Protein AF-0000000069441391 (afdb_homodimer)

Organism: Mycobacteroides abscessus (strain ATCC 19977 / DSM 44196 / CCUG 20993 / CIP 104536 / JCM 13569 / NCTC 13031 / TMC 1543 / L948) (NCBI:txid561007)

Nearest PDB structures (foldseek):
  2fre-assembly1_B  TM=9.129E-01  e=1.521E-17  Agrobacterium fabrum str. C58
  8uc3-assembly1_B  TM=8.212E-01  e=5.716E-13  Streptomyces noursei ATCC 11455
  4g8s-assembly1_B  TM=8.245E-01  e=1.483E-11  Geobacter sulfurreducens PCA
  3ge5-assembly1_B  TM=8.613E-01  e=2.994E-11  Porphyromonas gingivalis W83
  4dn2-assembly1_B  TM=7.937E-01  e=8.900E-12  Geobacter metallireducens GS-15

Radius of gyration: 20.35 Å; Cα contacts (8 Å, |Δi|>4): 832; chains: 2; bounding box: 49×55×45 Å

Structure (mmCIF, N/CA/C/O backbone):
data_AF-0000000069441391-model_v1
#
loop_
_entity.id
_entity.type
_entity.pdbx_description
1 polymer 'Nitroreductase family protein'
#
loop_
_atom_site.group_PDB
_atom_site.id
_atom_site.type_symbol
_atom_site.label_atom_id
_atom_site.label_alt_id
_atom_site.label_comp_id
_atom_site.label_asym_id
_atom_site.label_entity_id
_atom_site.label_seq_id
_atom_site.pdbx_PDB_ins_code
_atom_site.Cartn_x
_atom_site.Cartn_y
_atom_site.Cartn_z
_atom_site.occupancy
_atom_site.B_iso_or_equiv
_atom_site.auth_seq_id
_atom_site.auth_comp_id
_atom_site.auth_asym_id
_atom_site.auth_atom_id
_atom_site.pdbx_PDB_model_num
ATOM 1 N N . MET A 1 1 ? -23.234 7.176 21.734 1 34.84 1 MET A N 1
ATOM 2 C CA . MET A 1 1 ? -22.656 6.605 20.516 1 34.84 1 MET A CA 1
ATOM 3 C C . MET A 1 1 ? -21.25 6.09 20.766 1 34.84 1 MET A C 1
ATOM 5 O O . MET A 1 1 ? -20.484 6.707 21.5 1 34.84 1 MET A O 1
ATOM 9 N N . GLY A 1 2 ? -20.953 4.82 20.75 1 40.88 2 GLY A N 1
ATOM 10 C CA . GLY A 1 2 ? -19.672 4.254 21.156 1 40.88 2 GLY A CA 1
ATOM 11 C C . GLY A 1 2 ? -18.484 4.984 20.562 1 40.88 2 GLY A C 1
ATOM 12 O O . GLY A 1 2 ? -18.641 5.758 19.609 1 40.88 2 GLY A O 1
ATOM 13 N N . ASN A 1 3 ? -17.469 5.16 21.328 1 48.84 3 ASN A N 1
ATOM 14 C CA . ASN A 1 3 ? -16.266 5.836 20.891 1 48.84 3 ASN A CA 1
ATOM 15 C C . ASN A 1 3 ? -15.805 5.352 19.516 1 48.84 3 ASN A C 1
ATOM 17 O O . ASN A 1 3 ? -15.492 4.172 19.344 1 48.84 3 ASN A O 1
ATOM 21 N N . PRO A 1 4 ? -16.203 6.047 18.406 1 54.84 4 PRO A N 1
ATOM 22 C CA . PRO A 1 4 ? -15.766 5.664 17.062 1 54.84 4 PRO A CA 1
ATOM 23 C C . PRO A 1 4 ? -14.297 5.266 17 1 54.84 4 PRO A C 1
ATOM 25 O O . PRO A 1 4 ? -13.82 4.758 15.984 1 54.84 4 PRO A O 1
ATOM 28 N N . THR A 1 5 ? -13.617 5.457 18.141 1 58.09 5 THR A N 1
ATOM 29 C CA . THR A 1 5 ? -12.164 5.387 18.016 1 58.09 5 THR A CA 1
ATOM 30 C C . THR A 1 5 ? -11.719 3.949 17.766 1 58.09 5 THR A C 1
ATOM 32 O O . THR A 1 5 ? -10.672 3.719 17.156 1 58.09 5 THR A O 1
ATOM 35 N N . GLU A 1 6 ? -12.602 3.051 18.125 1 67.88 6 GLU A N 1
ATOM 36 C CA . GLU A 1 6 ? -12.109 1.72 17.781 1 67.88 6 GLU A CA 1
ATOM 37 C C . GLU A 1 6 ? -12.93 1.104 16.656 1 67.88 6 GLU A C 1
ATOM 39 O O . GLU A 1 6 ? -13.938 0.438 16.891 1 67.88 6 GLU A O 1
ATOM 44 N N . ARG A 1 7 ? -12.648 1.543 15.484 1 87.44 7 ARG A N 1
ATOM 45 C CA . ARG A 1 7 ? -13.289 0.997 14.297 1 87.44 7 ARG A CA 1
ATOM 46 C C . ARG A 1 7 ? -12.477 -0.163 13.727 1 87.44 7 ARG A C 1
ATOM 48 O O . ARG A 1 7 ? -11.328 0.016 13.312 1 87.44 7 ARG A O 1
ATOM 55 N N . ILE A 1 8 ? -13.062 -1.322 13.875 1 93.38 8 ILE A N 1
ATOM 56 C CA . ILE A 1 8 ? -12.359 -2.52 13.414 1 93.38 8 ILE A CA 1
ATOM 57 C C . ILE A 1 8 ? -13.023 -3.051 12.148 1 93.38 8 ILE A C 1
ATOM 59 O O . ILE A 1 8 ? -14.25 -3.127 12.062 1 93.38 8 ILE A O 1
ATOM 63 N N . ALA A 1 9 ? -12.219 -3.381 11.195 1 95.94 9 ALA A N 1
ATOM 64 C CA . ALA A 1 9 ? -12.703 -3.938 9.938 1 95.94 9 ALA A CA 1
ATOM 65 C C . ALA A 1 9 ? -13.562 -5.176 10.18 1 95.94 9 ALA A C 1
ATOM 67 O O . ALA A 1 9 ? -13.203 -6.039 10.984 1 95.94 9 ALA A O 1
ATOM 68 N N . ASN A 1 10 ? -14.719 -5.211 9.547 1 95.19 10 ASN A N 1
ATOM 69 C CA . ASN A 1 10 ? -15.547 -6.414 9.547 1 95.19 10 ASN A CA 1
ATOM 70 C C . ASN A 1 10 ? -15.062 -7.422 8.508 1 95.19 10 ASN A C 1
ATOM 72 O O . ASN A 1 10 ? -15.336 -7.27 7.316 1 95.19 10 ASN A O 1
ATOM 76 N N . THR A 1 11 ? -14.391 -8.461 8.961 1 97.06 11 THR A N 1
ATOM 77 C CA . THR A 1 11 ? -13.797 -9.453 8.07 1 97.06 11 THR A CA 1
ATOM 78 C C . THR A 1 11 ? -14.359 -10.844 8.359 1 97.06 11 THR A C 1
ATOM 80 O O . THR A 1 11 ? -14.812 -11.109 9.469 1 97.06 11 THR A O 1
ATOM 83 N N . THR A 1 12 ? -14.375 -11.695 7.348 1 96.62 12 THR A N 1
ATOM 84 C CA . THR A 1 12 ? -14.93 -13.031 7.504 1 96.62 12 THR A CA 1
ATOM 85 C C . THR A 1 12 ? -13.984 -13.914 8.32 1 96.62 12 THR A C 1
ATO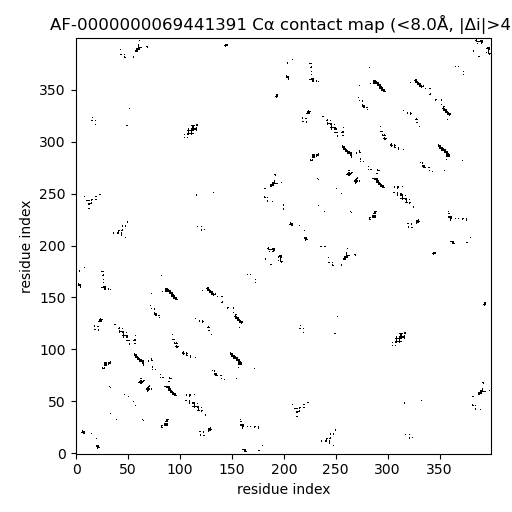M 87 O O . THR A 1 12 ? -14.406 -14.93 8.875 1 96.62 12 THR A O 1
ATOM 90 N N . VAL A 1 13 ? -12.719 -13.578 8.344 1 97.75 13 VAL A N 1
ATOM 91 C CA . VAL A 1 13 ? -11.695 -14.195 9.188 1 97.75 13 VAL A CA 1
ATOM 92 C C . VAL A 1 13 ? -10.844 -13.102 9.836 1 97.75 13 VAL A C 1
ATOM 94 O O . VAL A 1 13 ? -10.656 -12.023 9.266 1 97.75 13 VAL A O 1
ATOM 97 N N . PRO A 1 14 ? -10.32 -13.391 11 1 97.88 14 PRO A N 1
ATOM 98 C CA . PRO A 1 14 ? -9.492 -12.367 11.641 1 97.88 14 PRO A CA 1
ATOM 99 C C . PRO A 1 14 ? -8.266 -11.992 10.812 1 97.88 14 PRO A C 1
ATOM 101 O O . PRO A 1 14 ? -7.656 -12.859 10.18 1 97.88 14 PRO A O 1
ATOM 104 N N . ILE A 1 15 ? -7.891 -10.703 10.844 1 98.62 15 ILE A N 1
ATOM 105 C CA . ILE A 1 15 ? -6.656 -10.242 10.227 1 98.62 15 ILE A CA 1
ATOM 106 C C . ILE A 1 15 ? -5.812 -9.484 11.25 1 98.62 15 ILE A C 1
ATOM 108 O O . ILE A 1 15 ? -6.242 -9.281 12.383 1 98.62 15 ILE A O 1
ATOM 112 N N . GLN A 1 16 ? -4.609 -9.156 10.875 1 98.44 16 GLN A N 1
ATOM 113 C CA . GLN A 1 16 ? -3.67 -8.43 11.727 1 98.44 16 GLN A CA 1
ATOM 114 C C . GLN A 1 16 ? -4.312 -7.18 12.312 1 98.44 16 GLN A C 1
ATOM 116 O O . GLN A 1 16 ? -4.871 -6.359 11.586 1 98.44 16 GLN A O 1
ATOM 121 N N . PRO A 1 17 ? -4.207 -6.973 13.648 1 97.75 17 PRO A N 1
ATOM 122 C CA . PRO A 1 17 ? -4.883 -5.852 14.305 1 97.75 17 PRO A CA 1
ATOM 123 C C . PRO A 1 17 ? -4.453 -4.496 13.75 1 97.75 17 PRO A C 1
ATOM 125 O O . PRO A 1 17 ? -5.266 -3.57 13.672 1 97.75 17 PRO A O 1
ATOM 128 N N . LEU A 1 18 ? -3.158 -4.348 13.375 1 98 18 LEU A N 1
ATOM 129 C CA . LEU A 1 18 ? -2.68 -3.082 12.828 1 98 18 LEU A CA 1
ATOM 130 C C . LEU A 1 18 ? -3.412 -2.73 11.539 1 98 18 LEU A C 1
ATOM 132 O O . LEU A 1 18 ? -3.607 -1.554 11.234 1 98 18 LEU A O 1
ATOM 136 N N . ILE A 1 19 ? -3.791 -3.771 10.789 1 98.38 19 ILE A N 1
ATOM 137 C CA . ILE A 1 19 ? -4.531 -3.566 9.547 1 98.38 19 ILE A CA 1
ATOM 138 C C . ILE A 1 19 ? -6.02 -3.41 9.852 1 98.38 19 ILE A C 1
ATOM 140 O O . ILE A 1 19 ? -6.676 -2.508 9.328 1 98.38 19 ILE A O 1
ATOM 144 N N . ALA A 1 20 ? -6.527 -4.219 10.734 1 97.62 20 ALA A N 1
ATOM 145 C CA . ALA A 1 20 ? -7.949 -4.223 11.062 1 97.62 20 ALA A CA 1
ATOM 146 C C . ALA A 1 20 ? -8.375 -2.896 11.688 1 97.62 20 ALA A C 1
ATOM 148 O O . ALA A 1 20 ? -9.516 -2.457 11.516 1 97.62 20 ALA A O 1
ATOM 149 N N . SER A 1 21 ? -7.449 -2.268 12.375 1 96.06 21 SER A N 1
ATOM 150 C CA . SER A 1 21 ? -7.789 -1.046 13.102 1 96.06 21 SER A CA 1
ATOM 151 C C . SER A 1 21 ? -7.484 0.193 12.266 1 96.06 21 SER A C 1
ATOM 153 O O . SER A 1 21 ? -7.719 1.319 12.703 1 96.06 21 SER A O 1
ATOM 155 N N . ARG A 1 22 ? -6.961 0.011 11.086 1 95.75 22 ARG A N 1
ATOM 156 C CA . ARG A 1 22 ? -6.645 1.151 10.234 1 95.75 22 ARG A CA 1
ATOM 157 C C . ARG A 1 22 ? -7.91 1.764 9.641 1 95.75 22 ARG A C 1
ATOM 159 O O . ARG A 1 22 ? -8.711 1.065 9.016 1 95.75 22 ARG A O 1
ATOM 166 N N . TRP A 1 23 ? -8.188 2.971 9.836 1 95.5 23 TRP A N 1
ATOM 167 C CA . TRP A 1 23 ? -9.195 3.793 9.18 1 95.5 23 TRP A CA 1
ATOM 168 C C . TRP A 1 23 ? -8.719 5.234 9.047 1 95.5 23 TRP A C 1
ATOM 170 O O . TRP A 1 23 ? -7.621 5.578 9.484 1 95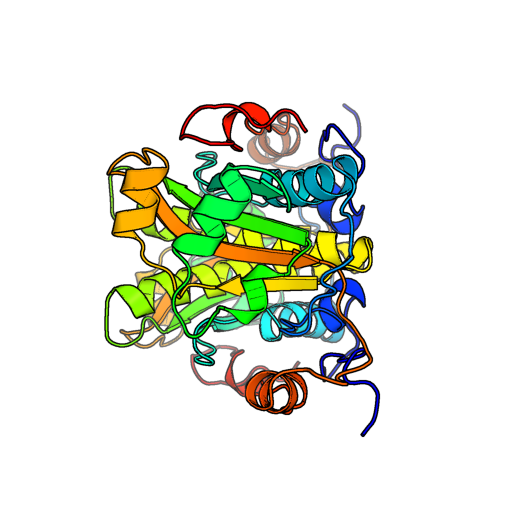.5 23 TRP A O 1
ATOM 180 N N . SER A 1 24 ? -9.453 6.102 8.344 1 96.06 24 SER A N 1
ATOM 181 C CA . SER A 1 24 ? -9.031 7.473 8.078 1 96.06 24 SER A CA 1
ATOM 182 C C . SER A 1 24 ? -9.891 8.477 8.844 1 96.06 24 SER A C 1
ATOM 184 O O . SER A 1 24 ? -10.852 9.016 8.297 1 96.06 24 SER A O 1
ATOM 186 N N . PRO A 1 25 ? -9.484 8.773 10.062 1 96.06 25 PRO A N 1
ATOM 187 C CA . PRO A 1 25 ? -10.266 9.711 10.867 1 96.06 25 PRO A CA 1
ATOM 188 C C . PRO A 1 25 ? -10.016 11.172 10.484 1 96.06 25 PRO A C 1
ATOM 190 O O . PRO A 1 25 ? -9.078 11.469 9.75 1 96.06 25 PRO A O 1
ATOM 193 N N . ARG A 1 26 ? -10.883 12.039 11.031 1 96.75 26 ARG A N 1
ATOM 194 C CA . ARG A 1 26 ? -10.758 13.469 10.758 1 96.75 26 ARG A CA 1
ATOM 195 C C . ARG A 1 26 ? -10.656 14.273 12.047 1 96.75 26 ARG A C 1
ATOM 197 O O . ARG A 1 26 ? -10.359 15.469 12.023 1 96.75 26 ARG A O 1
ATOM 204 N N . ASN A 1 27 ? -10.875 13.648 13.188 1 96.19 27 ASN A N 1
ATOM 205 C CA . ASN A 1 27 ? -10.867 14.344 14.469 1 96.19 27 ASN A CA 1
ATOM 206 C C . ASN A 1 27 ? -9.516 14.242 15.156 1 96.19 27 ASN A C 1
ATOM 208 O O . ASN A 1 27 ? -9.43 13.836 16.328 1 96.19 27 ASN A O 1
ATOM 212 N N . PHE A 1 28 ? -8.492 14.805 14.562 1 96.88 28 PHE A N 1
ATOM 213 C CA . PHE A 1 28 ? -7.137 14.758 15.102 1 96.88 28 PHE A CA 1
ATOM 214 C C . PHE A 1 28 ? -7.02 15.625 16.344 1 96.88 28 PHE A C 1
ATOM 216 O O . PHE A 1 28 ? -7.754 16.609 16.5 1 96.88 28 PHE A O 1
ATOM 223 N N . ASP A 1 29 ? -6.098 15.258 17.203 1 96.56 29 ASP A N 1
ATOM 224 C CA . ASP A 1 29 ? -5.809 16 18.422 1 96.56 29 ASP A CA 1
ATOM 225 C C . ASP A 1 29 ? -4.973 17.25 18.109 1 96.56 29 ASP A C 1
ATOM 227 O O . ASP A 1 29 ? -3.791 17.141 17.781 1 96.56 29 ASP A O 1
ATOM 231 N N . PRO A 1 30 ? -5.523 18.422 18.328 1 96.06 30 PRO A N 1
ATOM 232 C CA . PRO A 1 30 ? -4.793 19.641 17.969 1 96.06 30 PRO A CA 1
ATOM 233 C C . PRO A 1 30 ? -3.615 19.922 18.906 1 96.06 30 PRO A C 1
ATOM 235 O O . PRO A 1 30 ? -2.773 20.766 18.594 1 96.06 30 PRO A O 1
ATOM 238 N N . ASP A 1 31 ? -3.523 19.188 20.016 1 95.88 31 ASP A N 1
ATOM 239 C CA . ASP A 1 31 ? -2.484 19.453 21 1 95.88 31 ASP A CA 1
ATOM 240 C C . ASP A 1 31 ? -1.394 18.391 20.953 1 95.88 31 ASP A C 1
ATOM 242 O O . ASP A 1 31 ? -0.46 18.406 21.75 1 95.88 31 ASP A O 1
ATOM 246 N N . ALA A 1 32 ? -1.57 17.5 20 1 96.06 32 ALA A N 1
ATOM 247 C CA . ALA A 1 32 ? -0.622 16.391 19.953 1 96.06 32 ALA A CA 1
ATOM 248 C C . ALA A 1 32 ? 0.746 16.859 19.453 1 96.06 32 ALA A C 1
ATOM 250 O O . ALA A 1 32 ? 0.835 17.688 18.562 1 96.06 32 ALA A O 1
ATOM 251 N N . ASP A 1 33 ? 1.729 16.344 20.156 1 91.62 33 ASP A N 1
ATOM 252 C CA . ASP A 1 33 ? 3.102 16.484 19.688 1 91.62 33 ASP A CA 1
ATOM 253 C C . ASP A 1 33 ? 3.629 15.172 19.109 1 91.62 33 ASP A C 1
ATOM 255 O O . ASP A 1 33 ? 3.48 14.117 19.719 1 91.62 33 ASP A O 1
ATOM 259 N N . LEU A 1 34 ? 4.203 15.172 17.969 1 96.75 34 LEU A N 1
ATOM 260 C CA . LEU A 1 34 ? 4.746 13.984 17.328 1 96.75 34 LEU A CA 1
ATOM 261 C C . LEU A 1 34 ? 6.27 13.977 17.406 1 96.75 34 LEU A C 1
ATOM 263 O O . LEU A 1 34 ? 6.938 14.836 16.828 1 96.75 34 LEU A O 1
ATOM 267 N N . ALA A 1 35 ? 6.797 12.992 18.109 1 96 35 ALA A N 1
ATOM 268 C CA . ALA A 1 35 ? 8.25 12.859 18.203 1 96 35 ALA A CA 1
ATOM 269 C C . ALA A 1 35 ? 8.867 12.703 16.812 1 96 35 ALA A C 1
ATOM 271 O O . ALA A 1 35 ? 8.367 11.93 15.992 1 96 35 ALA A O 1
ATOM 272 N N . PRO A 1 36 ? 9.961 13.43 16.609 1 96.12 36 PRO A N 1
ATOM 273 C CA . PRO A 1 36 ? 10.617 13.297 15.312 1 96.12 36 PRO A CA 1
ATOM 274 C C . PRO A 1 36 ? 10.961 11.852 14.969 1 96.12 36 PRO A C 1
ATOM 276 O O . PRO A 1 36 ? 10.859 11.445 13.812 1 96.12 36 PRO A O 1
ATOM 279 N N . GLU A 1 37 ? 11.336 11.094 15.945 1 98 37 GLU A N 1
ATOM 280 C CA . GLU A 1 37 ? 11.703 9.703 15.727 1 98 37 GLU A CA 1
ATOM 281 C C . GLU A 1 37 ? 10.516 8.891 15.227 1 98 37 GLU A C 1
ATOM 283 O O . GLU A 1 37 ? 10.68 7.984 14.406 1 98 37 GLU A O 1
ATOM 288 N N . THR A 1 38 ? 9.352 9.172 15.781 1 98.56 38 THR A N 1
ATOM 289 C CA . THR A 1 38 ? 8.141 8.484 15.336 1 98.56 38 THR A CA 1
ATOM 290 C C . THR A 1 38 ? 7.855 8.797 13.867 1 98.56 38 THR A C 1
ATOM 292 O O . THR A 1 38 ? 7.586 7.887 13.086 1 98.56 38 THR A O 1
ATOM 295 N N . LEU A 1 39 ? 7.953 10.047 13.508 1 98.62 39 LEU A N 1
ATOM 296 C CA . LEU A 1 39 ? 7.73 10.43 12.117 1 98.62 39 LEU A CA 1
ATOM 297 C C . LEU A 1 39 ? 8.758 9.773 11.203 1 98.62 39 LEU A C 1
ATOM 299 O O . LEU A 1 39 ? 8.422 9.312 10.109 1 98.62 39 LEU A O 1
ATOM 303 N N . THR A 1 40 ? 10 9.695 11.68 1 98.81 40 THR A N 1
ATOM 304 C CA . THR A 1 40 ? 11.055 9.016 10.93 1 98.81 40 THR A CA 1
ATOM 305 C C . THR A 1 40 ? 10.703 7.547 10.719 1 98.81 40 THR A C 1
ATOM 307 O O . THR A 1 40 ? 10.891 7.016 9.617 1 98.81 40 THR A O 1
ATOM 310 N N . ALA A 1 41 ? 10.172 6.902 11.734 1 98.88 41 ALA A N 1
ATOM 311 C CA . ALA A 1 41 ? 9.781 5.5 11.609 1 98.88 41 ALA A CA 1
ATOM 312 C C . ALA A 1 41 ? 8.719 5.32 10.531 1 98.88 41 ALA A C 1
ATOM 314 O O . ALA A 1 41 ? 8.773 4.363 9.758 1 98.88 41 ALA A O 1
ATOM 315 N N . LEU A 1 42 ? 7.777 6.223 10.469 1 98.94 42 LEU A N 1
ATOM 316 C CA . LEU A 1 42 ? 6.734 6.145 9.453 1 98.94 42 LEU A CA 1
ATOM 317 C C . LEU A 1 42 ? 7.328 6.281 8.055 1 98.94 42 LEU A C 1
ATOM 319 O O . LEU A 1 42 ? 6.961 5.531 7.145 1 98.94 42 LEU A O 1
ATOM 323 N N . LEU A 1 43 ? 8.25 7.199 7.883 1 98.94 43 LEU A N 1
ATOM 324 C CA . LEU A 1 43 ? 8.891 7.422 6.59 1 98.94 43 LEU A CA 1
ATOM 325 C C . LEU A 1 43 ? 9.75 6.223 6.199 1 98.94 43 LEU A C 1
ATOM 327 O O . LEU A 1 43 ? 9.797 5.84 5.031 1 98.94 43 LEU A O 1
ATOM 331 N N . GLU A 1 44 ? 10.438 5.637 7.223 1 98.88 44 GLU A N 1
ATOM 332 C CA . GLU A 1 44 ? 11.219 4.43 6.977 1 98.88 44 GLU A CA 1
ATOM 333 C C . GLU A 1 44 ? 10.336 3.289 6.488 1 98.88 44 GLU A C 1
ATOM 335 O O . GLU A 1 44 ? 10.711 2.541 5.586 1 98.88 44 GLU A O 1
ATOM 340 N N . ALA A 1 45 ? 9.18 3.152 7.086 1 98.94 45 ALA A N 1
ATOM 341 C CA . ALA A 1 45 ? 8.242 2.123 6.641 1 98.94 45 ALA A CA 1
ATOM 342 C C . ALA A 1 45 ? 7.879 2.312 5.168 1 98.94 45 ALA A C 1
ATOM 344 O O . ALA A 1 45 ? 7.871 1.35 4.398 1 98.94 45 ALA A O 1
ATOM 345 N N . GLY A 1 46 ? 7.582 3.547 4.758 1 98.88 46 GLY A N 1
ATOM 346 C CA . GLY A 1 46 ? 7.328 3.834 3.354 1 98.88 46 GLY A CA 1
ATOM 347 C C . GLY A 1 46 ? 8.531 3.58 2.469 1 98.88 46 GLY A C 1
ATOM 348 O O . GLY A 1 46 ? 8.398 3.035 1.371 1 98.88 46 GLY A O 1
ATOM 349 N N . ARG A 1 47 ? 9.727 3.934 2.941 1 98.69 47 ARG A N 1
ATOM 350 C CA . ARG A 1 47 ? 10.977 3.797 2.207 1 98.69 47 ARG A CA 1
ATOM 351 C C . ARG A 1 47 ? 11.234 2.342 1.83 1 98.69 47 ARG A C 1
ATOM 353 O O . ARG A 1 47 ? 11.766 2.059 0.754 1 98.69 47 ARG A O 1
ATOM 360 N N . TRP A 1 48 ? 10.805 1.474 2.639 1 98.31 48 TRP A N 1
ATOM 361 C CA . TRP A 1 48 ? 11.164 0.073 2.457 1 98.31 48 TRP A CA 1
ATOM 362 C C . TRP A 1 48 ? 10.016 -0.709 1.827 1 98.31 48 TRP A C 1
ATOM 364 O O . TRP A 1 48 ? 10.055 -1.941 1.778 1 98.31 48 TRP A O 1
ATOM 374 N N . ALA A 1 49 ? 8.977 -0.001 1.373 1 98.5 49 ALA A N 1
ATOM 375 C CA . ALA A 1 49 ? 7.941 -0.666 0.583 1 98.5 49 ALA A CA 1
ATOM 376 C C . ALA A 1 49 ? 8.523 -1.266 -0.692 1 98.5 49 ALA A C 1
ATOM 378 O O . ALA A 1 49 ? 9.594 -0.853 -1.145 1 98.5 49 ALA A O 1
ATOM 379 N N . ALA A 1 50 ? 7.852 -2.309 -1.235 1 97.88 50 ALA A N 1
ATOM 380 C CA . ALA A 1 50 ? 8.242 -2.844 -2.537 1 97.88 50 ALA A CA 1
ATOM 381 C C . ALA A 1 50 ? 8.25 -1.748 -3.6 1 97.88 50 ALA A C 1
ATOM 383 O O . ALA A 1 50 ? 7.586 -0.721 -3.447 1 97.88 50 ALA A O 1
ATOM 384 N N . SER A 1 51 ? 9.07 -1.949 -4.613 1 97.25 51 SER A N 1
ATOM 385 C CA . SER A 1 51 ? 9.164 -1.013 -5.727 1 97.25 51 SER A CA 1
ATOM 386 C C . SER A 1 51 ? 9.375 -1.745 -7.047 1 97.25 51 SER A C 1
ATOM 388 O O . SER A 1 51 ? 10.055 -2.77 -7.098 1 97.25 51 SER A O 1
ATOM 390 N N . TRP A 1 52 ? 8.766 -1.213 -8.031 1 97.44 52 TRP A N 1
ATOM 391 C CA . TRP A 1 52 ? 8.906 -1.798 -9.359 1 97.44 52 TRP A CA 1
ATOM 392 C C . TRP A 1 52 ? 10.211 -1.351 -10.016 1 97.44 52 TRP A C 1
ATOM 394 O O . TRP A 1 52 ? 10.523 -0.159 -10.031 1 97.44 52 TRP A O 1
ATOM 404 N N . GLY A 1 53 ? 11.008 -2.32 -10.438 1 93.75 53 GLY A N 1
ATOM 405 C CA . GLY A 1 53 ? 12.148 -2.068 -11.305 1 93.75 53 GLY A CA 1
ATOM 406 C C . GLY A 1 53 ? 13.312 -1.42 -10.586 1 93.75 53 GLY A C 1
ATOM 407 O O . GLY A 1 53 ? 14.125 -0.726 -11.203 1 93.75 53 GLY A O 1
ATOM 408 N N . LYS A 1 54 ? 13.32 -1.407 -9.234 1 92.94 54 LYS A N 1
ATOM 409 C CA . LYS A 1 54 ? 14.367 -0.778 -8.43 1 92.94 54 LYS A CA 1
ATOM 410 C C . LYS A 1 54 ? 14.508 0.701 -8.773 1 92.94 54 LYS A C 1
ATOM 412 O O . LYS A 1 54 ? 15.617 1.245 -8.75 1 92.94 54 LYS A O 1
ATOM 417 N N . ARG A 1 55 ? 13.461 1.297 -9.148 1 95.94 55 ARG A N 1
ATOM 418 C CA . ARG A 1 55 ? 13.477 2.705 -9.531 1 95.94 55 ARG A CA 1
ATOM 419 C C . ARG A 1 55 ? 13.336 3.605 -8.305 1 95.94 55 ARG A C 1
ATOM 421 O O . ARG A 1 55 ? 13.859 4.723 -8.289 1 95.94 55 ARG A O 1
ATOM 428 N N . PHE A 1 56 ? 12.633 3.174 -7.277 1 98.25 56 PHE A N 1
ATOM 429 C CA . PHE A 1 56 ? 12.414 3.889 -6.027 1 98.25 56 PHE A CA 1
ATOM 430 C C . PHE A 1 56 ? 11.906 5.301 -6.293 1 98.25 56 PHE A C 1
ATOM 432 O O . PHE A 1 56 ? 12.539 6.277 -5.891 1 98.25 56 PHE A O 1
ATOM 439 N N . PRO A 1 57 ? 10.742 5.465 -6.922 1 98.75 57 PRO A N 1
ATOM 440 C CA . PRO A 1 57 ? 10.305 6.762 -7.445 1 98.75 57 PRO A CA 1
ATOM 441 C C . PRO A 1 57 ? 9.633 7.629 -6.379 1 98.75 57 PRO A C 1
ATOM 443 O O . PRO A 1 57 ? 9.383 8.812 -6.617 1 98.75 57 PRO A O 1
ATOM 446 N N . VAL A 1 58 ? 9.297 7.145 -5.227 1 98.94 58 VAL A N 1
ATOM 447 C CA . VAL A 1 58 ? 8.484 7.84 -4.23 1 98.94 58 VAL A CA 1
ATOM 448 C C . VAL A 1 58 ? 9.336 8.898 -3.523 1 98.94 58 VAL A C 1
ATOM 450 O O . VAL A 1 58 ? 10.484 8.641 -3.172 1 98.94 58 VAL A O 1
ATOM 453 N N . ARG A 1 59 ? 8.742 10.094 -3.404 1 98.94 59 ARG A N 1
ATOM 454 C CA . ARG A 1 59 ? 9.344 11.203 -2.678 1 98.94 59 ARG A CA 1
ATOM 455 C C . ARG A 1 59 ? 8.352 11.82 -1.694 1 98.94 59 ARG A C 1
ATOM 457 O O . ARG A 1 59 ? 7.145 11.797 -1.93 1 98.94 59 ARG A O 1
ATOM 464 N N . TYR A 1 60 ? 8.969 12.438 -0.644 1 98.94 60 TYR A N 1
ATOM 465 C CA . TYR A 1 60 ? 8.141 13.023 0.404 1 98.94 60 TYR A CA 1
ATOM 466 C C . TYR A 1 60 ? 8.531 14.477 0.652 1 98.94 60 TYR A C 1
ATOM 468 O O . TYR A 1 60 ? 9.711 14.82 0.628 1 98.94 60 TYR A O 1
ATOM 476 N N . ILE A 1 61 ? 7.562 15.312 0.881 1 98.94 61 ILE A N 1
ATOM 477 C CA . ILE A 1 61 ? 7.734 16.578 1.582 1 98.94 61 ILE A CA 1
ATOM 478 C C . ILE A 1 61 ? 7.105 16.5 2.969 1 98.94 61 ILE A C 1
ATOM 480 O O . ILE A 1 61 ? 5.914 16.203 3.1 1 98.94 61 ILE A O 1
ATOM 484 N N . VAL A 1 62 ? 7.891 16.797 3.949 1 98.94 62 VAL A N 1
ATOM 485 C CA . VAL A 1 62 ? 7.535 16.422 5.316 1 98.94 62 VAL A CA 1
ATOM 486 C C . VAL A 1 62 ? 7.379 17.672 6.172 1 98.94 62 VAL A C 1
ATOM 488 O O . VAL A 1 62 ? 8.32 18.469 6.305 1 98.94 62 VAL A O 1
ATOM 491 N N . GLY A 1 63 ? 6.156 17.828 6.734 1 98.62 63 GLY A N 1
ATOM 492 C CA . GLY A 1 63 ? 5.879 18.922 7.648 1 98.62 63 GLY A CA 1
ATOM 493 C C . GLY A 1 63 ? 5.398 18.453 9.008 1 98.62 63 GLY A C 1
ATOM 494 O O . GLY A 1 63 ? 4.504 17.625 9.109 1 98.62 63 GLY A O 1
ATOM 495 N N . ARG A 1 64 ? 5.961 18.984 10.031 1 97.56 64 ARG A N 1
ATOM 496 C CA . ARG A 1 64 ? 5.492 18.812 11.406 1 97.56 64 ARG A CA 1
ATOM 497 C C . ARG A 1 64 ? 4.828 20.078 11.922 1 97.56 64 ARG A C 1
ATOM 499 O O . ARG A 1 64 ? 5.301 21.188 11.664 1 97.56 64 ARG A O 1
ATOM 506 N N . ARG A 1 65 ? 3.832 19.812 12.625 1 97.19 65 ARG A N 1
ATOM 507 C CA . ARG A 1 65 ? 3.107 20.969 13.148 1 97.19 65 ARG A CA 1
ATOM 508 C C . ARG A 1 65 ? 4.062 21.969 13.789 1 97.19 65 ARG A C 1
ATOM 510 O O . ARG A 1 65 ? 4.91 21.594 14.602 1 97.19 65 ARG A O 1
ATOM 517 N N . GLY A 1 66 ? 3.877 23.25 13.422 1 95.19 66 GLY A N 1
ATOM 518 C CA . GLY A 1 66 ? 4.691 24.312 13.992 1 95.19 66 GLY A CA 1
ATOM 519 C C . GLY A 1 66 ? 5.812 24.766 13.078 1 95.19 66 GLY A C 1
ATOM 520 O O . GLY A 1 66 ? 6.43 25.812 13.312 1 95.19 66 GLY A O 1
ATOM 521 N N . ASP A 1 67 ? 6.18 23.969 12.016 1 96.12 67 ASP A N 1
ATOM 522 C CA . ASP A 1 67 ? 7.242 24.406 11.117 1 96.12 67 ASP A CA 1
ATOM 523 C C . ASP A 1 67 ? 6.66 24.984 9.82 1 96.12 67 ASP A C 1
ATOM 525 O O . ASP A 1 67 ? 5.449 24.938 9.609 1 96.12 67 ASP A O 1
ATOM 529 N N . ALA A 1 68 ? 7.492 25.609 9.031 1 98.12 68 ALA A N 1
ATOM 530 C CA . ALA A 1 68 ? 7.055 26.312 7.828 1 98.12 68 ALA A CA 1
ATOM 531 C C . ALA A 1 68 ? 6.543 25.344 6.773 1 98.12 68 ALA A C 1
ATOM 533 O O . ALA A 1 68 ? 5.617 25.656 6.02 1 98.12 68 ALA A O 1
ATOM 534 N N . THR A 1 69 ? 7.207 24.188 6.672 1 98.81 69 THR A N 1
ATOM 535 C CA . THR A 1 69 ? 6.766 23.188 5.707 1 98.81 69 THR A CA 1
ATOM 536 C C . THR A 1 69 ? 5.332 22.75 5.996 1 98.81 69 THR A C 1
ATOM 538 O O . THR A 1 69 ? 4.512 22.656 5.082 1 98.81 69 THR A O 1
ATOM 541 N N . TYR A 1 70 ? 5.062 22.5 7.27 1 98.69 70 TYR A N 1
ATOM 542 C CA . TYR A 1 70 ? 3.719 22.125 7.703 1 98.69 70 TYR A CA 1
ATOM 543 C C . TYR A 1 70 ? 2.699 23.188 7.293 1 98.69 70 TYR A C 1
ATOM 545 O O . TYR A 1 70 ? 1.654 22.859 6.723 1 98.69 70 TYR A O 1
ATOM 553 N N . GLU A 1 71 ? 2.99 24.406 7.535 1 98.69 71 GLU A N 1
ATOM 554 C CA . GLU A 1 71 ? 2.064 25.484 7.215 1 98.69 71 GLU A CA 1
ATOM 555 C C . GLU A 1 71 ? 1.797 25.562 5.711 1 98.69 71 GLU A C 1
ATOM 557 O O . GLU A 1 71 ? 0.66 25.781 5.289 1 98.69 71 GLU A O 1
ATOM 562 N N . ALA A 1 72 ? 2.82 25.422 4.926 1 98.88 72 ALA A N 1
ATOM 563 C CA . ALA A 1 72 ? 2.674 25.453 3.475 1 98.88 72 ALA A CA 1
ATOM 564 C C . ALA A 1 72 ? 1.812 24.297 2.98 1 98.88 72 ALA A C 1
ATOM 566 O O . ALA A 1 72 ? 0.968 24.469 2.1 1 98.88 72 ALA A O 1
ATOM 567 N N . LEU A 1 73 ? 2.047 23.109 3.531 1 98.94 73 LEU A N 1
ATOM 568 C CA . LEU A 1 73 ? 1.232 21.953 3.164 1 98.94 73 LEU A CA 1
ATOM 569 C C . LEU A 1 73 ? -0.226 22.172 3.551 1 98.94 73 LEU A C 1
ATOM 571 O O . LEU A 1 73 ? -1.133 21.859 2.777 1 98.94 73 LEU A O 1
ATOM 575 N N . ALA A 1 74 ? -0.43 22.672 4.73 1 98.81 74 ALA A N 1
ATOM 576 C CA . ALA A 1 74 ? -1.787 22.938 5.195 1 98.81 74 ALA A CA 1
ATOM 577 C C . ALA A 1 74 ? -2.49 23.938 4.273 1 98.81 74 ALA A C 1
ATOM 579 O O . ALA A 1 74 ? -3.682 23.797 3.992 1 98.81 74 ALA A O 1
ATOM 580 N N . ASP A 1 75 ? -1.776 24.891 3.814 1 98.62 75 ASP A N 1
ATOM 581 C CA . ASP A 1 75 ? -2.338 25.984 3.033 1 98.62 75 ASP A CA 1
ATOM 582 C C . ASP A 1 75 ? -2.826 25.5 1.671 1 98.62 75 ASP A C 1
ATOM 584 O O . ASP A 1 75 ? -3.732 26.094 1.081 1 98.62 75 ASP A O 1
ATOM 588 N N . VAL A 1 76 ? -2.262 24.453 1.14 1 98.81 76 VAL A N 1
ATOM 589 C CA . VAL A 1 76 ? -2.621 24.031 -0.21 1 98.81 76 VAL A CA 1
ATOM 590 C C . VAL A 1 76 ? -3.746 23 -0.148 1 98.81 76 VAL A C 1
ATOM 592 O O . VAL A 1 76 ? -4.238 22.531 -1.183 1 98.81 76 VAL A O 1
ATOM 595 N N . LEU A 1 77 ? -4.16 22.578 1.045 1 98.81 77 LEU A N 1
ATOM 596 C CA . LEU A 1 77 ? -5.289 21.656 1.166 1 98.81 77 LEU A CA 1
ATOM 597 C C . LEU A 1 77 ? -6.57 22.312 0.658 1 98.81 77 LEU A C 1
ATOM 599 O O . LEU A 1 77 ? -6.797 23.5 0.882 1 98.81 77 LEU A O 1
ATOM 603 N N . ASN A 1 78 ? -7.391 21.562 0.015 1 98.5 78 ASN A N 1
ATOM 604 C CA . ASN A 1 78 ? -8.711 22.047 -0.372 1 98.5 78 ASN A CA 1
ATOM 605 C C . ASN A 1 78 ? -9.594 22.297 0.846 1 98.5 78 ASN A C 1
ATOM 607 O O . ASN A 1 78 ? -9.367 21.719 1.91 1 98.5 78 ASN A O 1
ATOM 611 N N . ARG A 1 79 ? -10.633 23.016 0.68 1 96.12 79 ARG A N 1
ATOM 612 C CA . ARG A 1 79 ? -11.523 23.422 1.764 1 96.12 79 ARG A CA 1
ATOM 613 C C . ARG A 1 79 ? -12.133 22.203 2.447 1 96.12 79 ARG A C 1
ATOM 615 O O . ARG A 1 79 ? -12.328 22.203 3.664 1 96.12 79 ARG A O 1
ATOM 622 N N . GLY A 1 80 ? -12.406 21.188 1.721 1 95.56 80 GLY A N 1
ATOM 623 C CA . GLY A 1 80 ? -13.023 19.984 2.273 1 95.56 80 GLY A CA 1
ATOM 624 C C . GLY A 1 80 ? -12.102 19.219 3.193 1 95.56 80 GLY A C 1
ATOM 625 O O . GLY A 1 80 ? -12.555 18.328 3.932 1 95.56 80 GLY A O 1
ATOM 626 N N . ASN A 1 81 ? -10.805 19.594 3.232 1 97.81 81 ASN A N 1
ATOM 627 C CA . ASN A 1 81 ? -9.82 18.859 4.023 1 97.81 81 ASN A CA 1
ATOM 628 C C . ASN A 1 81 ? -9.227 19.734 5.121 1 97.81 81 ASN A C 1
ATOM 630 O O . ASN A 1 81 ? -8.133 19.453 5.613 1 97.81 81 ASN A O 1
ATOM 634 N N . THR A 1 82 ? -9.945 20.75 5.594 1 95.94 82 THR A N 1
ATOM 635 C CA . THR A 1 82 ? -9.445 21.688 6.594 1 95.94 82 THR A CA 1
ATOM 636 C C . THR A 1 82 ? -9.258 21 7.941 1 95.94 82 THR A C 1
ATOM 638 O O . THR A 1 82 ? -8.469 21.453 8.773 1 95.94 82 THR A O 1
ATOM 641 N N . TYR A 1 83 ? -10.016 19.891 8.25 1 96.06 83 TYR A N 1
ATOM 642 C CA . TYR A 1 83 ? -9.859 19.109 9.477 1 96.06 83 TYR A CA 1
ATOM 643 C C . TYR A 1 83 ? -8.414 18.656 9.656 1 96.06 83 TYR A C 1
ATOM 645 O O . TYR A 1 83 ? -7.961 18.453 10.789 1 96.06 83 TYR A O 1
ATOM 653 N N . ALA A 1 84 ? -7.668 18.516 8.57 1 98.06 84 ALA A N 1
ATOM 654 C CA . ALA A 1 84 ? -6.309 17.984 8.594 1 98.06 84 ALA A CA 1
ATOM 655 C C . ALA A 1 84 ? -5.312 19.031 9.078 1 98.06 84 ALA A C 1
ATOM 657 O O . ALA A 1 84 ? -4.168 18.703 9.398 1 98.06 84 ALA A O 1
ATOM 658 N N . LYS A 1 85 ? -5.742 20.297 9.172 1 97.62 85 LYS A N 1
ATOM 659 C CA . LYS A 1 85 ? -4.844 21.391 9.516 1 97.62 85 LYS A CA 1
ATOM 660 C C . LYS A 1 85 ? -4.473 21.359 11 1 97.62 85 LYS A C 1
ATOM 662 O O . LYS A 1 85 ? -3.637 22.141 11.453 1 97.62 85 LYS A O 1
ATOM 667 N N . VAL A 1 86 ? -5.043 20.375 11.758 1 96.94 86 VAL A N 1
ATOM 668 C CA . VAL A 1 86 ? -4.68 20.266 13.164 1 96.94 86 VAL A CA 1
ATOM 669 C C . VAL A 1 86 ? -3.93 18.953 13.398 1 96.94 86 VAL A C 1
ATOM 671 O O . VAL A 1 86 ? -3.611 18.625 14.539 1 96.94 86 VAL A O 1
ATOM 674 N N . ALA A 1 87 ? -3.686 18.141 12.398 1 98.44 87 ALA A N 1
ATOM 675 C CA . ALA A 1 87 ? -2.896 16.922 12.539 1 98.44 87 ALA A CA 1
ATOM 676 C C . ALA A 1 87 ? -1.499 17.234 13.062 1 98.44 87 ALA A C 1
ATOM 678 O O . ALA A 1 87 ? -1.042 18.375 13 1 98.44 87 ALA A O 1
ATOM 679 N N . ALA A 1 88 ? -0.845 16.25 13.57 1 98.75 88 ALA A N 1
ATOM 680 C CA . ALA A 1 88 ? 0.483 16.453 14.148 1 98.75 88 ALA A CA 1
ATOM 681 C C . ALA A 1 88 ? 1.537 16.594 13.055 1 98.75 88 ALA A C 1
ATOM 683 O O . ALA A 1 88 ? 2.566 17.25 13.258 1 98.75 88 ALA A O 1
ATOM 684 N N . ALA A 1 89 ? 1.329 15.992 11.914 1 98.88 89 ALA A N 1
ATOM 685 C CA . ALA A 1 89 ? 2.203 16.109 10.75 1 98.88 89 ALA A CA 1
ATOM 686 C C . ALA A 1 89 ? 1.405 16.016 9.453 1 98.88 89 ALA A C 1
ATOM 688 O O . ALA A 1 89 ? 0.298 15.469 9.438 1 98.88 89 ALA A O 1
ATOM 689 N N . LEU A 1 90 ? 1.88 16.625 8.438 1 98.94 90 LEU A N 1
ATOM 690 C CA . LEU A 1 90 ? 1.427 16.484 7.055 1 98.94 90 LEU A CA 1
ATOM 691 C C . LEU A 1 90 ? 2.576 16.062 6.145 1 98.94 90 LEU A C 1
ATOM 693 O O . LEU A 1 90 ? 3.662 16.641 6.199 1 98.94 90 LEU A O 1
ATOM 697 N N . VAL A 1 91 ? 2.34 15.031 5.352 1 99 91 VAL A N 1
ATOM 698 C CA . VAL A 1 91 ? 3.365 14.523 4.445 1 99 91 VAL A CA 1
ATOM 699 C C . VAL A 1 91 ? 2.812 14.461 3.023 1 99 91 VAL A C 1
ATOM 701 O O . VAL A 1 91 ? 1.822 13.773 2.768 1 99 91 VAL A O 1
ATOM 704 N N . LEU A 1 92 ? 3.404 15.211 2.117 1 99 92 LEU A N 1
ATOM 705 C CA . LEU A 1 92 ? 3.064 15.109 0.703 1 99 92 LEU A CA 1
ATOM 706 C C . LEU A 1 92 ? 3.814 13.953 0.049 1 99 92 LEU A C 1
ATOM 708 O O . LEU A 1 92 ? 5.043 13.891 0.109 1 99 92 LEU A O 1
ATOM 712 N N . VAL A 1 93 ? 3.115 13.031 -0.542 1 99 93 VAL A N 1
ATOM 713 C CA . VAL A 1 93 ? 3.697 11.898 -1.263 1 99 93 VAL A CA 1
ATOM 714 C C . VAL A 1 93 ? 3.619 12.156 -2.768 1 99 93 VAL A C 1
ATOM 716 O O . VAL A 1 93 ? 2.547 12.453 -3.297 1 99 93 VAL A O 1
ATOM 719 N N . SER A 1 94 ? 4.715 12.062 -3.416 1 98.94 94 SER A N 1
ATOM 720 C CA . SER A 1 94 ? 4.84 12.242 -4.859 1 98.94 94 SER A CA 1
ATOM 721 C C . SER A 1 94 ? 5.625 11.102 -5.496 1 98.94 94 SER A C 1
ATOM 723 O O . SER A 1 94 ? 6.273 10.32 -4.797 1 98.94 94 SER A O 1
ATOM 725 N N . THR A 1 95 ? 5.523 10.992 -6.77 1 98.81 95 THR A N 1
ATOM 726 C CA . THR A 1 95 ? 6.312 9.977 -7.449 1 98.81 95 THR A CA 1
ATOM 727 C C . THR A 1 95 ? 6.91 10.523 -8.742 1 98.81 95 THR A C 1
ATOM 729 O O . THR A 1 95 ? 6.262 11.305 -9.445 1 98.81 95 THR A O 1
ATOM 732 N N . ASP A 1 96 ? 8.148 10.156 -9.07 1 98.31 96 ASP A N 1
ATOM 733 C CA . ASP A 1 96 ? 8.766 10.359 -10.383 1 98.31 96 ASP A CA 1
ATOM 734 C C . ASP A 1 96 ? 8.125 9.461 -11.438 1 98.31 96 ASP A C 1
ATOM 736 O O . ASP A 1 96 ? 8.18 8.234 -11.328 1 98.31 96 ASP A O 1
ATOM 740 N N . LEU A 1 97 ? 7.602 9.961 -12.469 1 97 97 LEU A N 1
ATOM 741 C CA . LEU A 1 97 ? 6.754 9.242 -13.414 1 97 97 LEU A CA 1
ATOM 742 C C . LEU A 1 97 ? 7.598 8.469 -14.414 1 97 97 LEU A C 1
ATOM 744 O O . LEU A 1 97 ? 7.109 7.531 -15.055 1 97 97 LEU A O 1
ATOM 748 N N . GLY A 1 98 ? 8.844 8.82 -14.539 1 96.69 98 GLY A N 1
ATOM 749 C CA . GLY A 1 98 ? 9.688 8.172 -15.531 1 96.69 98 GLY A CA 1
ATOM 750 C C . GLY A 1 98 ? 9.406 8.648 -16.953 1 96.69 98 GLY A C 1
ATOM 751 O O . GLY A 1 98 ? 8.867 9.734 -17.141 1 96.69 98 GLY A O 1
ATOM 752 N N . ASP A 1 99 ? 9.812 7.809 -17.953 1 95.62 99 ASP A N 1
ATOM 753 C CA . ASP A 1 99 ? 9.883 8.32 -19.312 1 95.62 99 ASP A CA 1
ATOM 754 C C . ASP A 1 99 ? 8.742 7.766 -20.172 1 95.62 99 ASP A C 1
ATOM 756 O O . ASP A 1 99 ? 8.617 8.125 -21.344 1 95.62 99 ASP A O 1
ATOM 760 N N . ASP A 1 100 ? 7.973 6.848 -19.609 1 97 100 ASP A N 1
ATOM 761 C CA . ASP A 1 100 ? 6.898 6.277 -20.406 1 97 100 ASP A CA 1
ATOM 762 C C . ASP A 1 100 ? 5.688 5.93 -19.547 1 97 100 ASP A C 1
ATOM 764 O O . ASP A 1 100 ? 5.762 5.992 -18.312 1 97 100 ASP A O 1
ATOM 768 N N . ASP A 1 101 ? 4.609 5.594 -20.172 1 96.19 101 ASP A N 1
ATOM 769 C CA . ASP A 1 101 ? 3.326 5.387 -19.5 1 96.19 101 ASP A CA 1
ATOM 770 C C . ASP A 1 101 ? 3.402 4.227 -18.516 1 96.19 101 ASP A C 1
ATOM 772 O O . ASP A 1 101 ? 2.883 4.324 -17.391 1 96.19 101 ASP A O 1
ATOM 776 N N . ASN A 1 102 ? 4.004 3.182 -18.922 1 96.94 102 ASN A N 1
ATOM 777 C CA . ASN A 1 102 ? 4.125 2.023 -18.047 1 96.94 102 ASN A CA 1
ATOM 778 C C . ASN A 1 102 ? 4.902 2.363 -16.781 1 96.94 102 ASN A C 1
ATOM 780 O O . ASN A 1 102 ? 4.508 1.972 -15.68 1 96.94 102 ASN A O 1
ATOM 784 N N . THR A 1 103 ? 6.004 3.088 -16.953 1 98.12 103 THR A N 1
ATOM 785 C CA . THR A 1 103 ? 6.781 3.525 -15.797 1 98.12 103 THR A CA 1
ATOM 786 C C . THR A 1 103 ? 5.941 4.406 -14.883 1 98.12 103 THR A C 1
ATOM 788 O O . THR A 1 103 ? 6 4.27 -13.656 1 98.12 103 THR A O 1
ATOM 791 N N . ALA A 1 104 ? 5.152 5.25 -15.445 1 98.38 104 ALA A N 1
ATOM 792 C CA . ALA A 1 104 ? 4.297 6.129 -14.648 1 98.38 104 ALA A CA 1
ATOM 793 C C . ALA A 1 104 ? 3.262 5.328 -13.859 1 98.38 104 ALA A C 1
ATOM 795 O O . ALA A 1 104 ? 2.984 5.633 -12.703 1 98.38 104 ALA A O 1
ATOM 796 N N . VAL A 1 105 ? 2.721 4.324 -14.484 1 98.62 105 VAL A N 1
ATOM 797 C CA . VAL A 1 105 ? 1.726 3.475 -13.844 1 98.62 105 VAL A CA 1
ATOM 798 C C . VAL A 1 105 ? 2.336 2.811 -12.609 1 98.62 105 VAL A C 1
ATOM 800 O O . VAL A 1 105 ? 1.788 2.908 -11.508 1 98.62 105 VAL A O 1
ATOM 803 N N . TYR A 1 106 ? 3.447 2.236 -12.758 1 98.75 106 TYR A N 1
ATOM 804 C CA . TYR A 1 106 ? 4.012 1.467 -11.648 1 98.75 106 TYR A CA 1
ATOM 805 C C . TYR A 1 106 ? 4.629 2.387 -10.602 1 98.75 106 TYR A C 1
ATOM 807 O O . TYR A 1 106 ? 4.695 2.039 -9.422 1 98.75 106 TYR A O 1
ATOM 815 N N . ALA A 1 107 ? 5.066 3.633 -11.023 1 98.88 107 ALA A N 1
ATOM 816 C CA . ALA A 1 107 ? 5.43 4.633 -10.023 1 98.88 107 ALA A CA 1
ATOM 817 C C . ALA A 1 107 ? 4.242 4.961 -9.117 1 98.88 107 ALA A C 1
ATOM 819 O O . ALA A 1 107 ? 4.406 5.137 -7.906 1 98.88 107 ALA A O 1
ATOM 820 N N . THR A 1 108 ? 3.092 5.004 -9.695 1 98.88 108 THR A N 1
ATOM 821 C CA . THR A 1 108 ? 1.869 5.285 -8.953 1 98.88 108 THR A CA 1
ATOM 822 C C . THR A 1 108 ? 1.511 4.113 -8.039 1 98.88 108 THR A C 1
ATOM 824 O O . THR A 1 108 ? 1.114 4.316 -6.891 1 98.88 108 THR A O 1
ATOM 827 N N . VAL A 1 109 ? 1.701 2.865 -8.477 1 98.94 109 VAL A N 1
ATOM 828 C CA . VAL A 1 109 ? 1.545 1.691 -7.621 1 98.94 109 VAL A CA 1
ATOM 829 C C . VAL A 1 109 ? 2.49 1.791 -6.43 1 98.94 109 VAL A C 1
ATOM 831 O O . VAL A 1 109 ? 2.08 1.582 -5.285 1 98.94 109 VAL A O 1
ATOM 834 N N . ASP A 1 110 ? 3.744 2.193 -6.719 1 98.94 110 ASP A N 1
ATOM 835 C CA . ASP A 1 110 ? 4.766 2.289 -5.676 1 98.94 110 ASP A CA 1
ATOM 836 C C . ASP A 1 110 ? 4.367 3.311 -4.613 1 98.94 110 ASP A C 1
ATOM 838 O O . ASP A 1 110 ? 4.625 3.111 -3.426 1 98.94 110 ASP A O 1
ATOM 842 N N . ALA A 1 111 ? 3.74 4.387 -5.027 1 98.94 111 ALA A N 1
ATOM 843 C CA . ALA A 1 111 ? 3.268 5.383 -4.07 1 98.94 111 ALA A CA 1
ATOM 844 C C . ALA A 1 111 ? 2.207 4.793 -3.145 1 98.94 111 ALA A C 1
ATOM 846 O O . ALA A 1 111 ? 2.223 5.039 -1.937 1 98.94 111 ALA A O 1
ATOM 847 N N . GLY A 1 112 ? 1.291 4.023 -3.709 1 98.94 112 GLY A N 1
ATOM 848 C CA . GLY A 1 112 ? 0.308 3.338 -2.885 1 98.94 112 GLY A CA 1
ATOM 849 C C . GLY A 1 112 ? 0.93 2.389 -1.879 1 98.94 112 GLY A C 1
ATOM 850 O O . GLY A 1 112 ? 0.536 2.369 -0.711 1 98.94 112 GLY A O 1
ATOM 851 N N . LEU A 1 113 ? 1.887 1.608 -2.342 1 98.94 113 LEU A N 1
ATOM 852 C CA . LEU A 1 113 ? 2.605 0.692 -1.464 1 98.94 113 LEU A CA 1
ATOM 853 C C . LEU A 1 113 ? 3.211 1.438 -0.279 1 98.94 113 LEU A C 1
ATOM 855 O O . LEU A 1 113 ? 3.061 1.013 0.869 1 98.94 113 LEU A O 1
ATOM 859 N N . ALA A 1 114 ? 3.82 2.553 -0.565 1 98.94 114 ALA A N 1
ATOM 860 C CA . ALA A 1 114 ? 4.504 3.34 0.459 1 98.94 114 ALA A CA 1
ATOM 861 C C . ALA A 1 114 ? 3.508 3.941 1.445 1 98.94 114 ALA A C 1
ATOM 863 O O . ALA A 1 114 ? 3.727 3.906 2.658 1 98.94 114 ALA A O 1
ATOM 864 N N . ILE A 1 115 ? 2.424 4.473 0.951 1 98.94 115 ILE A N 1
ATOM 865 C CA . ILE A 1 115 ? 1.405 5.082 1.798 1 98.94 115 ILE A CA 1
ATOM 866 C C . ILE A 1 115 ? 0.811 4.031 2.732 1 98.94 115 ILE A C 1
ATOM 868 O O . ILE A 1 115 ? 0.588 4.297 3.916 1 98.94 115 ILE A O 1
ATOM 872 N N . ALA A 1 116 ? 0.551 2.836 2.213 1 98.94 116 ALA A N 1
ATOM 873 C CA . ALA A 1 116 ? -0.029 1.774 3.033 1 98.94 116 ALA A CA 1
ATOM 874 C C . ALA A 1 116 ? 0.906 1.391 4.176 1 98.94 116 ALA A C 1
ATOM 876 O O . ALA A 1 116 ? 0.475 1.268 5.324 1 98.94 116 ALA A O 1
ATOM 877 N N . GLN A 1 117 ? 2.193 1.2 3.891 1 98.94 117 GLN A N 1
ATOM 878 C CA . GLN A 1 117 ? 3.131 0.796 4.934 1 98.94 117 GLN A CA 1
ATOM 879 C C . GLN A 1 117 ? 3.322 1.908 5.961 1 98.94 117 GLN A C 1
ATOM 881 O O . GLN A 1 117 ? 3.438 1.641 7.16 1 98.94 117 GLN A O 1
ATOM 886 N N . LEU A 1 118 ? 3.381 3.145 5.453 1 98.94 118 LEU A N 1
ATOM 887 C CA . LEU A 1 118 ? 3.402 4.289 6.355 1 98.94 118 LEU A CA 1
ATOM 888 C C . LEU A 1 118 ? 2.201 4.266 7.293 1 98.94 118 LEU A C 1
ATOM 890 O O . LEU A 1 118 ? 2.346 4.484 8.5 1 98.94 118 LEU A O 1
ATOM 894 N N . GLY A 1 119 ? 1.04 3.955 6.832 1 98.81 119 GLY A N 1
ATOM 895 C CA . GLY A 1 119 ? -0.179 3.893 7.625 1 98.81 119 GLY A CA 1
ATOM 896 C C . GLY A 1 119 ? -0.177 2.764 8.633 1 98.81 119 GLY A C 1
ATOM 897 O O . GLY A 1 119 ? -0.591 2.949 9.781 1 98.81 119 GLY A O 1
ATOM 898 N N . VAL A 1 120 ? 0.255 1.596 8.195 1 98.81 120 VAL A N 1
ATOM 899 C CA . VAL A 1 120 ? 0.337 0.464 9.109 1 98.81 120 VAL A CA 1
ATOM 900 C C . VAL A 1 120 ? 1.334 0.772 10.227 1 98.81 120 VAL A C 1
ATOM 902 O O . VAL A 1 120 ? 1.073 0.488 11.398 1 98.81 120 VAL A O 1
ATOM 905 N N . GLU A 1 121 ? 2.479 1.363 9.891 1 98.88 121 GLU A N 1
ATOM 906 C CA . GLU A 1 121 ? 3.459 1.77 10.891 1 98.88 121 GLU A CA 1
ATOM 907 C C . GLU A 1 121 ? 2.863 2.779 11.867 1 98.88 121 GLU A C 1
ATOM 909 O O . GLU A 1 121 ? 3.117 2.711 13.078 1 98.88 121 GLU A O 1
ATOM 914 N N . ALA A 1 122 ? 2.104 3.707 11.336 1 98.69 122 ALA A N 1
ATOM 915 C CA . ALA A 1 122 ? 1.452 4.688 12.195 1 98.69 122 ALA A CA 1
ATOM 916 C C . ALA A 1 122 ? 0.586 4.004 13.25 1 98.69 122 ALA A C 1
ATOM 918 O O . ALA A 1 122 ? 0.616 4.375 14.43 1 98.69 122 ALA A O 1
ATOM 919 N N . ARG A 1 123 ? -0.142 2.967 12.875 1 97.75 123 ARG A N 1
ATOM 920 C CA . ARG A 1 123 ? -1.001 2.258 13.82 1 97.75 123 ARG A CA 1
ATOM 921 C C . ARG A 1 123 ? -0.182 1.628 14.938 1 97.75 123 ARG A C 1
ATOM 923 O O . ARG A 1 123 ? -0.621 1.591 16.094 1 97.75 123 ARG A O 1
ATOM 930 N N . SER A 1 124 ? 1.003 1.211 14.562 1 98.12 124 SER A N 1
ATOM 931 C CA . SER A 1 124 ? 1.852 0.582 15.57 1 98.12 124 SER A CA 1
ATOM 932 C C . SER A 1 124 ? 2.312 1.594 16.609 1 98.12 124 SER A C 1
ATOM 934 O O . SER A 1 124 ? 2.762 1.214 17.703 1 98.12 124 SER A O 1
ATOM 936 N N . HIS A 1 125 ? 2.184 2.854 16.375 1 98.12 125 HIS A N 1
ATOM 937 C CA . HIS A 1 125 ? 2.543 3.928 17.297 1 98.12 125 HIS A CA 1
ATOM 938 C C . HIS A 1 125 ? 1.304 4.566 17.906 1 98.12 125 HIS A C 1
ATOM 940 O O . HIS A 1 125 ? 1.39 5.625 18.531 1 98.12 125 HIS A O 1
ATOM 946 N N . GLY A 1 126 ? 0.142 3.938 17.641 1 96.25 126 GLY A N 1
ATOM 947 C CA . GLY A 1 126 ? -1.101 4.477 18.172 1 96.25 126 GLY A CA 1
ATOM 948 C C . GLY A 1 126 ? -1.601 5.688 17.406 1 96.25 126 GLY A C 1
ATOM 949 O O . GLY A 1 126 ? -2.4 6.469 17.922 1 96.25 126 GLY A O 1
ATOM 950 N N . LEU A 1 127 ? -1.107 5.906 16.219 1 97.81 127 LEU A N 1
ATOM 951 C CA . LEU A 1 127 ? -1.487 7.031 15.375 1 97.81 127 LEU A CA 1
ATOM 952 C C . LEU A 1 127 ? -2.4 6.578 14.242 1 97.81 127 LEU A C 1
ATOM 954 O O . LEU A 1 127 ? -2.545 5.379 14 1 97.81 127 LEU A O 1
ATOM 958 N N . HIS A 1 128 ? -3.072 7.504 13.664 1 97.25 128 HIS A N 1
ATOM 959 C CA . HIS A 1 128 ? -3.824 7.289 12.43 1 97.25 128 HIS A CA 1
ATOM 960 C C . HIS A 1 128 ? -3.301 8.172 11.305 1 97.25 128 HIS A C 1
ATOM 962 O O . HIS A 1 128 ? -2.625 9.172 11.555 1 97.25 128 HIS A O 1
ATOM 968 N N . THR A 1 129 ? -3.588 7.75 10.102 1 98.56 129 THR A N 1
ATOM 969 C CA . THR A 1 129 ? -3.305 8.547 8.914 1 98.56 129 THR A CA 1
ATOM 970 C C . THR A 1 129 ? -4.57 8.75 8.086 1 98.56 129 THR A C 1
ATOM 972 O O . THR A 1 129 ? -5.492 7.938 8.141 1 98.56 129 THR A O 1
ATOM 975 N N . HIS A 1 130 ? -4.629 9.852 7.41 1 98.5 130 HIS A N 1
ATOM 976 C CA . HIS A 1 130 ? -5.656 10.156 6.422 1 98.5 130 HIS A CA 1
ATOM 977 C C . HIS A 1 130 ? -5.039 10.688 5.133 1 98.5 130 HIS A C 1
ATOM 979 O O . HIS A 1 130 ? -4.785 11.891 5.008 1 98.5 130 HIS A O 1
ATOM 985 N N . PRO A 1 131 ? -4.832 9.812 4.141 1 98.88 131 PRO A N 1
ATOM 986 C CA . PRO A 1 131 ? -4.383 10.312 2.838 1 98.88 131 PRO A CA 1
ATOM 987 C C . PRO A 1 131 ? -5.465 11.109 2.105 1 98.88 131 PRO A C 1
ATOM 989 O O . PRO A 1 131 ? -6.625 10.688 2.068 1 98.88 131 PRO A O 1
ATOM 992 N N . MET A 1 132 ? -5.043 12.211 1.507 1 98.81 132 MET A N 1
ATOM 993 C CA . MET A 1 132 ? -5.973 13.125 0.845 1 98.81 132 MET A CA 1
ATOM 994 C C . MET A 1 132 ? -5.473 13.492 -0.548 1 98.81 132 MET A C 1
ATOM 996 O O . MET A 1 132 ? -4.367 14.016 -0.697 1 98.81 132 MET A O 1
ATOM 1000 N N . ALA A 1 133 ? -6.305 13.258 -1.515 1 98.5 133 ALA A N 1
ATOM 1001 C CA . ALA A 1 133 ? -6.027 13.727 -2.871 1 98.5 133 ALA A CA 1
ATOM 1002 C C . ALA A 1 133 ? -6.504 15.164 -3.061 1 98.5 133 ALA A C 1
ATOM 1004 O O . ALA A 1 133 ? -6.129 15.82 -4.035 1 98.5 133 ALA A O 1
ATOM 1005 N N . GLY A 1 134 ? -7.34 15.695 -2.166 1 98.38 134 GLY A N 1
ATOM 1006 C CA . GLY A 1 134 ? -7.949 17.016 -2.283 1 98.38 134 GLY A CA 1
ATOM 1007 C C . GLY A 1 134 ? -7.031 18.141 -1.849 1 98.38 134 GLY A C 1
ATOM 1008 O O . GLY A 1 134 ? -7.164 18.656 -0.739 1 98.38 134 GLY A O 1
ATOM 1009 N N . PHE A 1 135 ? -6.168 18.562 -2.684 1 98.81 135 PHE A N 1
ATOM 1010 C CA . PHE A 1 135 ? -5.289 19.719 -2.531 1 98.81 135 PHE A CA 1
ATOM 1011 C C . PHE A 1 135 ? -4.977 20.344 -3.885 1 98.81 135 PHE A C 1
ATOM 1013 O O . PHE A 1 135 ? -5.277 19.766 -4.93 1 98.81 135 PHE A O 1
ATOM 1020 N N . ARG A 1 136 ? -4.445 21.516 -3.818 1 98.81 136 ARG A N 1
ATOM 1021 C CA . ARG A 1 136 ? -4.102 22.234 -5.039 1 98.81 136 ARG A CA 1
ATOM 1022 C C . ARG A 1 136 ? -2.723 21.828 -5.547 1 98.81 136 ARG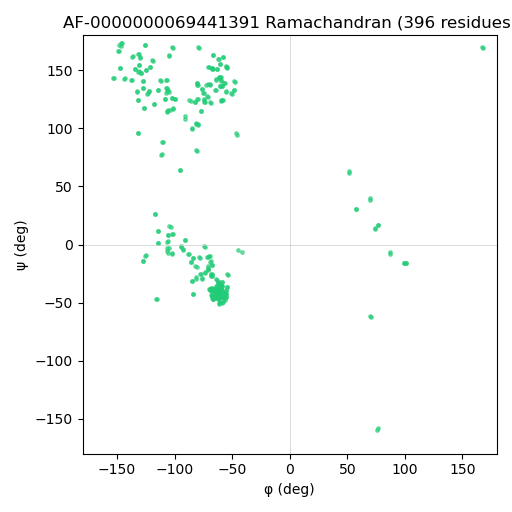 A C 1
ATOM 1024 O O . ARG A 1 136 ? -1.716 22.438 -5.18 1 98.81 136 ARG A O 1
ATOM 1031 N N . VAL A 1 137 ? -2.701 20.953 -6.531 1 98.62 137 VAL A N 1
ATOM 1032 C CA . VAL A 1 137 ? -1.508 20.25 -6.977 1 98.62 137 VAL A CA 1
ATOM 1033 C C . VAL A 1 137 ? -0.523 21.234 -7.598 1 98.62 137 VAL A C 1
ATOM 1035 O O . VAL A 1 137 ? 0.666 21.219 -7.273 1 98.62 137 VAL A O 1
ATOM 1038 N N . GLU A 1 138 ? -0.984 22.078 -8.453 1 98.44 138 GLU A N 1
ATOM 1039 C CA . GLU A 1 138 ? -0.107 23.031 -9.117 1 98.44 138 GLU A CA 1
ATOM 1040 C C . GLU A 1 138 ? 0.514 24 -8.117 1 98.44 138 GLU A C 1
ATOM 1042 O O . GLU A 1 138 ? 1.697 24.344 -8.219 1 98.44 138 GLU A O 1
ATOM 1047 N N . GLU A 1 139 ? -0.272 24.438 -7.223 1 98.75 139 GLU A N 1
ATOM 1048 C CA . GLU A 1 139 ? 0.248 25.344 -6.199 1 98.75 139 GLU A CA 1
ATOM 1049 C C . GLU A 1 139 ? 1.289 24.641 -5.328 1 98.75 139 GLU A C 1
ATOM 1051 O O . GLU A 1 139 ? 2.326 25.219 -5.004 1 98.75 139 GLU A O 1
ATOM 1056 N N . ALA A 1 140 ? 1.043 23.406 -4.914 1 98.88 140 ALA A N 1
ATOM 1057 C CA . ALA A 1 140 ? 2.018 22.641 -4.137 1 98.88 140 ALA A CA 1
ATOM 1058 C C . ALA A 1 140 ? 3.338 22.516 -4.891 1 98.88 140 ALA A C 1
ATOM 1060 O O . ALA A 1 140 ? 4.41 22.688 -4.312 1 98.88 140 ALA A O 1
ATOM 1061 N N . SER A 1 141 ? 3.225 22.203 -6.195 1 98.88 141 SER A N 1
ATOM 1062 C CA . SER A 1 141 ? 4.43 22.078 -7.008 1 98.88 141 SER A CA 1
ATOM 1063 C C . SER A 1 141 ? 5.23 23.375 -7.027 1 98.88 141 SER A C 1
ATOM 1065 O O . SER A 1 141 ? 6.461 23.344 -6.918 1 98.88 141 SER A O 1
ATOM 1067 N N . SER A 1 142 ? 4.512 24.422 -7.145 1 98.69 142 SER A N 1
ATOM 1068 C CA . SER A 1 142 ? 5.164 25.719 -7.188 1 98.69 142 SER A CA 1
ATOM 1069 C C . SER A 1 142 ? 5.805 26.062 -5.844 1 98.69 142 SER A C 1
ATOM 1071 O O . SER A 1 142 ? 6.977 26.438 -5.789 1 98.69 142 SER A O 1
ATOM 1073 N N . VAL A 1 143 ? 5.117 25.875 -4.758 1 98.75 143 VAL A N 1
ATOM 1074 C CA . VAL A 1 143 ? 5.555 26.25 -3.418 1 98.75 143 VAL A CA 1
ATOM 1075 C C . VAL A 1 143 ? 6.793 25.438 -3.031 1 98.75 143 VAL A C 1
ATOM 1077 O O . VAL A 1 143 ? 7.727 25.984 -2.428 1 98.75 143 VAL A O 1
ATOM 1080 N N . PHE A 1 144 ? 6.855 24.203 -3.445 1 98.88 144 PHE A N 1
ATOM 1081 C CA . PHE A 1 144 ? 7.918 23.344 -2.955 1 98.88 144 PHE A CA 1
ATOM 1082 C C . PHE A 1 144 ? 8.969 23.109 -4.031 1 98.88 144 PHE A C 1
ATOM 1084 O O . PHE A 1 144 ? 9.977 22.438 -3.791 1 98.88 144 PHE A O 1
ATOM 1091 N N . GLY A 1 145 ? 8.742 23.641 -5.207 1 98.88 145 GLY A N 1
ATOM 1092 C CA . GLY A 1 145 ? 9.695 23.469 -6.297 1 98.88 145 GLY A CA 1
ATOM 1093 C C . GLY A 1 145 ? 9.758 22.062 -6.832 1 98.88 145 GLY A C 1
ATOM 1094 O O . GLY A 1 145 ? 10.844 21.531 -7.105 1 98.88 145 GLY A O 1
ATOM 1095 N N . ILE A 1 146 ? 8.688 21.391 -6.934 1 98.88 146 ILE A N 1
ATOM 1096 C CA . ILE A 1 146 ? 8.641 20.016 -7.402 1 98.88 146 ILE A CA 1
ATOM 1097 C C . ILE A 1 146 ? 8.844 19.984 -8.914 1 98.88 146 ILE A C 1
ATOM 1099 O O . ILE A 1 146 ? 8.172 20.688 -9.664 1 98.88 146 ILE A O 1
ATOM 1103 N N . PRO A 1 147 ? 9.758 19.141 -9.383 1 98.62 147 PRO A N 1
ATOM 1104 C CA . PRO A 1 147 ? 10.039 19.078 -10.82 1 98.62 147 PRO A CA 1
ATOM 1105 C C . PRO A 1 147 ? 8.82 18.656 -11.641 1 98.62 147 PRO A C 1
ATOM 1107 O O . PRO A 1 147 ? 7.926 17.984 -11.125 1 98.62 147 PRO A O 1
ATOM 1110 N N . GLY A 1 148 ? 8.836 18.953 -12.898 1 97.88 148 GLY A N 1
ATOM 1111 C CA . GLY A 1 148 ? 7.711 18.719 -13.789 1 97.88 148 GLY A CA 1
ATOM 1112 C C . GLY A 1 148 ? 7.445 17.25 -14.023 1 97.88 148 GLY A C 1
ATOM 1113 O O . GLY A 1 148 ? 6.316 16.859 -14.336 1 97.88 148 GLY A O 1
ATOM 1114 N N . ASN A 1 149 ? 8.398 16.391 -13.898 1 97.81 149 ASN A N 1
ATOM 1115 C CA . ASN A 1 149 ? 8.227 14.961 -14.156 1 97.81 149 ASN A CA 1
ATOM 1116 C C . ASN A 1 149 ? 7.824 14.203 -12.891 1 97.81 149 ASN A C 1
ATOM 1118 O O . ASN A 1 149 ? 7.801 12.977 -12.875 1 97.81 149 ASN A O 1
ATOM 1122 N N . VAL A 1 150 ? 7.621 14.969 -11.82 1 98.75 150 VAL A N 1
ATOM 1123 C CA . VAL A 1 150 ? 7.176 14.406 -10.555 1 98.75 150 VAL A CA 1
ATOM 1124 C C . VAL A 1 150 ? 5.703 14.758 -10.328 1 98.75 150 VAL A C 1
ATOM 1126 O O . VAL A 1 150 ? 5.301 15.906 -10.492 1 98.75 150 VAL A O 1
ATOM 1129 N N . ARG A 1 151 ? 4.926 13.828 -9.961 1 98.56 151 ARG A N 1
ATOM 1130 C CA . ARG A 1 151 ? 3.502 14.039 -9.711 1 98.56 151 ARG A CA 1
ATOM 1131 C C . ARG A 1 151 ? 3.193 14.008 -8.219 1 98.56 151 ARG A C 1
ATOM 1133 O O . ARG A 1 151 ? 3.357 12.977 -7.566 1 98.56 151 ARG A O 1
ATOM 1140 N N . PRO A 1 152 ? 2.762 15.117 -7.625 1 98.88 152 PRO A N 1
ATOM 1141 C CA . PRO A 1 152 ? 2.168 15.039 -6.289 1 98.88 152 PRO A CA 1
ATOM 1142 C C . PRO A 1 152 ? 0.866 14.234 -6.27 1 98.88 152 PRO A C 1
ATOM 1144 O O . PRO A 1 152 ? -0.002 14.445 -7.121 1 98.88 152 PRO A O 1
ATOM 1147 N N . LEU A 1 153 ? 0.728 13.336 -5.328 1 98.94 153 LEU A N 1
ATOM 1148 C CA . LEU A 1 153 ? -0.405 12.422 -5.371 1 98.94 153 LEU A CA 1
ATOM 1149 C C . LEU A 1 153 ? -1.325 12.633 -4.176 1 98.94 153 LEU A C 1
ATOM 1151 O O . LEU A 1 153 ? -2.549 12.656 -4.324 1 98.94 153 LEU A O 1
ATOM 1155 N N . ALA A 1 154 ? -0.753 12.734 -2.957 1 98.94 154 ALA A N 1
ATOM 1156 C CA . ALA A 1 154 ? -1.581 12.797 -1.755 1 98.94 154 ALA A CA 1
ATOM 1157 C C . ALA A 1 154 ? -0.857 13.531 -0.631 1 98.94 154 ALA A C 1
ATOM 1159 O O . ALA A 1 154 ? 0.364 13.422 -0.494 1 98.94 154 ALA A O 1
ATOM 1160 N N . ILE A 1 155 ? -1.577 14.273 0.129 1 98.94 155 ILE A N 1
ATOM 1161 C CA . ILE A 1 155 ? -1.093 14.734 1.427 1 98.94 155 ILE A CA 1
ATOM 1162 C C . ILE A 1 155 ? -1.668 13.852 2.533 1 98.94 155 ILE A C 1
ATOM 1164 O O . ILE A 1 155 ? -2.883 13.664 2.615 1 98.94 155 ILE A O 1
ATOM 1168 N N . VAL A 1 156 ? -0.792 13.289 3.344 1 99 156 VAL A N 1
ATOM 1169 C CA . VAL A 1 156 ? -1.188 12.391 4.422 1 99 156 VAL A CA 1
ATOM 1170 C C . VAL A 1 156 ? -1.166 13.133 5.754 1 99 156 VAL A C 1
ATOM 1172 O O . VAL A 1 156 ? -0.112 13.594 6.195 1 99 156 VAL A O 1
ATOM 1175 N N . ALA A 1 157 ? -2.338 13.266 6.398 1 98.94 157 ALA A N 1
ATOM 1176 C CA . ALA A 1 157 ? -2.406 13.758 7.77 1 98.94 157 ALA A CA 1
ATOM 1177 C C . ALA A 1 157 ? -2.074 12.656 8.766 1 98.94 157 ALA A C 1
ATOM 1179 O O . ALA A 1 157 ? -2.5 11.508 8.602 1 98.94 157 ALA A O 1
ATOM 1180 N N . ILE A 1 158 ? -1.304 12.992 9.75 1 98.81 158 ILE A N 1
ATOM 1181 C CA . ILE A 1 158 ? -0.832 12.016 10.719 1 98.81 158 ILE A CA 1
ATOM 1182 C C . ILE A 1 158 ? -1.025 12.547 12.133 1 98.81 158 ILE A C 1
ATOM 1184 O O . ILE A 1 158 ? -0.675 13.695 12.422 1 98.81 158 ILE A O 1
ATOM 1188 N N . GLY A 1 159 ? -1.595 11.75 13.016 1 98.25 159 GLY A N 1
ATOM 1189 C CA . GLY A 1 159 ? -1.671 12.141 14.414 1 98.25 159 GLY A CA 1
ATOM 1190 C C . GLY A 1 159 ? -2.604 11.266 15.234 1 98.25 159 GLY A C 1
ATOM 1191 O O . GLY A 1 159 ? -3.289 10.398 14.688 1 98.25 159 GLY A O 1
ATOM 1192 N N . PRO A 1 160 ? -2.533 11.445 16.516 1 96.75 160 PRO A N 1
ATOM 1193 C CA . PRO A 1 160 ? -3.561 10.805 17.344 1 96.75 160 PRO A CA 1
ATOM 1194 C C . PRO A 1 160 ? -4.949 11.406 17.125 1 96.75 160 PRO A C 1
ATOM 1196 O O . PRO A 1 160 ? -5.066 12.57 16.734 1 96.75 160 PRO A O 1
ATOM 1199 N N . VAL A 1 161 ? -5.914 10.602 17.344 1 94.19 161 VAL A N 1
ATOM 1200 C CA . VAL A 1 161 ? -7.293 11.031 17.156 1 94.19 161 VAL A CA 1
ATOM 1201 C C . VAL A 1 161 ? -8.016 11.094 18.5 1 94.19 161 VAL A C 1
ATOM 1203 O O . VAL A 1 161 ? -7.801 10.242 19.359 1 94.19 161 VAL A O 1
ATOM 1206 N N . LEU A 1 162 ? -8.836 12.086 18.625 1 93.12 162 LEU A N 1
ATOM 1207 C CA . LEU A 1 162 ? -9.617 12.258 19.844 1 93.12 162 LEU A CA 1
ATOM 1208 C C . LEU A 1 162 ? -10.844 11.352 19.859 1 93.12 162 LEU A C 1
ATOM 1210 O O . LEU A 1 162 ? -11.5 11.195 18.828 1 93.12 162 LEU A O 1
ATOM 1214 N N . ASP A 1 163 ? -11.109 10.797 20.984 1 87.62 163 ASP A N 1
ATOM 1215 C CA . ASP A 1 163 ? -12.336 10.016 21.156 1 87.62 163 ASP A CA 1
ATOM 1216 C C . ASP A 1 163 ? -13.531 10.93 21.438 1 87.62 163 ASP A C 1
ATOM 1218 O O . ASP A 1 163 ? -14.656 10.602 21.062 1 87.62 163 ASP A O 1
ATOM 1222 N N . ASN A 1 164 ? -13.156 12.031 22.016 1 89.75 164 ASN A N 1
ATOM 1223 C CA . ASN A 1 164 ? -14.172 13.031 22.344 1 89.75 164 ASN A CA 1
ATOM 1224 C C . ASN A 1 164 ? -14.414 13.977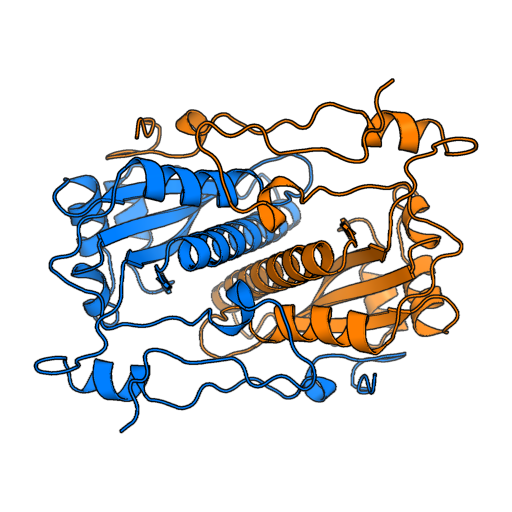 21.156 1 89.75 164 ASN A C 1
ATOM 1226 O O . ASN A 1 164 ? -13.484 14.617 20.672 1 89.75 164 ASN A O 1
ATOM 1230 N N . TYR A 1 165 ? -15.648 14.086 20.719 1 92.75 165 TYR A N 1
ATOM 1231 C CA . TYR A 1 165 ? -15.984 14.898 19.547 1 92.75 165 TYR A CA 1
ATOM 1232 C C . TYR A 1 165 ? -16.656 16.203 19.953 1 92.75 165 TYR A C 1
ATOM 1234 O O . TYR A 1 165 ? -17.297 16.859 19.141 1 92.75 165 TYR A O 1
ATOM 1242 N N . ASP A 1 166 ? -16.438 16.422 21.281 1 90.94 166 ASP A N 1
ATOM 1243 C CA . ASP A 1 166 ? -16.969 17.703 21.734 1 90.94 166 ASP A CA 1
ATOM 1244 C C . ASP A 1 166 ? -16.328 18.859 20.984 1 90.94 166 ASP A C 1
ATOM 1246 O O . ASP A 1 166 ? -15.094 18.984 20.953 1 90.94 166 ASP A O 1
ATOM 1250 N N . GLY A 1 167 ? -17.094 19.703 20.359 1 89.88 167 GLY A N 1
ATOM 1251 C CA . GLY A 1 167 ? -16.594 20.875 19.672 1 89.88 167 GLY A CA 1
ATOM 1252 C C . GLY A 1 167 ? -16.188 20.594 18.234 1 89.88 167 GLY A C 1
ATOM 1253 O O . GLY A 1 167 ? -15.789 21.516 17.516 1 89.88 167 GLY A O 1
ATOM 1254 N N . ALA A 1 168 ? -16.188 19.328 17.859 1 92.38 168 ALA A N 1
ATOM 1255 C CA . ALA A 1 168 ? -15.852 18.984 16.469 1 92.38 168 ALA A CA 1
ATOM 1256 C C . ALA A 1 168 ? -16.922 19.5 15.508 1 92.38 168 ALA A C 1
ATOM 1258 O O . ALA A 1 168 ? -18.094 19.625 15.883 1 92.38 168 ALA A O 1
ATOM 1259 N N . GLU A 1 169 ? -16.484 19.781 14.32 1 93.75 169 GLU A N 1
ATOM 1260 C CA . GLU A 1 169 ? -17.438 20.156 13.289 1 93.75 169 GLU A CA 1
ATOM 1261 C C . GLU A 1 169 ? -18.438 19.031 13.023 1 93.75 169 GLU A C 1
ATOM 1263 O O . GLU A 1 169 ? -18.062 17.844 13.047 1 93.75 169 GLU A O 1
ATOM 1268 N N . GLU A 1 170 ? -19.656 19.422 12.742 1 94.25 170 GLU A N 1
ATOM 1269 C CA . GLU A 1 170 ? -20.719 18.438 12.5 1 94.25 170 GLU A CA 1
ATOM 1270 C C . GLU A 1 170 ? -20.344 17.484 11.375 1 94.25 170 GLU A C 1
ATOM 1272 O O . GLU A 1 170 ? -20.578 16.281 11.469 1 94.25 170 GLU A O 1
ATOM 1277 N N . SER A 1 171 ? -19.797 18.031 10.391 1 93.94 171 SER A N 1
ATOM 1278 C CA . SER A 1 171 ? -19.391 17.203 9.258 1 93.94 171 SER A CA 1
ATOM 1279 C C . SER A 1 171 ? -18.359 16.156 9.68 1 93.94 171 SER A C 1
ATOM 1281 O O . SER A 1 171 ? -18.375 15.023 9.203 1 93.94 171 SER A O 1
ATOM 1283 N N . THR A 1 172 ? -17.438 16.5 10.5 1 94.38 172 THR A N 1
ATOM 1284 C CA . THR A 1 172 ? -16.438 15.586 11.008 1 94.38 172 THR A CA 1
ATOM 1285 C C . THR A 1 172 ? -17.078 14.484 11.844 1 94.38 172 THR A C 1
ATOM 1287 O O . THR A 1 172 ? -16.75 13.305 11.68 1 94.38 172 THR A O 1
ATOM 1290 N N . VAL A 1 173 ? -17.969 14.852 12.688 1 93.62 173 VAL A N 1
ATOM 1291 C CA . VAL A 1 173 ? -18.688 13.883 13.516 1 93.62 173 VAL A CA 1
ATOM 1292 C C . VAL A 1 173 ? -19.422 12.883 12.633 1 93.62 173 VAL A C 1
ATOM 1294 O O . VAL A 1 173 ? -19.297 11.672 12.82 1 93.62 173 VAL A O 1
ATOM 1297 N N . GLU A 1 174 ? -20.141 13.43 11.703 1 93.12 174 GLU A N 1
ATOM 1298 C CA . GLU A 1 174 ? -20.953 12.586 10.812 1 93.12 174 GLU A CA 1
ATOM 1299 C C . GLU A 1 174 ? -20.062 11.625 10.023 1 93.12 174 GLU A C 1
ATOM 1301 O O . GLU A 1 174 ? -20.328 10.422 9.992 1 93.12 174 GLU A O 1
ATOM 1306 N N . ARG A 1 175 ? -19.078 12.125 9.422 1 93.19 175 ARG A N 1
ATOM 1307 C CA . ARG A 1 175 ? -18.234 11.312 8.547 1 93.19 175 ARG A CA 1
ATOM 1308 C C . ARG A 1 175 ? -17.422 10.297 9.359 1 93.19 175 ARG A C 1
ATOM 1310 O O . ARG A 1 175 ? -17.234 9.164 8.922 1 93.19 175 ARG A O 1
ATOM 1317 N N . ASP A 1 176 ? -16.938 10.664 10.492 1 94.44 176 ASP A N 1
ATOM 1318 C CA . ASP A 1 176 ? -16.141 9.758 11.32 1 94.44 176 ASP A CA 1
ATOM 1319 C C . ASP A 1 176 ? -17.016 8.664 11.922 1 94.44 176 ASP A C 1
ATOM 1321 O O . ASP A 1 176 ? -16.516 7.613 12.32 1 94.44 176 ASP A O 1
ATOM 1325 N N . HIS A 1 177 ? -18.297 8.891 12.016 1 92.5 177 HIS A N 1
ATOM 1326 C CA . HIS A 1 177 ? -19.172 7.918 12.641 1 92.5 177 HIS A CA 1
ATOM 1327 C C . HIS A 1 177 ? -19.953 7.117 11.594 1 92.5 177 HIS A C 1
ATOM 1329 O O . HIS A 1 177 ? -20.672 6.18 11.93 1 92.5 177 HIS A O 1
ATOM 1335 N N . ALA A 1 178 ? -19.828 7.535 10.336 1 91.88 178 ALA A N 1
ATOM 1336 C CA . ALA A 1 178 ? -20.469 6.758 9.289 1 91.88 178 ALA A CA 1
ATOM 1337 C C . ALA A 1 178 ? -19.953 5.324 9.258 1 91.88 178 ALA A C 1
ATOM 1339 O O . ALA A 1 178 ? -18.766 5.086 9.492 1 91.88 178 ALA A O 1
ATOM 1340 N N . PRO A 1 179 ? -20.844 4.363 9.031 1 90.06 179 PRO A N 1
ATOM 1341 C CA . PRO A 1 179 ? -20.359 2.98 8.945 1 90.06 179 PRO A CA 1
ATOM 1342 C C . PRO A 1 179 ? -19.281 2.791 7.883 1 90.06 179 PRO A C 1
ATOM 1344 O O . PRO A 1 179 ? -19.359 3.396 6.809 1 90.06 179 PRO A O 1
ATOM 1347 N N . ARG A 1 180 ? -18.266 1.999 8.25 1 91.06 180 ARG A N 1
ATOM 1348 C CA . ARG A 1 180 ? -17.281 1.595 7.25 1 91.06 180 ARG A CA 1
ATOM 1349 C C . ARG A 1 180 ? -17.844 0.538 6.312 1 91.06 180 ARG A C 1
ATOM 1351 O O . ARG A 1 180 ? -18.391 -0.47 6.762 1 91.06 180 ARG A O 1
ATOM 1358 N N . GLN A 1 181 ? -17.766 0.864 5.047 1 90.19 181 GLN A N 1
ATOM 1359 C CA . GLN A 1 181 ? -18.328 -0.07 4.074 1 90.19 181 GLN A CA 1
ATOM 1360 C C . GLN A 1 181 ? -17.297 -0.411 2.994 1 90.19 181 GLN A C 1
ATOM 1362 O O . GLN A 1 181 ? -16.547 0.458 2.545 1 90.19 181 GLN A O 1
ATOM 1367 N N . ARG A 1 182 ? -17.219 -1.684 2.703 1 96.56 182 ARG A N 1
ATOM 1368 C CA . ARG A 1 182 ? -16.484 -2.252 1.573 1 96.56 182 ARG A CA 1
ATOM 1369 C C . ARG A 1 182 ? -17.344 -3.246 0.807 1 96.56 182 ARG A C 1
ATOM 1371 O O . ARG A 1 182 ? -18.234 -3.883 1.387 1 96.56 182 ARG A O 1
ATOM 1378 N N . PRO A 1 183 ? -17.109 -3.34 -0.495 1 97.56 183 PRO A N 1
ATOM 1379 C CA . PRO A 1 183 ? -17.766 -4.477 -1.155 1 97.56 183 PRO A CA 1
ATOM 1380 C C . PRO A 1 183 ? -17.406 -5.812 -0.503 1 97.56 183 PRO A C 1
ATOM 1382 O O . PRO A 1 183 ? -16.344 -5.945 0.111 1 97.56 183 PRO A O 1
ATOM 1385 N N . ALA A 1 184 ? -18.375 -6.801 -0.634 1 97.5 184 ALA A N 1
ATOM 1386 C CA . ALA A 1 184 ? -18.094 -8.133 -0.109 1 97.5 184 ALA A CA 1
ATOM 1387 C C . ALA A 1 184 ? -16.906 -8.766 -0.833 1 97.5 184 ALA A C 1
ATOM 1389 O O . ALA A 1 184 ? -16.656 -8.477 -2.004 1 97.5 184 ALA A O 1
ATOM 1390 N N . LEU A 1 185 ? -16.219 -9.617 -0.108 1 98.31 185 LEU A N 1
ATOM 1391 C CA . LEU A 1 185 ? -15.047 -10.258 -0.695 1 98.31 185 LEU A CA 1
ATOM 1392 C C . LEU A 1 185 ? -15.414 -10.977 -1.986 1 98.31 185 LEU A C 1
ATOM 1394 O O . LEU A 1 185 ? -14.695 -10.891 -2.982 1 98.31 185 LEU A O 1
ATOM 1398 N N . GLY A 1 186 ? -16.531 -11.617 -2.033 1 98.12 186 GLY A N 1
ATOM 1399 C CA . GLY A 1 186 ? -16.969 -12.359 -3.209 1 98.12 186 GLY A CA 1
ATOM 1400 C C . GLY A 1 186 ? -17.281 -11.461 -4.395 1 98.12 186 GLY A C 1
ATOM 1401 O O . GLY A 1 186 ? -17.391 -11.945 -5.527 1 98.12 186 GLY A O 1
ATOM 1402 N N . ASP A 1 187 ? -17.484 -10.164 -4.137 1 98.12 187 ASP A N 1
ATOM 1403 C CA . ASP A 1 187 ? -17.781 -9.219 -5.207 1 98.12 187 ASP A CA 1
ATOM 1404 C C . ASP A 1 187 ? -16.5 -8.648 -5.816 1 98.12 187 ASP A C 1
ATOM 1406 O O . ASP A 1 187 ? -16.547 -8.016 -6.871 1 98.12 187 ASP A O 1
ATOM 1410 N N . ILE A 1 188 ? -15.328 -8.969 -5.145 1 98.62 188 ILE A N 1
ATOM 1411 C CA . ILE A 1 188 ? -14.125 -8.328 -5.664 1 98.62 188 ILE A CA 1
ATOM 1412 C C . ILE A 1 188 ? -13.055 -9.375 -5.945 1 98.62 188 ILE A C 1
ATOM 1414 O O . ILE A 1 188 ? -12.039 -9.086 -6.582 1 98.62 188 ILE A O 1
ATOM 1418 N N . ALA A 1 189 ? -13.188 -10.531 -5.473 1 98.88 189 ALA A N 1
ATOM 1419 C CA . ALA A 1 189 ? -12.266 -11.633 -5.711 1 98.88 189 ALA A CA 1
ATOM 1420 C C . ALA A 1 189 ? -12.938 -12.75 -6.508 1 98.88 189 ALA A C 1
ATOM 1422 O O . ALA A 1 189 ? -14.047 -13.172 -6.184 1 98.88 189 ALA A O 1
ATOM 1423 N N . PHE A 1 190 ? -12.203 -13.188 -7.531 1 98.88 190 PHE A N 1
ATOM 1424 C CA . PHE A 1 190 ? -12.789 -14.133 -8.477 1 98.88 190 PHE A CA 1
ATOM 1425 C C . PHE A 1 190 ? -11.867 -15.328 -8.688 1 98.88 190 PHE A C 1
ATOM 1427 O O . PHE A 1 190 ? -10.672 -15.258 -8.391 1 98.88 190 PHE A O 1
ATOM 1434 N N . THR A 1 191 ? -12.391 -16.453 -9.203 1 98.56 191 THR A N 1
ATOM 1435 C CA . THR A 1 191 ? -11.672 -17.641 -9.641 1 98.56 191 THR A CA 1
ATOM 1436 C C . THR A 1 191 ? -12.109 -18.047 -11.047 1 98.56 191 THR A C 1
ATOM 1438 O O . THR A 1 191 ? -13.25 -17.797 -11.445 1 98.56 191 THR A O 1
ATOM 1441 N N . GLU A 1 192 ? -11.203 -18.594 -11.805 1 97.88 192 GLU A N 1
ATOM 1442 C CA . GLU A 1 192 ? -11.406 -19.125 -13.141 1 97.88 192 GLU A CA 1
ATOM 1443 C C . GLU A 1 192 ? -11.664 -18.016 -14.156 1 97.88 192 GLU A C 1
ATOM 1445 O O . GLU A 1 192 ? -10.906 -17.859 -15.109 1 97.88 192 GLU A O 1
ATOM 1450 N N . ARG A 1 193 ? -12.797 -17.266 -13.891 1 97.69 193 ARG A N 1
ATOM 1451 C CA . ARG A 1 193 ? -13.148 -16.156 -14.789 1 97.69 193 ARG A CA 1
ATOM 1452 C C . ARG A 1 193 ? -13.578 -14.93 -14 1 97.69 193 ARG A C 1
ATOM 1454 O O . ARG A 1 193 ? -14.023 -15.039 -12.852 1 97.69 193 ARG A O 1
ATOM 1461 N N . TRP A 1 194 ? -13.523 -13.805 -14.727 1 98.38 194 TRP A N 1
ATOM 1462 C CA . TRP A 1 194 ? -14 -12.547 -14.156 1 98.38 194 TRP A CA 1
ATOM 1463 C C . TRP A 1 194 ? -15.461 -12.656 -13.742 1 98.38 194 TRP A C 1
ATOM 1465 O O . TRP A 1 194 ? -16.312 -13.07 -14.539 1 98.38 194 TRP A O 1
ATOM 1475 N N . GLY A 1 195 ? -15.719 -12.367 -12.516 1 97.75 195 GLY A N 1
ATOM 1476 C CA . GLY A 1 195 ? -17.094 -12.383 -12.039 1 97.75 195 GLY A CA 1
ATOM 1477 C C . GLY A 1 195 ? -17.453 -13.664 -11.305 1 97.75 195 GLY A C 1
ATOM 1478 O O . GLY A 1 195 ? -18.484 -13.727 -10.633 1 97.75 195 GLY A O 1
ATOM 1479 N N . ASN A 1 196 ? -16.656 -14.734 -11.438 1 98.44 196 ASN A N 1
ATOM 1480 C CA . ASN A 1 196 ? -16.859 -15.953 -10.68 1 98.44 196 ASN A CA 1
ATOM 1481 C C . ASN A 1 196 ? -16.312 -15.828 -9.258 1 98.44 196 ASN A C 1
ATOM 1483 O O . ASN A 1 196 ? -15.125 -16.031 -9.023 1 98.44 196 ASN A O 1
ATOM 1487 N N . SER A 1 197 ? -17.156 -15.648 -8.32 1 98.38 197 SER A N 1
ATOM 1488 C CA . SER A 1 197 ? -16.812 -15.227 -6.969 1 98.38 197 SER A CA 1
ATOM 1489 C C . SER A 1 197 ? -15.883 -16.234 -6.301 1 98.38 197 SER A C 1
ATOM 1491 O O . SER A 1 197 ? -16.078 -17.453 -6.426 1 98.38 197 SER A O 1
ATOM 1493 N N . TYR A 1 198 ? -14.93 -15.711 -5.68 1 97.12 198 TYR A N 1
ATOM 1494 C CA . TYR A 1 198 ? -14.078 -16.5 -4.789 1 97.12 198 TYR A CA 1
ATOM 1495 C C . TYR A 1 198 ? -14.836 -16.875 -3.52 1 97.12 198 TYR A C 1
ATOM 1497 O O . TYR A 1 198 ? -15.375 -16.016 -2.826 1 97.12 198 TYR A O 1
ATOM 1505 N N . SER A 1 199 ? -14.836 -18.219 -3.205 1 90.31 199 SER A N 1
ATOM 1506 C CA . SER A 1 199 ? -15.633 -18.672 -2.074 1 90.31 199 SER A CA 1
ATOM 1507 C C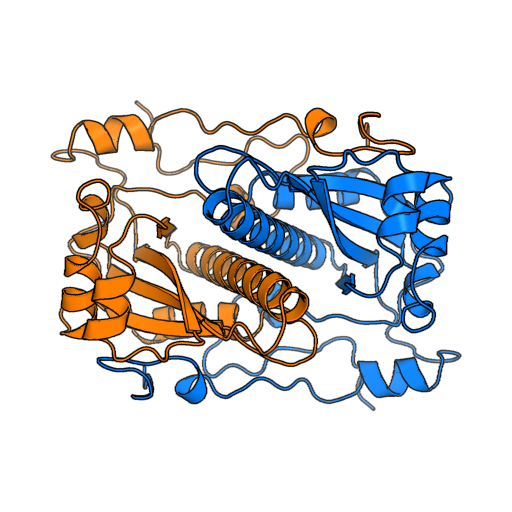 . SER A 1 199 ? -14.75 -19.219 -0.959 1 90.31 199 SER A C 1
ATOM 1509 O O . SER A 1 199 ? -15.25 -19.797 0.013 1 90.31 199 SER A O 1
ATOM 1511 N N . GLY A 1 200 ? -13.508 -19.031 -1.008 1 86.88 200 GLY A N 1
ATOM 1512 C CA . GLY A 1 200 ? -12.617 -19.547 0.022 1 86.88 200 GLY A CA 1
ATOM 1513 C C . GLY A 1 200 ? -12.117 -20.953 -0.258 1 86.88 200 GLY A C 1
ATOM 1514 O O . GLY A 1 200 ? -12.719 -21.688 -1.041 1 86.88 200 GLY A O 1
ATOM 1515 N N . MET B 1 1 ? 27.031 -18.938 3.707 1 35.59 1 MET B N 1
ATOM 1516 C CA . MET B 1 1 ? 26.297 -17.688 3.492 1 35.59 1 MET B CA 1
ATOM 1517 C C . MET B 1 1 ? 25.047 -17.641 4.355 1 35.59 1 MET B C 1
ATOM 1519 O O . MET B 1 1 ? 24.359 -18.641 4.52 1 35.59 1 MET B O 1
ATOM 1523 N N . GLY B 1 2 ? 24.922 -16.812 5.359 1 41.09 2 GLY B N 1
ATOM 1524 C CA . GLY B 1 2 ? 23.828 -16.844 6.328 1 41.09 2 GLY B CA 1
ATOM 1525 C C . GLY B 1 2 ? 22.469 -16.938 5.684 1 41.09 2 GLY B C 1
ATOM 1526 O O . GLY B 1 2 ? 22.312 -16.688 4.484 1 41.09 2 GLY B O 1
ATOM 1527 N N . ASN B 1 3 ? 21.609 -17.703 6.27 1 49.59 3 ASN B N 1
ATOM 1528 C CA . ASN B 1 3 ? 20.25 -17.906 5.781 1 49.59 3 ASN B CA 1
ATOM 1529 C C . ASN B 1 3 ? 19.562 -16.594 5.418 1 49.59 3 ASN B C 1
ATOM 1531 O O . ASN B 1 3 ? 19.391 -15.727 6.273 1 49.59 3 ASN B O 1
ATOM 1535 N N . PRO B 1 4 ? 19.578 -16.188 4.102 1 54.59 4 PRO B N 1
ATOM 1536 C CA . PRO B 1 4 ? 18.922 -14.953 3.652 1 54.59 4 PRO B CA 1
ATOM 1537 C C . PRO B 1 4 ? 17.516 -14.789 4.238 1 54.59 4 PRO B C 1
ATOM 1539 O O . PRO B 1 4 ? 16.906 -13.734 4.074 1 54.59 4 PRO B O 1
ATOM 1542 N N . THR B 1 5 ? 17.078 -15.836 4.984 1 58.38 5 THR B N 1
ATOM 1543 C CA . THR B 1 5 ? 15.641 -15.828 5.25 1 58.38 5 THR B CA 1
ATOM 1544 C C . THR B 1 5 ? 15.273 -14.719 6.23 1 58.38 5 THR B C 1
ATOM 1546 O O . THR B 1 5 ? 14.141 -14.234 6.234 1 58.38 5 THR B O 1
ATOM 1549 N N . GLU B 1 6 ? 16.297 -14.266 6.914 1 67.94 6 GLU B N 1
ATOM 1550 C CA . GLU B 1 6 ? 15.867 -13.156 7.766 1 67.94 6 GLU B CA 1
ATOM 1551 C C . GLU B 1 6 ? 16.469 -11.836 7.285 1 67.94 6 GLU B C 1
ATOM 1553 O O . GLU B 1 6 ? 17.562 -11.453 7.711 1 67.94 6 GLU B O 1
ATOM 1558 N N . ARG B 1 7 ? 15.883 -11.352 6.262 1 87.56 7 ARG B N 1
ATOM 1559 C CA . ARG B 1 7 ? 16.297 -10.055 5.719 1 87.56 7 ARG B CA 1
ATOM 1560 C C . ARG B 1 7 ? 15.5 -8.922 6.348 1 87.56 7 ARG B C 1
ATOM 1562 O O . ARG B 1 7 ? 14.289 -8.836 6.164 1 87.56 7 ARG B O 1
ATOM 1569 N N . ILE B 1 8 ? 16.203 -8.195 7.191 1 93.5 8 ILE B N 1
ATOM 1570 C CA . ILE B 1 8 ? 15.531 -7.117 7.906 1 93.5 8 ILE B CA 1
ATOM 1571 C C . ILE B 1 8 ? 15.961 -5.77 7.324 1 93.5 8 ILE B C 1
ATOM 1573 O O . ILE B 1 8 ? 17.141 -5.547 7.074 1 93.5 8 ILE B O 1
ATOM 1577 N N . ALA B 1 9 ? 15.008 -4.922 7.109 1 96 9 ALA B N 1
ATOM 1578 C CA . ALA B 1 9 ? 15.273 -3.58 6.594 1 96 9 ALA B CA 1
ATOM 1579 C C . ALA B 1 9 ? 16.281 -2.842 7.477 1 96 9 ALA B C 1
ATOM 1581 O O . ALA B 1 9 ? 16.172 -2.879 8.703 1 96 9 ALA B O 1
ATOM 1582 N N . ASN B 1 10 ? 17.281 -2.248 6.855 1 95.31 10 ASN B N 1
ATOM 1583 C CA . ASN B 1 10 ? 18.188 -1.354 7.562 1 95.31 10 ASN B CA 1
ATOM 1584 C C . ASN B 1 10 ? 17.594 0.044 7.715 1 95.31 10 ASN B C 1
ATOM 1586 O O . ASN B 1 10 ? 17.578 0.828 6.766 1 95.31 10 ASN B O 1
ATOM 1590 N N . THR B 1 11 ? 17.141 0.357 8.906 1 97.12 11 THR B N 1
ATOM 1591 C CA . THR B 1 11 ? 16.469 1.625 9.172 1 97.12 11 THR B CA 1
ATOM 1592 C C . THR B 1 11 ? 17.203 2.41 10.258 1 97.12 11 THR B C 1
ATOM 1594 O O . THR B 1 11 ? 17.891 1.826 11.086 1 97.12 11 THR B O 1
ATOM 1597 N N . THR B 1 12 ? 17.078 3.727 10.219 1 96.75 12 THR B N 1
ATOM 1598 C CA . THR B 1 12 ? 17.766 4.578 11.18 1 96.75 12 THR B CA 1
ATOM 1599 C C . THR B 1 12 ? 17.094 4.492 12.555 1 96.75 12 THR B C 1
ATOM 1601 O O . THR B 1 12 ? 17.703 4.816 13.57 1 96.75 12 THR B O 1
ATOM 1604 N N . VAL B 1 13 ? 15.828 4.133 12.586 1 97.75 13 VAL B N 1
ATOM 1605 C CA . VAL B 1 13 ? 15.062 3.846 13.789 1 97.75 13 VAL B CA 1
ATOM 1606 C C . VAL B 1 13 ? 14.266 2.557 13.594 1 97.75 13 VAL B C 1
ATOM 1608 O O . VAL B 1 13 ? 13.867 2.225 12.477 1 97.75 13 VAL B O 1
ATOM 1611 N N . PRO B 1 14 ? 14.023 1.862 14.672 1 97.88 14 PRO B N 1
ATOM 1612 C CA . PRO B 1 14 ? 13.266 0.62 14.516 1 97.88 14 PRO B CA 1
ATOM 1613 C C . PRO B 1 14 ? 11.859 0.854 13.961 1 97.88 14 PRO B C 1
ATOM 1615 O O . PRO B 1 14 ? 11.211 1.85 14.305 1 97.88 14 PRO B O 1
ATOM 1618 N N . ILE B 1 15 ? 11.391 -0.078 13.109 1 98.62 15 ILE B N 1
ATOM 1619 C CA . ILE B 1 15 ? 10.016 -0.047 12.625 1 98.62 15 ILE B CA 1
ATOM 1620 C C . ILE B 1 15 ? 9.336 -1.384 12.914 1 98.62 15 ILE B C 1
ATOM 1622 O O . ILE B 1 15 ? 9.969 -2.314 13.414 1 98.62 15 ILE B O 1
ATOM 1626 N N . GLN B 1 16 ? 8.055 -1.444 12.688 1 98.44 16 GLN B N 1
ATOM 1627 C CA . GLN B 1 16 ? 7.25 -2.639 12.906 1 98.44 16 GLN B CA 1
ATOM 1628 C C . GLN B 1 16 ? 7.879 -3.859 12.25 1 98.44 16 GLN B C 1
ATOM 1630 O O . GLN B 1 16 ? 8.195 -3.834 11.055 1 98.44 16 GLN B O 1
ATOM 1635 N N . PRO B 1 17 ? 8.039 -4.98 12.992 1 97.81 17 PRO B N 1
ATOM 1636 C CA . PRO B 1 17 ? 8.734 -6.16 12.469 1 97.81 17 PRO B CA 1
ATOM 1637 C C . PRO B 1 17 ? 8.078 -6.719 11.211 1 97.81 17 PRO B C 1
ATOM 1639 O O . PRO B 1 17 ? 8.766 -7.219 10.32 1 97.81 17 PRO B O 1
ATOM 1642 N N . LEU B 1 18 ? 6.719 -6.664 11.117 1 98.06 18 LEU B N 1
ATOM 1643 C CA . LEU B 1 18 ? 6.027 -7.176 9.945 1 98.06 18 LEU B CA 1
ATOM 1644 C C . LEU B 1 18 ? 6.438 -6.406 8.695 1 98.06 18 LEU B C 1
ATOM 1646 O O . LEU B 1 18 ? 6.461 -6.969 7.594 1 98.06 18 LEU B O 1
ATOM 1650 N N . ILE B 1 19 ? 6.746 -5.121 8.883 1 98.44 19 ILE B N 1
ATOM 1651 C CA . ILE B 1 19 ? 7.188 -4.293 7.766 1 98.44 19 ILE B CA 1
ATOM 1652 C C . ILE B 1 19 ? 8.688 -4.484 7.543 1 98.44 19 ILE B C 1
ATOM 1654 O O . ILE B 1 19 ? 9.133 -4.656 6.406 1 98.44 19 ILE B O 1
ATOM 1658 N N . ALA B 1 20 ? 9.438 -4.523 8.609 1 97.69 20 ALA B N 1
ATOM 1659 C CA . ALA B 1 20 ? 10.891 -4.629 8.531 1 97.69 20 ALA B CA 1
ATOM 1660 C C . ALA B 1 20 ? 11.312 -5.945 7.883 1 97.69 20 ALA B C 1
ATOM 1662 O O . ALA B 1 20 ? 12.344 -6.016 7.215 1 97.69 20 ALA B O 1
ATOM 1663 N N . SER B 1 21 ? 10.492 -6.965 8.07 1 96.12 21 SER B N 1
ATOM 1664 C CA . SER B 1 21 ? 10.867 -8.289 7.586 1 96.12 21 SER B CA 1
ATOM 1665 C C . SER B 1 21 ? 10.289 -8.555 6.199 1 96.12 21 SER B C 1
ATOM 1667 O O . SER B 1 21 ? 10.523 -9.617 5.613 1 96.12 21 SER B O 1
ATOM 1669 N N . ARG B 1 22 ? 9.547 -7.629 5.676 1 95.81 22 ARG B N 1
ATOM 1670 C CA . ARG B 1 22 ? 8.961 -7.812 4.352 1 95.81 22 ARG B CA 1
ATOM 1671 C C . ARG B 1 22 ? 10.016 -7.684 3.262 1 95.81 22 ARG B C 1
ATOM 1673 O O . ARG B 1 22 ? 10.734 -6.684 3.197 1 95.81 22 ARG B O 1
ATOM 1680 N N . TRP B 1 23 ? 10.219 -8.617 2.449 1 95.56 23 TRP B N 1
ATOM 1681 C CA . TRP B 1 23 ? 10.992 -8.602 1.214 1 95.56 23 TRP B CA 1
ATOM 1682 C C . TRP B 1 23 ? 10.375 -9.531 0.171 1 95.56 23 TRP B C 1
ATOM 1684 O O . TRP B 1 23 ? 9.367 -10.188 0.435 1 95.56 23 TRP B O 1
ATOM 1694 N N . SER B 1 24 ? 10.867 -9.547 -1.069 1 96.19 24 SER B N 1
ATOM 1695 C CA . SER B 1 24 ? 10.281 -10.32 -2.162 1 96.19 24 SER B CA 1
ATOM 1696 C C . SER B 1 24 ? 11.18 -11.477 -2.566 1 96.19 24 SER B C 1
ATOM 1698 O O . SER B 1 24 ? 11.961 -11.367 -3.514 1 96.19 24 SER B O 1
ATOM 1700 N N . PRO B 1 25 ? 11 -12.609 -1.901 1 96.19 25 PRO B N 1
ATOM 1701 C CA . PRO B 1 25 ? 11.852 -13.758 -2.215 1 96.19 25 PRO B CA 1
ATOM 1702 C C . PRO B 1 25 ? 11.398 -14.5 -3.473 1 96.19 25 PRO B C 1
ATOM 1704 O O . PRO B 1 25 ? 10.305 -14.242 -3.986 1 96.19 25 PRO B O 1
ATOM 1707 N N . ARG B 1 26 ? 12.273 -15.422 -3.922 1 96.88 26 ARG B N 1
ATOM 1708 C CA . ARG B 1 26 ? 11.969 -16.203 -5.117 1 96.88 26 ARG B CA 1
ATOM 1709 C C . ARG B 1 26 ? 12.062 -17.703 -4.828 1 96.88 26 ARG B C 1
ATOM 1711 O O . ARG B 1 26 ? 11.648 -18.516 -5.652 1 96.88 26 ARG B O 1
ATOM 1718 N N . ASN B 1 27 ? 12.578 -18.078 -3.68 1 96.38 27 ASN B N 1
ATOM 1719 C CA . ASN B 1 27 ? 12.773 -19.484 -3.35 1 96.38 27 ASN B CA 1
ATOM 1720 C C . ASN B 1 27 ? 11.602 -20.047 -2.541 1 96.38 27 ASN B C 1
ATOM 1722 O O . ASN B 1 27 ? 11.797 -20.625 -1.473 1 96.38 27 ASN B O 1
ATOM 1726 N N . PHE B 1 28 ? 10.43 -20.078 -3.139 1 97 28 PHE B N 1
ATOM 1727 C CA . PHE B 1 28 ? 9.227 -20.562 -2.473 1 97 28 PHE B CA 1
ATOM 1728 C C . PHE B 1 28 ? 9.289 -22.062 -2.266 1 97 28 PHE B C 1
ATOM 1730 O O . PHE B 1 28 ? 9.945 -22.781 -3.033 1 97 28 PHE B O 1
ATOM 1737 N N . ASP B 1 29 ? 8.602 -22.516 -1.24 1 96.69 29 ASP B N 1
ATOM 1738 C CA . ASP B 1 29 ? 8.5 -23.938 -0.931 1 96.69 29 ASP B CA 1
ATOM 1739 C C . ASP B 1 29 ? 7.508 -24.641 -1.859 1 96.69 29 ASP B C 1
ATOM 1741 O O . ASP B 1 29 ? 6.301 -24.422 -1.754 1 96.69 29 ASP B O 1
ATOM 1745 N N . PRO B 1 30 ? 7.988 -25.547 -2.684 1 96.19 30 PRO B N 1
ATOM 1746 C CA . PRO B 1 30 ? 7.094 -26.188 -3.654 1 96.19 30 PRO B CA 1
ATOM 1747 C C . PRO B 1 30 ? 6.113 -27.156 -3.004 1 96.19 30 PRO B C 1
ATOM 1749 O O . PRO B 1 30 ? 5.152 -27.594 -3.645 1 96.19 30 PRO B O 1
ATOM 1752 N N . ASP B 1 31 ? 6.316 -27.469 -1.731 1 96 31 ASP B N 1
ATOM 1753 C CA . ASP B 1 31 ? 5.484 -28.469 -1.064 1 96 31 ASP B CA 1
ATOM 1754 C C . ASP B 1 31 ? 4.508 -27.812 -0.093 1 96 31 ASP B C 1
ATOM 1756 O O . ASP B 1 31 ? 3.766 -28.5 0.611 1 96 31 ASP B O 1
ATOM 1760 N N . ALA B 1 32 ? 4.57 -26.5 -0.089 1 96.19 32 ALA B N 1
ATOM 1761 C CA . ALA B 1 32 ? 3.734 -25.797 0.875 1 96.19 32 ALA B CA 1
ATOM 1762 C C . ALA B 1 32 ? 2.26 -25.891 0.494 1 96.19 32 ALA B C 1
ATOM 1764 O O . ALA B 1 32 ? 1.91 -25.797 -0.686 1 96.19 32 ALA B O 1
ATOM 1765 N N . ASP B 1 33 ? 1.483 -26.109 1.531 1 91.88 33 ASP B N 1
ATOM 1766 C CA . ASP B 1 33 ? 0.035 -26 1.396 1 91.88 33 ASP B CA 1
ATOM 1767 C C . ASP B 1 33 ? -0.482 -24.734 2.084 1 91.88 33 ASP B C 1
ATOM 1769 O O . ASP B 1 33 ? -0.135 -24.453 3.234 1 91.88 33 ASP B O 1
ATOM 1773 N N . LEU B 1 34 ? -1.259 -23.953 1.453 1 96.88 34 LEU B N 1
ATOM 1774 C CA . LEU B 1 34 ? -1.817 -22.734 2.008 1 96.88 34 LEU B CA 1
ATOM 1775 C C . LEU B 1 34 ? -3.281 -22.922 2.387 1 96.88 34 LEU B C 1
ATOM 1777 O O . LEU B 1 34 ? -4.125 -23.156 1.519 1 96.88 34 LEU B O 1
ATOM 1781 N N . ALA B 1 35 ? -3.561 -22.812 3.67 1 96.12 35 ALA B N 1
ATOM 1782 C CA . ALA B 1 35 ? -4.945 -22.922 4.125 1 96.12 35 ALA B CA 1
ATOM 1783 C C . ALA B 1 35 ? -5.82 -21.859 3.463 1 96.12 35 ALA B C 1
ATOM 1785 O O . ALA B 1 35 ? -5.438 -20.688 3.379 1 96.12 35 ALA B O 1
ATOM 1786 N N . PRO B 1 36 ? -7 -22.312 3.031 1 96.19 36 PRO B N 1
ATOM 1787 C CA . PRO B 1 36 ? -7.898 -21.328 2.41 1 96.19 36 PRO B CA 1
ATOM 1788 C C . PRO B 1 36 ? -8.172 -20.125 3.307 1 96.19 36 PRO B C 1
ATOM 1790 O O . PRO B 1 36 ? -8.273 -19 2.818 1 96.19 36 PRO B O 1
ATOM 1793 N N . GLU B 1 37 ? -8.266 -20.359 4.566 1 98 37 GLU B N 1
ATOM 1794 C CA . GLU B 1 37 ? -8.547 -19.281 5.508 1 98 37 GLU B CA 1
ATOM 1795 C C . GLU B 1 37 ? -7.418 -18.266 5.527 1 98 37 GLU B C 1
ATOM 1797 O O . GLU B 1 37 ? -7.66 -17.062 5.68 1 98 37 GLU B O 1
ATOM 1802 N N . THR B 1 38 ? -6.191 -18.75 5.453 1 98.56 38 THR B N 1
ATOM 1803 C CA . THR B 1 38 ? -5.043 -17.859 5.41 1 98.56 38 THR B CA 1
ATOM 1804 C C . THR B 1 38 ? -5.09 -16.969 4.168 1 98.56 38 THR B C 1
ATOM 1806 O O . THR B 1 38 ? -4.902 -15.758 4.254 1 98.56 38 THR B O 1
ATOM 1809 N N . LEU B 1 39 ? -5.375 -17.578 3.031 1 98.62 39 LEU B N 1
ATOM 1810 C CA . LEU B 1 39 ? -5.477 -16.797 1.799 1 98.62 39 LEU B CA 1
ATOM 1811 C C . LEU B 1 39 ? -6.613 -15.781 1.887 1 98.62 39 LEU B C 1
ATOM 1813 O O . LEU B 1 39 ? -6.465 -14.641 1.439 1 98.62 39 LEU B O 1
ATOM 1817 N N . THR B 1 40 ? -7.715 -16.188 2.516 1 98.81 40 THR B N 1
ATOM 1818 C CA . THR B 1 40 ? -8.828 -15.273 2.734 1 98.81 40 THR B CA 1
ATOM 1819 C C . THR B 1 40 ? -8.398 -14.078 3.588 1 98.81 40 THR B C 1
ATOM 1821 O O . THR B 1 40 ? -8.758 -12.938 3.297 1 98.81 40 THR B O 1
ATOM 1824 N N . ALA B 1 41 ? -7.617 -14.336 4.613 1 98.88 41 ALA B N 1
ATOM 1825 C CA . ALA B 1 41 ? -7.133 -13.258 5.473 1 98.88 41 ALA B CA 1
ATOM 1826 C C . ALA B 1 41 ? -6.305 -12.25 4.676 1 98.88 41 ALA B C 1
ATOM 1828 O O . ALA B 1 41 ? -6.426 -11.039 4.879 1 98.88 41 ALA B O 1
ATOM 1829 N N . LEU B 1 42 ? -5.484 -12.742 3.789 1 98.94 42 LEU B N 1
ATOM 1830 C CA . LEU B 1 42 ? -4.668 -11.859 2.965 1 98.94 42 LEU B CA 1
ATOM 1831 C C . LEU B 1 42 ? -5.547 -10.984 2.072 1 98.94 42 LEU B C 1
ATOM 1833 O O . LEU B 1 42 ? -5.309 -9.781 1.944 1 98.94 42 LEU B O 1
ATOM 1837 N N . LEU B 1 43 ? -6.562 -11.57 1.481 1 98.94 43 LEU B N 1
ATOM 1838 C CA . LEU B 1 43 ? -7.473 -10.836 0.607 1 98.94 43 LEU B CA 1
ATOM 1839 C C . LEU B 1 43 ? -8.281 -9.82 1.399 1 98.94 43 LEU B C 1
ATOM 1841 O O . LEU B 1 43 ? -8.531 -8.711 0.921 1 98.94 43 LEU B O 1
ATOM 1845 N N . GLU B 1 44 ? -8.695 -10.227 2.643 1 98.88 44 GLU B N 1
ATOM 1846 C CA . GLU B 1 44 ? -9.398 -9.297 3.52 1 98.88 44 GLU B CA 1
ATOM 1847 C C . GLU B 1 44 ? -8.531 -8.086 3.846 1 98.88 44 GLU B C 1
ATOM 1849 O O . GLU B 1 44 ? -9.016 -6.949 3.873 1 98.88 44 GLU B O 1
ATOM 1854 N N . ALA B 1 45 ? -7.266 -8.32 4.102 1 98.94 45 ALA B N 1
ATOM 1855 C CA . ALA B 1 45 ? -6.355 -7.215 4.363 1 98.94 45 ALA B CA 1
ATOM 1856 C C . ALA B 1 45 ? -6.32 -6.242 3.188 1 98.94 45 ALA B C 1
ATOM 1858 O O . ALA B 1 45 ? -6.387 -5.023 3.377 1 98.94 45 ALA B O 1
ATOM 1859 N N . GLY B 1 46 ? -6.227 -6.75 1.964 1 98.88 46 GLY B N 1
ATOM 1860 C CA . GLY B 1 46 ? -6.297 -5.906 0.782 1 98.88 46 GLY B CA 1
ATOM 1861 C C . GLY B 1 46 ? -7.629 -5.195 0.632 1 98.88 46 GLY B C 1
ATOM 1862 O O . GLY B 1 46 ? -7.676 -4.016 0.284 1 98.88 46 GLY B O 1
ATOM 1863 N N . ARG B 1 47 ? -8.727 -5.879 0.922 1 98.69 47 ARG B N 1
ATOM 1864 C CA . ARG B 1 47 ? -10.094 -5.363 0.798 1 98.69 47 ARG B CA 1
ATOM 1865 C C . ARG B 1 47 ? -10.289 -4.125 1.663 1 98.69 47 ARG B C 1
ATOM 1867 O O . ARG B 1 47 ? -11 -3.199 1.275 1 98.69 47 ARG B O 1
ATOM 1874 N N . TRP B 1 48 ? -9.617 -4.094 2.734 1 98.31 48 TRP B N 1
ATOM 1875 C CA . TRP B 1 48 ? -9.891 -3.043 3.711 1 98.31 48 TRP B CA 1
ATOM 1876 C C . TRP B 1 48 ? -8.828 -1.947 3.633 1 98.31 48 TRP B C 1
ATOM 1878 O O . TRP B 1 48 ? -8.766 -1.073 4.5 1 98.31 48 TRP B O 1
ATOM 1888 N N . ALA B 1 49 ? -7.961 -2.012 2.605 1 98.5 49 ALA B N 1
ATOM 1889 C CA . ALA B 1 49 ? -7.055 -0.891 2.361 1 98.5 49 ALA B CA 1
ATOM 1890 C C . ALA B 1 49 ? -7.836 0.391 2.078 1 98.5 49 ALA B C 1
ATOM 1892 O O . ALA B 1 49 ? -9.008 0.341 1.697 1 98.5 49 ALA B O 1
ATOM 1893 N N . ALA B 1 50 ? -7.199 1.559 2.35 1 97.88 50 ALA B N 1
ATOM 1894 C CA . ALA B 1 50 ? -7.797 2.834 1.965 1 97.88 50 ALA B CA 1
ATOM 1895 C C . ALA B 1 50 ? -8.125 2.859 0.474 1 97.88 50 ALA B C 1
ATOM 1897 O O . ALA B 1 50 ? -7.535 2.113 -0.31 1 97.88 50 ALA B O 1
ATOM 1898 N N . SER B 1 51 ? -9.117 3.66 0.127 1 97.31 51 SER B N 1
ATOM 1899 C CA . SER B 1 51 ? -9.523 3.822 -1.265 1 97.31 51 SER B CA 1
ATOM 1900 C C . SER B 1 51 ? -9.945 5.262 -1.554 1 97.31 51 SER B C 1
ATOM 1902 O O . SER B 1 51 ? -10.547 5.922 -0.705 1 97.31 51 SER B O 1
ATOM 1904 N N . TRP B 1 52 ? -9.586 5.672 -2.705 1 97.44 52 TRP B N 1
ATOM 1905 C CA . TRP B 1 52 ? -9.945 7.023 -3.121 1 97.44 52 TRP B CA 1
ATOM 1906 C C . TRP B 1 52 ? -11.391 7.074 -3.607 1 97.44 52 TRP B C 1
ATOM 1908 O O . TRP B 1 52 ? -11.812 6.25 -4.418 1 97.44 52 TRP B O 1
ATOM 1918 N N . GLY B 1 53 ? -12.18 7.965 -3.025 1 93.62 53 GLY B N 1
ATOM 1919 C CA . GLY B 1 53 ? -13.492 8.32 -3.545 1 93.62 53 GLY B CA 1
ATOM 1920 C C . GLY B 1 53 ? -14.539 7.254 -3.307 1 93.62 53 GLY B C 1
ATOM 1921 O O . GLY B 1 53 ? -15.523 7.164 -4.047 1 93.62 53 GLY B O 1
ATOM 1922 N N . LYS B 1 54 ? -14.266 6.262 -2.438 1 92.81 54 LYS B N 1
ATOM 1923 C CA . LYS B 1 54 ? -15.18 5.16 -2.156 1 92.81 54 LYS B CA 1
ATOM 1924 C C . LYS B 1 54 ? -15.523 4.391 -3.43 1 92.81 54 LYS B C 1
ATOM 1926 O O . LYS B 1 54 ? -16.641 3.893 -3.574 1 92.81 54 LYS B O 1
ATOM 1931 N N . ARG B 1 55 ? -14.641 4.359 -4.32 1 95.81 55 ARG B N 1
ATOM 1932 C CA . ARG B 1 55 ? -14.859 3.674 -5.59 1 95.81 55 ARG B CA 1
ATOM 1933 C C . ARG B 1 55 ? -14.547 2.186 -5.469 1 95.81 55 ARG B C 1
ATOM 1935 O O . ARG B 1 55 ? -15.148 1.364 -6.168 1 95.81 55 ARG B O 1
ATOM 1942 N N . PHE B 1 56 ? -13.617 1.806 -4.629 1 98.19 56 PHE B N 1
ATOM 1943 C CA . PHE B 1 56 ? -13.203 0.431 -4.375 1 98.19 56 PHE B CA 1
ATOM 1944 C C . PHE B 1 56 ? -12.891 -0.29 -5.684 1 98.19 56 PHE B C 1
ATOM 1946 O O . PHE B 1 56 ? -13.508 -1.308 -6 1 98.19 56 PHE B O 1
ATOM 1953 N N . PRO B 1 57 ? -11.891 0.158 -6.441 1 98.75 57 PRO B N 1
ATOM 1954 C CA . PRO B 1 57 ? -11.68 -0.303 -7.816 1 98.75 57 PRO B CA 1
ATOM 1955 C C . PRO B 1 57 ? -10.891 -1.606 -7.887 1 98.75 57 PRO B C 1
ATOM 1957 O O . PRO B 1 57 ? -10.797 -2.217 -8.953 1 98.75 57 PRO B O 1
ATOM 1960 N N . VAL B 1 58 ? -10.281 -2.084 -6.848 1 98.94 58 VAL B N 1
ATOM 1961 C CA . VAL B 1 58 ? -9.352 -3.209 -6.871 1 98.94 58 VAL B CA 1
ATOM 1962 C C . VAL B 1 58 ? -10.125 -4.52 -7 1 98.94 58 VAL B C 1
ATOM 1964 O O . VAL B 1 58 ? -11.148 -4.707 -6.348 1 98.94 58 VAL B O 1
ATOM 1967 N N . ARG B 1 59 ? -9.625 -5.371 -7.91 1 98.94 59 ARG B N 1
ATOM 1968 C CA . ARG B 1 59 ? -10.164 -6.711 -8.117 1 98.94 59 ARG B CA 1
ATOM 1969 C C . ARG B 1 59 ? -9.055 -7.754 -8.117 1 98.94 59 ARG B C 1
ATOM 1971 O O . ARG B 1 59 ? -7.918 -7.457 -8.5 1 98.94 59 ARG B O 1
ATOM 1978 N N . TYR B 1 60 ? -9.492 -9 -7.762 1 98.94 60 TYR B N 1
ATOM 1979 C CA . TYR B 1 60 ? -8.531 -10.086 -7.672 1 98.94 60 TYR B CA 1
ATOM 1980 C C . TYR B 1 60 ? -8.984 -11.289 -8.492 1 98.94 60 TYR B C 1
ATOM 1982 O O . TYR B 1 60 ? -10.172 -11.617 -8.516 1 98.94 60 TYR B O 1
ATOM 1990 N N . ILE B 1 61 ? -8.062 -11.938 -9.148 1 98.94 61 ILE B N 1
ATOM 1991 C CA . ILE B 1 61 ? -8.203 -13.32 -9.578 1 98.94 61 ILE B CA 1
ATOM 1992 C C . ILE B 1 61 ? -7.293 -14.219 -8.742 1 98.94 61 ILE B C 1
ATOM 1994 O O . ILE B 1 61 ? -6.082 -14.008 -8.688 1 98.94 61 ILE B O 1
ATOM 1998 N N . VAL B 1 62 ? -7.895 -15.211 -8.156 1 98.94 62 VAL B N 1
ATOM 1999 C CA . VAL B 1 62 ? -7.238 -15.914 -7.059 1 98.94 62 VAL B CA 1
ATOM 2000 C C . VAL B 1 62 ? -7.023 -17.375 -7.441 1 98.94 62 VAL B C 1
ATOM 2002 O O . VAL B 1 62 ? -7.98 -18.094 -7.738 1 98.94 62 VAL B O 1
ATOM 2005 N N . GLY B 1 63 ? -5.727 -17.781 -7.43 1 98.62 63 GLY B N 1
ATOM 2006 C CA . GLY B 1 63 ? -5.367 -19.156 -7.688 1 98.62 63 GLY B CA 1
ATOM 2007 C C . GLY B 1 63 ? -4.574 -19.797 -6.559 1 98.62 63 GLY B C 1
ATOM 2008 O O . GLY B 1 63 ? -3.609 -19.203 -6.066 1 98.62 63 GLY B O 1
ATOM 2009 N N . ARG B 1 64 ? -4.953 -20.953 -6.156 1 97.69 64 ARG B N 1
ATOM 2010 C CA . ARG B 1 64 ? -4.195 -21.781 -5.227 1 97.69 64 ARG B CA 1
ATOM 2011 C C . ARG B 1 64 ? -3.557 -22.969 -5.949 1 97.69 64 ARG B C 1
ATOM 2013 O O . ARG B 1 64 ? -4.172 -23.578 -6.828 1 97.69 64 ARG B O 1
ATOM 2020 N N . ARG B 1 65 ? -2.406 -23.203 -5.508 1 97.25 65 ARG B N 1
ATOM 2021 C CA . ARG B 1 65 ? -1.702 -24.297 -6.16 1 97.25 65 ARG B CA 1
ATOM 2022 C C . ARG B 1 65 ? -2.592 -25.531 -6.266 1 97.25 65 ARG B C 1
ATOM 2024 O O . ARG B 1 65 ? -3.215 -25.938 -5.281 1 97.25 65 ARG B O 1
ATOM 2031 N N . GLY B 1 66 ? -2.613 -26.141 -7.477 1 95.31 66 GLY B N 1
ATOM 2032 C CA . GLY B 1 66 ? -3.387 -27.344 -7.699 1 95.31 66 GLY B CA 1
ATOM 2033 C C . GLY B 1 66 ? -4.707 -27.094 -8.398 1 95.31 66 GLY B C 1
ATOM 2034 O O . GLY B 1 66 ? -5.359 -28.031 -8.867 1 95.31 66 GLY B O 1
ATOM 2035 N N . ASP B 1 67 ? -5.203 -25.797 -8.445 1 96.25 67 ASP B N 1
ATOM 2036 C CA . ASP B 1 67 ? -6.461 -25.547 -9.141 1 96.25 67 ASP B CA 1
ATOM 2037 C C . ASP B 1 67 ? -6.215 -24.938 -10.523 1 96.25 67 ASP B C 1
ATOM 2039 O O . ASP B 1 67 ? -5.07 -24.656 -10.883 1 96.25 67 ASP B O 1
ATOM 2043 N N . ALA B 1 68 ? -7.238 -24.859 -11.328 1 98.12 68 ALA B N 1
ATOM 2044 C CA . ALA B 1 68 ? -7.125 -24.438 -12.719 1 98.12 68 ALA B CA 1
ATOM 2045 C C . ALA B 1 68 ? -6.754 -22.953 -12.805 1 98.12 68 ALA B C 1
ATOM 2047 O O . ALA B 1 68 ? -6.035 -22.547 -13.719 1 98.12 68 ALA B O 1
ATOM 2048 N N . THR B 1 69 ? -7.32 -22.172 -11.891 1 98.81 69 THR B N 1
ATOM 2049 C CA . THR B 1 69 ? -7 -20.75 -11.891 1 98.81 69 THR B CA 1
ATOM 2050 C C . THR B 1 69 ? -5.508 -20.516 -11.68 1 98.81 69 THR B C 1
ATOM 2052 O O . THR B 1 69 ? -4.883 -19.719 -12.375 1 98.81 69 THR B O 1
ATOM 2055 N N . TYR B 1 70 ? -4.957 -21.266 -10.711 1 98.69 70 TYR B N 1
ATOM 2056 C CA . TYR B 1 70 ? -3.525 -21.203 -10.43 1 98.69 70 TYR B CA 1
ATOM 2057 C C . TYR B 1 70 ? -2.711 -21.516 -11.68 1 98.69 70 TYR B C 1
ATOM 2059 O O . TYR B 1 70 ? -1.782 -20.797 -12.031 1 98.69 70 TYR B O 1
ATOM 2067 N N . GLU B 1 71 ? -3.055 -22.547 -12.344 1 98.69 71 GLU B N 1
ATOM 2068 C CA . GLU B 1 71 ? -2.318 -22.969 -13.531 1 98.69 71 GLU B CA 1
ATOM 2069 C C . GLU B 1 71 ? -2.373 -21.906 -14.617 1 98.69 71 GLU B C 1
ATOM 2071 O O . GLU B 1 71 ? -1.371 -21.641 -15.289 1 98.69 71 GLU B O 1
ATOM 2076 N N . ALA B 1 72 ? -3.516 -21.312 -14.82 1 98.88 72 ALA B N 1
ATOM 2077 C CA . ALA B 1 72 ? -3.674 -20.281 -15.836 1 98.88 72 ALA B CA 1
ATOM 2078 C C . ALA B 1 72 ? -2.834 -19.047 -15.492 1 98.88 72 ALA B C 1
ATOM 2080 O O . ALA B 1 72 ? -2.211 -18.453 -16.375 1 98.88 72 ALA B O 1
ATOM 2081 N N . LEU B 1 73 ? -2.848 -18.656 -14.211 1 98.94 73 LEU B N 1
ATOM 2082 C CA . LEU B 1 73 ? -2.027 -17.531 -13.781 1 98.94 73 LEU B CA 1
ATOM 2083 C C . LEU B 1 73 ? -0.546 -17.828 -13.984 1 98.94 73 LEU B C 1
ATOM 2085 O O . LEU B 1 73 ? 0.204 -16.969 -14.453 1 98.94 73 LEU B O 1
ATOM 2089 N N . ALA B 1 74 ? -0.146 -19 -13.617 1 98.88 74 ALA B N 1
ATOM 2090 C CA . ALA B 1 74 ? 1.248 -19.406 -13.797 1 98.88 74 ALA B CA 1
ATOM 2091 C C . ALA B 1 74 ? 1.654 -19.344 -15.266 1 98.88 74 ALA B C 1
ATOM 2093 O O . ALA B 1 74 ? 2.77 -18.938 -15.594 1 98.88 74 ALA B O 1
ATOM 2094 N N . ASP B 1 75 ? 0.78 -19.734 -16.109 1 98.69 75 ASP B N 1
ATOM 2095 C CA . ASP B 1 75 ? 1.066 -19.859 -17.547 1 98.69 75 ASP B CA 1
ATOM 2096 C C . ASP B 1 75 ? 1.306 -18.484 -18.172 1 98.69 75 ASP B C 1
ATOM 2098 O O . ASP B 1 75 ? 2.012 -18.375 -19.188 1 98.69 75 ASP B O 1
ATOM 2102 N N . VAL B 1 76 ? 0.746 -17.438 -17.641 1 98.81 76 VAL B N 1
ATOM 2103 C CA . VAL B 1 76 ? 0.855 -16.141 -18.297 1 98.81 76 VAL B CA 1
ATOM 2104 C C . VAL B 1 76 ? 2.057 -15.383 -17.734 1 98.81 76 VAL B C 1
ATOM 2106 O O . VAL B 1 76 ? 2.363 -14.273 -18.188 1 98.81 76 VAL B O 1
ATOM 2109 N N . LEU B 1 77 ? 2.734 -15.93 -16.734 1 98.81 77 LEU B N 1
ATOM 2110 C CA . LEU B 1 77 ? 3.941 -15.289 -16.219 1 98.81 77 LEU B CA 1
ATOM 2111 C C . LEU B 1 77 ? 5.027 -15.25 -17.297 1 98.81 77 LEU B C 1
ATOM 2113 O O . LEU B 1 77 ? 5.191 -16.203 -18.062 1 98.81 77 LEU B O 1
ATOM 2117 N N . ASN B 1 78 ? 5.762 -14.18 -17.344 1 98.56 78 ASN B N 1
ATOM 2118 C CA . ASN B 1 78 ? 6.922 -14.117 -18.219 1 98.56 78 ASN B CA 1
ATOM 2119 C C . ASN B 1 78 ? 8.016 -15.078 -17.781 1 98.56 78 ASN B C 1
ATOM 2121 O O . ASN B 1 78 ? 8.062 -15.484 -16.609 1 98.56 78 ASN B O 1
ATOM 2125 N N . ARG B 1 79 ? 8.922 -15.359 -18.625 1 96.19 79 ARG B N 1
ATOM 2126 C CA . ARG B 1 79 ? 9.977 -16.344 -18.391 1 96.19 79 ARG B CA 1
ATOM 2127 C C . ARG B 1 79 ? 10.828 -15.953 -17.172 1 96.19 79 ARG B C 1
ATOM 2129 O O . ARG B 1 79 ? 11.258 -16.828 -16.422 1 96.19 79 ARG B O 1
ATOM 2136 N N . GLY B 1 80 ? 11.031 -14.719 -16.969 1 95.62 80 GLY B N 1
ATOM 2137 C CA . GLY B 1 80 ? 11.859 -14.25 -15.867 1 95.62 80 GLY B CA 1
ATOM 2138 C C . GLY B 1 80 ? 11.219 -14.469 -14.516 1 95.62 80 GLY B C 1
ATOM 2139 O O . GLY B 1 80 ? 11.883 -14.375 -13.484 1 95.62 80 GLY B O 1
ATOM 2140 N N . ASN B 1 81 ? 9.93 -14.867 -14.5 1 97.88 81 ASN B N 1
ATOM 2141 C CA . ASN B 1 81 ? 9.195 -15.039 -13.25 1 97.88 81 ASN B CA 1
ATOM 2142 C C . ASN B 1 81 ? 8.758 -16.484 -13.047 1 97.88 81 ASN B C 1
ATOM 2144 O O . ASN B 1 81 ? 7.82 -16.75 -12.297 1 97.88 81 ASN B O 1
ATOM 2148 N N . THR B 1 82 ? 9.461 -17.453 -13.625 1 96.12 82 THR B N 1
ATOM 2149 C CA . THR B 1 82 ? 9.102 -18.859 -13.555 1 96.12 82 THR B CA 1
ATOM 2150 C C . THR B 1 82 ? 9.266 -19.391 -12.133 1 96.12 82 THR B C 1
ATOM 2152 O O . THR B 1 82 ? 8.633 -20.375 -11.75 1 96.12 82 THR B O 1
ATOM 2155 N N . TYR B 1 83 ? 10.172 -18.797 -11.273 1 96.25 83 TYR B N 1
ATOM 2156 C CA . TYR B 1 83 ? 10.344 -19.188 -9.883 1 96.25 83 TYR B CA 1
ATOM 2157 C C . TYR B 1 83 ? 9.016 -19.141 -9.133 1 96.25 83 TYR B C 1
ATOM 2159 O O . TYR B 1 83 ? 8.828 -19.859 -8.148 1 96.25 83 TYR B O 1
ATOM 2167 N N . ALA B 1 84 ? 8.07 -18.328 -9.586 1 98.12 84 ALA B N 1
ATOM 2168 C CA . ALA B 1 84 ? 6.801 -18.109 -8.898 1 98.12 84 ALA B CA 1
ATOM 2169 C C . ALA B 1 84 ? 5.832 -19.25 -9.141 1 98.12 84 ALA B C 1
ATOM 2171 O O . ALA B 1 84 ? 4.816 -19.375 -8.453 1 98.12 84 ALA B O 1
ATOM 2172 N N . LYS B 1 85 ? 6.156 -20.141 -10.086 1 97.69 85 LYS B N 1
ATOM 2173 C CA . LYS B 1 85 ? 5.254 -21.219 -10.469 1 97.69 85 LYS B CA 1
ATOM 2174 C C . LYS B 1 85 ? 5.207 -22.312 -9.406 1 97.69 85 LYS B C 1
ATOM 2176 O O . LYS B 1 85 ? 4.422 -23.25 -9.508 1 97.69 85 LYS B O 1
ATOM 2181 N N . VAL B 1 86 ? 5.992 -22.141 -8.312 1 97.06 86 VAL B N 1
ATOM 2182 C CA . VAL B 1 86 ? 5.945 -23.125 -7.234 1 97.06 86 VAL B CA 1
ATOM 2183 C C . VAL B 1 86 ? 5.383 -22.469 -5.973 1 97.06 86 VAL B C 1
ATOM 2185 O O . VAL B 1 86 ? 5.336 -23.109 -4.914 1 97.06 86 VAL B O 1
ATOM 2188 N N . ALA B 1 87 ? 5.012 -21.219 -5.988 1 98.5 87 ALA B N 1
ATOM 2189 C CA . ALA B 1 87 ? 4.383 -20.562 -4.844 1 98.5 87 ALA B CA 1
ATOM 2190 C C . ALA B 1 87 ? 3.102 -21.281 -4.434 1 98.5 87 ALA B C 1
ATOM 2192 O O . ALA B 1 87 ? 2.541 -22.047 -5.215 1 98.5 87 ALA B O 1
ATOM 2193 N N . ALA B 1 88 ? 2.654 -21.047 -3.258 1 98.81 88 ALA B N 1
ATOM 2194 C CA . ALA B 1 88 ? 1.46 -21.719 -2.752 1 98.81 88 ALA B CA 1
ATOM 2195 C C . ALA B 1 88 ? 0.194 -21.125 -3.359 1 98.81 88 ALA B C 1
ATOM 2197 O O . ALA B 1 88 ? -0.825 -21.797 -3.484 1 98.81 88 ALA B O 1
ATOM 2198 N N . ALA B 1 89 ? 0.212 -19.859 -3.711 1 98.88 89 ALA B N 1
ATOM 2199 C CA . ALA B 1 89 ? -0.89 -19.172 -4.375 1 98.88 89 ALA B CA 1
ATOM 2200 C C . ALA B 1 89 ? -0.37 -18.094 -5.316 1 98.88 89 ALA B C 1
ATOM 2202 O O . ALA B 1 89 ? 0.754 -17.609 -5.16 1 98.88 89 ALA B O 1
ATOM 2203 N N . LEU B 1 90 ? -1.093 -17.797 -6.324 1 98.94 90 LEU B N 1
ATOM 2204 C CA . LEU B 1 90 ? -0.924 -16.672 -7.223 1 98.94 90 LEU B CA 1
ATOM 2205 C C . LEU B 1 90 ? -2.195 -15.828 -7.277 1 98.94 90 LEU B C 1
ATOM 2207 O O . LEU B 1 90 ? -3.293 -16.359 -7.438 1 98.94 90 LEU B O 1
ATOM 2211 N N . VAL B 1 91 ? -2.039 -14.523 -7.098 1 99 91 VAL B N 1
ATOM 2212 C CA . VA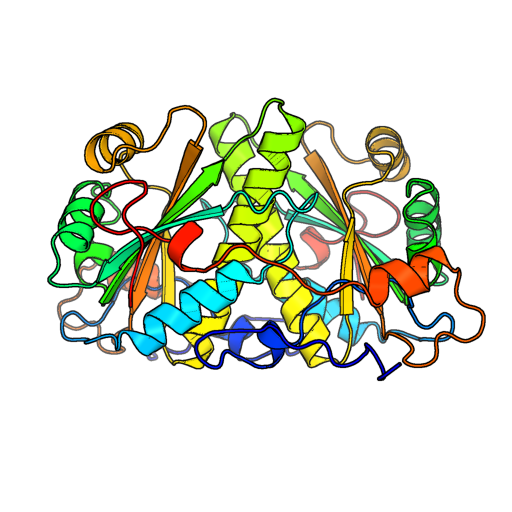L B 1 91 ? -3.18 -13.609 -7.113 1 99 91 VAL B CA 1
ATOM 2213 C C . VAL B 1 91 ? -2.93 -12.484 -8.109 1 99 91 VAL B C 1
ATOM 2215 O O . VAL B 1 91 ? -1.959 -11.734 -7.977 1 99 91 VAL B O 1
ATOM 2218 N N . LEU B 1 92 ? -3.762 -12.398 -9.133 1 99 92 LEU B N 1
ATOM 2219 C CA . LEU B 1 92 ? -3.713 -11.266 -10.055 1 99 92 LEU B CA 1
ATOM 2220 C C . LEU B 1 92 ? -4.473 -10.07 -9.484 1 99 92 LEU B C 1
ATOM 2222 O O . LEU B 1 92 ? -5.656 -10.188 -9.148 1 99 92 LEU B O 1
ATOM 2226 N N . VAL B 1 93 ? -3.832 -8.945 -9.336 1 99 93 VAL B N 1
ATOM 2227 C CA . VAL B 1 93 ? -4.445 -7.707 -8.867 1 99 93 VAL B CA 1
ATOM 2228 C C . VAL B 1 93 ? -4.699 -6.777 -10.055 1 99 93 VAL B C 1
ATOM 2230 O O . VAL B 1 93 ? -3.793 -6.504 -10.844 1 99 93 VAL B O 1
ATOM 2233 N N . SER B 1 94 ? -5.895 -6.336 -10.188 1 98.94 94 SER B N 1
ATOM 2234 C CA . SER B 1 94 ? -6.324 -5.422 -11.242 1 98.94 94 SER B CA 1
ATOM 2235 C C . SER B 1 94 ? -7.129 -4.258 -10.672 1 98.94 94 SER B C 1
ATOM 2237 O O . SER B 1 94 ? -7.547 -4.293 -9.508 1 98.94 94 SER B O 1
ATOM 2239 N N . THR B 1 95 ? -7.281 -3.244 -11.445 1 98.81 95 THR B N 1
ATOM 2240 C CA . THR B 1 95 ? -8.102 -2.131 -10.984 1 98.81 95 THR B CA 1
ATOM 2241 C C . THR B 1 95 ? -9.008 -1.631 -12.109 1 98.81 95 THR B C 1
ATOM 2243 O O . THR B 1 95 ? -8.602 -1.587 -13.273 1 98.81 95 THR B O 1
ATOM 2246 N N . ASP B 1 96 ? -10.25 -1.264 -11.805 1 98.38 96 ASP B N 1
ATOM 2247 C CA . ASP B 1 96 ? -11.148 -0.502 -12.672 1 98.38 96 ASP B CA 1
ATOM 2248 C C . ASP B 1 96 ? -10.648 0.932 -12.844 1 98.38 96 ASP B C 1
ATOM 2250 O O . ASP B 1 96 ? -10.562 1.686 -11.875 1 98.38 96 ASP B O 1
ATOM 2254 N N . LEU B 1 97 ? -10.391 1.379 -14 1 97.06 97 LEU B N 1
ATOM 2255 C CA . LEU B 1 97 ? -9.695 2.631 -14.273 1 97.06 97 LEU B CA 1
ATOM 2256 C C . LEU B 1 97 ? -10.641 3.818 -14.156 1 97.06 97 LEU B C 1
ATOM 2258 O O . LEU B 1 97 ? -10.203 4.957 -13.992 1 97.06 97 LEU B O 1
ATOM 2262 N N . GLY B 1 98 ? -11.93 3.57 -14.227 1 96.75 98 GLY B N 1
ATOM 2263 C CA . GLY B 1 98 ? -12.891 4.66 -14.203 1 96.75 98 GLY B CA 1
ATOM 2264 C C . GLY B 1 98 ? -12.984 5.41 -15.516 1 96.75 98 GLY B C 1
ATOM 2265 O O . GLY B 1 98 ? -12.648 4.867 -16.578 1 96.75 98 GLY B O 1
ATOM 2266 N N . ASP B 1 99 ? -13.484 6.672 -15.445 1 95.56 99 ASP B N 1
ATOM 2267 C CA . ASP B 1 99 ? -13.93 7.328 -16.672 1 95.56 99 ASP B CA 1
ATOM 2268 C C . ASP B 1 99 ? -12.938 8.406 -17.109 1 95.56 99 ASP B C 1
ATOM 2270 O O . ASP B 1 99 ? -13.102 9.016 -18.172 1 95.56 99 ASP B O 1
ATOM 2274 N N . ASP B 1 100 ? -11.953 8.688 -16.266 1 96.88 100 ASP B N 1
ATOM 2275 C CA . ASP B 1 100 ? -11.008 9.734 -16.641 1 96.88 100 ASP B CA 1
ATOM 2276 C C . ASP B 1 100 ? -9.617 9.445 -16.078 1 96.88 100 ASP B C 1
ATOM 2278 O O . ASP B 1 100 ? -9.438 8.5 -15.312 1 96.88 100 ASP B O 1
ATOM 2282 N N . ASP B 1 101 ? -8.664 10.227 -16.484 1 96.19 101 ASP B N 1
ATOM 2283 C CA . ASP B 1 101 ? -7.258 10 -16.172 1 96.19 101 ASP B CA 1
ATOM 2284 C C . ASP B 1 101 ? -7.012 10.062 -14.656 1 96.19 101 ASP B C 1
ATOM 2286 O O . ASP B 1 101 ? -6.285 9.234 -14.109 1 96.19 101 ASP B O 1
ATOM 2290 N N . ASN B 1 102 ? -7.582 11.031 -14.047 1 96.88 102 ASN B N 1
ATOM 2291 C CA . ASN B 1 102 ? -7.41 11.172 -12.602 1 96.88 102 ASN B CA 1
ATOM 2292 C C . ASN B 1 102 ? -7.941 9.953 -11.852 1 96.88 102 ASN B C 1
ATOM 2294 O O . ASN B 1 102 ? -7.297 9.453 -10.93 1 96.88 102 ASN B O 1
ATOM 2298 N N . THR B 1 103 ? -9.117 9.492 -12.266 1 98.12 103 THR B N 1
ATOM 2299 C CA . THR B 1 103 ? -9.68 8.289 -11.664 1 98.12 103 THR B CA 1
ATOM 2300 C C . THR B 1 103 ? -8.758 7.094 -11.875 1 98.12 103 THR B C 1
ATOM 2302 O O . THR B 1 103 ? -8.562 6.285 -10.961 1 98.12 103 THR B O 1
ATOM 2305 N N . ALA B 1 104 ? -8.18 6.992 -13.016 1 98.38 104 ALA B N 1
ATOM 2306 C CA . ALA B 1 104 ? -7.27 5.891 -13.312 1 98.38 104 ALA B CA 1
ATOM 2307 C C . ALA B 1 104 ? -6.027 5.957 -12.43 1 98.38 104 ALA B C 1
ATOM 2309 O O . ALA B 1 104 ? -5.547 4.93 -11.938 1 98.38 104 ALA B O 1
ATOM 2310 N N . VAL B 1 105 ? -5.531 7.133 -12.227 1 98.62 105 VAL B N 1
ATOM 2311 C CA . VAL B 1 105 ? -4.348 7.332 -11.391 1 98.62 105 VAL B CA 1
ATOM 2312 C C . VAL B 1 105 ? -4.629 6.84 -9.977 1 98.62 105 VAL B C 1
ATOM 2314 O O . VAL B 1 105 ? -3.875 6.027 -9.43 1 98.62 105 VAL B O 1
ATOM 2317 N N . TYR B 1 106 ? -5.691 7.234 -9.422 1 98.75 106 TYR B N 1
ATOM 2318 C CA . TYR B 1 106 ? -5.945 6.906 -8.023 1 98.75 106 TYR B CA 1
ATOM 2319 C C . TYR B 1 106 ? -6.41 5.465 -7.879 1 98.75 106 TYR B C 1
ATOM 2321 O O . TYR B 1 106 ? -6.195 4.84 -6.836 1 98.75 106 TYR B O 1
ATOM 2329 N N . ALA B 1 107 ? -7.031 4.883 -8.961 1 98.88 107 ALA B N 1
ATOM 2330 C CA . ALA B 1 107 ? -7.262 3.441 -8.953 1 98.88 107 ALA B CA 1
ATOM 2331 C C . ALA B 1 107 ? -5.949 2.676 -8.836 1 98.88 107 ALA B C 1
ATOM 2333 O O . ALA B 1 107 ? -5.871 1.664 -8.133 1 98.88 107 ALA B O 1
ATOM 2334 N N . THR B 1 108 ? -4.953 3.166 -9.492 1 98.88 108 THR B N 1
ATOM 2335 C CA . THR B 1 108 ? -3.635 2.547 -9.461 1 98.88 108 THR B CA 1
ATOM 2336 C C . THR B 1 108 ? -2.996 2.717 -8.078 1 98.88 108 THR B C 1
ATOM 2338 O O . THR B 1 108 ? -2.389 1.782 -7.555 1 98.88 108 THR B O 1
ATOM 2341 N N . VAL B 1 109 ? -3.166 3.871 -7.422 1 98.94 109 VAL B N 1
ATOM 2342 C CA . VAL B 1 109 ? -2.736 4.07 -6.043 1 98.94 109 VAL B CA 1
ATOM 2343 C C . VAL B 1 109 ? -3.42 3.047 -5.137 1 98.94 109 VAL B C 1
ATOM 2345 O O . VAL B 1 109 ? -2.766 2.4 -4.312 1 98.94 109 VAL B O 1
ATOM 2348 N N . ASP B 1 110 ? -4.73 2.869 -5.363 1 98.94 110 ASP B N 1
ATOM 2349 C CA . ASP B 1 110 ? -5.516 1.954 -4.543 1 98.94 110 ASP B CA 1
ATOM 2350 C C . ASP B 1 110 ? -5.004 0.522 -4.672 1 98.94 110 ASP B C 1
ATOM 2352 O O . ASP B 1 110 ? -5 -0.231 -3.695 1 98.94 110 ASP B O 1
ATOM 2356 N N . ALA B 1 111 ? -4.574 0.147 -5.852 1 98.94 111 ALA B N 1
ATOM 2357 C CA . ALA B 1 111 ? -4.004 -1.184 -6.043 1 98.94 111 ALA B CA 1
ATOM 2358 C C . ALA B 1 111 ? -2.73 -1.358 -5.223 1 98.94 111 ALA B C 1
ATOM 2360 O O . ALA B 1 111 ? -2.52 -2.404 -4.605 1 98.94 111 ALA B O 1
ATOM 2361 N N . GLY B 1 112 ? -1.882 -0.336 -5.219 1 98.94 112 GLY B N 1
ATOM 2362 C CA . GLY B 1 112 ? -0.694 -0.379 -4.383 1 98.94 112 GLY B CA 1
ATOM 2363 C C . GLY B 1 112 ? -1.01 -0.521 -2.904 1 98.94 112 GLY B C 1
ATOM 2364 O O . GLY B 1 112 ? -0.387 -1.323 -2.205 1 98.94 112 GLY B O 1
ATOM 2365 N N . LEU B 1 113 ? -1.973 0.257 -2.447 1 98.94 113 LEU B N 1
ATOM 2366 C CA . LEU B 1 113 ? -2.412 0.177 -1.059 1 98.94 113 LEU B CA 1
ATOM 2367 C C . LEU B 1 113 ? -2.824 -1.247 -0.7 1 98.94 113 LEU B C 1
ATOM 2369 O O . LEU B 1 113 ? -2.402 -1.779 0.329 1 98.94 113 LEU B O 1
ATOM 2373 N N . ALA B 1 114 ? -3.57 -1.852 -1.568 1 98.94 114 ALA B N 1
ATOM 2374 C CA . ALA B 1 114 ? -4.098 -3.193 -1.328 1 98.94 114 ALA B CA 1
ATOM 2375 C C . ALA B 1 114 ? -2.977 -4.23 -1.326 1 98.94 114 ALA B C 1
ATOM 2377 O O . ALA B 1 114 ? -2.936 -5.105 -0.462 1 98.94 114 ALA B O 1
ATOM 2378 N N . ILE B 1 115 ? -2.074 -4.133 -2.262 1 98.94 115 ILE B N 1
ATOM 2379 C CA . ILE B 1 115 ? -0.963 -5.074 -2.361 1 98.94 115 ILE B CA 1
ATOM 2380 C C . ILE B 1 115 ? -0.097 -4.984 -1.107 1 98.94 115 ILE B C 1
ATOM 2382 O O . ILE B 1 115 ? 0.341 -6.008 -0.574 1 98.94 115 ILE B O 1
ATOM 2386 N N . ALA B 1 116 ? 0.163 -3.77 -0.629 1 98.94 116 ALA B N 1
ATOM 2387 C CA . ALA B 1 116 ? 0.993 -3.59 0.56 1 98.94 116 ALA B CA 1
ATOM 2388 C C . ALA B 1 116 ? 0.353 -4.246 1.779 1 98.94 116 ALA B C 1
ATOM 2390 O O . ALA B 1 116 ? 1.021 -4.957 2.531 1 98.94 116 ALA B O 1
ATOM 2391 N N . GLN B 1 117 ? -0.947 -4.027 1.994 1 98.94 117 GLN B N 1
ATOM 2392 C CA . GLN B 1 117 ? -1.607 -4.598 3.164 1 98.94 117 GLN B CA 1
ATOM 2393 C C . GLN B 1 117 ? -1.684 -6.117 3.066 1 98.94 117 GLN B C 1
ATOM 2395 O O . GLN B 1 117 ? -1.524 -6.816 4.07 1 98.94 117 GLN B O 1
ATOM 2400 N N . LEU B 1 118 ? -1.958 -6.594 1.848 1 98.94 118 LEU B N 1
ATOM 2401 C CA . LEU B 1 118 ? -1.896 -8.031 1.609 1 98.94 118 LEU B CA 1
ATOM 2402 C C . LEU B 1 118 ? -0.53 -8.586 1.995 1 98.94 118 LEU B C 1
ATOM 2404 O O . LEU B 1 118 ? -0.441 -9.625 2.654 1 98.94 118 LEU B O 1
ATOM 2408 N N . GLY B 1 119 ? 0.536 -7.938 1.68 1 98.81 119 GLY B N 1
ATOM 2409 C CA . GLY B 1 119 ? 1.893 -8.359 1.989 1 98.81 119 GLY B CA 1
ATOM 2410 C C . GLY B 1 119 ? 2.203 -8.328 3.475 1 98.81 119 GLY B C 1
ATOM 2411 O O . GLY B 1 119 ? 2.828 -9.25 4.004 1 98.81 119 GLY B O 1
ATOM 2412 N N . VAL B 1 120 ? 1.795 -7.254 4.125 1 98.81 120 VAL B N 1
ATOM 2413 C CA . VAL B 1 120 ? 2.006 -7.16 5.566 1 98.81 120 VAL B CA 1
ATOM 2414 C C . VAL B 1 120 ? 1.237 -8.273 6.277 1 98.81 120 VAL B C 1
ATOM 2416 O O . VAL B 1 120 ? 1.76 -8.906 7.195 1 98.81 120 VAL B O 1
ATOM 2419 N N . GLU B 1 121 ? 0.004 -8.531 5.863 1 98.88 121 GLU B N 1
ATOM 2420 C CA . GLU B 1 121 ? -0.779 -9.625 6.422 1 98.88 121 GLU B CA 1
ATOM 2421 C C . GLU B 1 121 ? -0.085 -10.969 6.203 1 98.88 121 GLU B C 1
ATOM 2423 O O . GLU B 1 121 ? -0.074 -11.82 7.094 1 98.88 121 GLU B O 1
ATOM 2428 N N . ALA B 1 122 ? 0.459 -11.141 5.027 1 98.75 122 ALA B N 1
ATOM 2429 C CA . ALA B 1 122 ? 1.184 -12.383 4.742 1 98.75 122 ALA B CA 1
ATOM 2430 C C . ALA B 1 122 ? 2.309 -12.602 5.75 1 98.75 122 ALA B C 1
ATOM 2432 O O . ALA B 1 122 ? 2.486 -13.711 6.258 1 98.75 122 ALA B O 1
ATOM 2433 N N . ARG B 1 123 ? 3.031 -11.555 6.105 1 97.81 123 ARG B N 1
ATOM 2434 C CA . ARG B 1 123 ? 4.129 -11.68 7.059 1 97.81 123 ARG B CA 1
ATOM 2435 C C . ARG B 1 123 ? 3.623 -12.141 8.422 1 97.81 123 ARG B C 1
ATOM 2437 O O . ARG B 1 123 ? 4.293 -12.914 9.109 1 97.81 123 ARG B O 1
ATOM 2444 N N . SER B 1 124 ? 2.43 -11.703 8.727 1 98.19 124 SER B N 1
ATOM 2445 C CA . SER B 1 124 ? 1.871 -12.086 10.023 1 98.19 124 SER B CA 1
ATOM 2446 C C . SER B 1 124 ? 1.547 -13.57 10.062 1 98.19 124 SER B C 1
ATOM 2448 O O . SER B 1 124 ? 1.369 -14.141 11.141 1 98.19 124 SER B O 1
ATOM 2450 N N . HIS B 1 125 ? 1.501 -14.234 8.961 1 98.12 125 HIS B N 1
ATOM 2451 C CA . HIS B 1 125 ? 1.239 -15.672 8.859 1 98.12 125 HIS B CA 1
ATOM 2452 C C . HIS B 1 125 ? 2.516 -16.438 8.539 1 98.12 125 HIS B C 1
ATOM 2454 O O . HIS B 1 125 ? 2.463 -17.625 8.203 1 98.12 125 HIS B O 1
ATOM 2460 N N . GLY B 1 126 ? 3.65 -15.711 8.586 1 96.31 126 GLY B N 1
ATOM 2461 C CA . GLY B 1 126 ? 4.918 -16.359 8.281 1 96.31 126 GLY B CA 1
ATOM 2462 C C . GLY B 1 126 ? 5.141 -16.578 6.797 1 96.31 126 GLY B C 1
ATOM 2463 O O . GLY B 1 126 ? 5.957 -17.406 6.398 1 96.31 126 GLY B O 1
ATOM 2464 N N . LEU B 1 127 ? 4.391 -15.898 5.957 1 97.94 127 LEU B N 1
ATOM 2465 C CA . LEU B 1 127 ? 4.484 -16.016 4.504 1 97.94 127 LEU B CA 1
ATOM 2466 C C . LEU B 1 127 ? 5.184 -14.797 3.906 1 97.94 127 LEU B C 1
ATOM 2468 O O . LEU B 1 127 ? 5.387 -13.789 4.594 1 97.94 127 LEU B O 1
ATOM 2472 N N . HIS B 1 128 ? 5.621 -14.945 2.711 1 97.31 128 HIS B N 1
ATOM 2473 C CA . HIS B 1 128 ? 6.113 -13.828 1.909 1 97.31 128 HIS B CA 1
ATOM 2474 C C . HIS B 1 128 ? 5.293 -13.664 0.636 1 97.31 128 HIS B C 1
ATOM 2476 O O . HIS B 1 128 ? 4.598 -14.586 0.213 1 97.31 128 HIS B O 1
ATOM 2482 N N . THR B 1 129 ? 5.371 -12.477 0.099 1 98.56 129 THR B N 1
ATOM 2483 C CA . THR B 1 129 ? 4.777 -12.18 -1.199 1 98.56 129 THR B CA 1
ATOM 2484 C C . THR B 1 129 ? 5.82 -11.602 -2.15 1 98.56 129 THR B C 1
ATOM 2486 O O . THR B 1 129 ? 6.801 -11 -1.711 1 98.56 129 THR B O 1
ATOM 2489 N N . HIS B 1 130 ? 5.641 -11.852 -3.408 1 98.56 130 HIS B N 1
ATOM 2490 C CA . HIS B 1 130 ? 6.41 -11.25 -4.488 1 98.56 130 HIS B CA 1
ATOM 2491 C C . HIS B 1 130 ? 5.496 -10.727 -5.59 1 98.56 130 HIS B C 1
ATOM 2493 O O . HIS B 1 130 ? 5.109 -11.477 -6.492 1 98.56 130 HIS B O 1
ATOM 2499 N N . PRO B 1 131 ? 5.16 -9.43 -5.562 1 98.88 131 PRO B N 1
ATOM 2500 C CA . PRO B 1 131 ? 4.414 -8.859 -6.688 1 98.88 131 PRO B CA 1
ATOM 2501 C C . PRO B 1 131 ? 5.246 -8.773 -7.965 1 98.88 131 PRO B C 1
ATOM 2503 O O . PRO B 1 131 ? 6.406 -8.352 -7.922 1 98.88 131 PRO B O 1
ATOM 2506 N N . MET B 1 132 ? 4.617 -9.133 -9.078 1 98.81 132 MET B N 1
ATOM 2507 C CA . MET B 1 132 ? 5.301 -9.188 -10.367 1 98.81 132 MET B CA 1
ATOM 2508 C C . MET B 1 132 ? 4.492 -8.469 -11.445 1 98.81 132 MET B C 1
ATOM 2510 O O . MET B 1 132 ? 3.34 -8.82 -11.695 1 98.81 132 MET B O 1
ATOM 2514 N N . ALA B 1 133 ? 5.121 -7.527 -12.078 1 98.5 133 ALA B N 1
ATOM 2515 C CA . ALA B 1 133 ? 4.527 -6.887 -13.242 1 98.5 133 ALA B CA 1
ATOM 2516 C C . ALA B 1 133 ? 4.828 -7.68 -14.516 1 98.5 133 ALA B C 1
ATOM 2518 O O . ALA B 1 133 ? 4.199 -7.461 -15.555 1 98.5 133 ALA B O 1
ATOM 2519 N N . GLY B 1 134 ? 5.785 -8.609 -14.492 1 98.38 134 GLY B N 1
ATOM 2520 C CA . GLY B 1 134 ? 6.242 -9.359 -15.648 1 98.38 134 GLY B CA 1
ATOM 2521 C C . GLY B 1 134 ? 5.34 -10.531 -16 1 98.38 134 GLY B C 1
ATOM 2522 O O . GLY B 1 134 ? 5.648 -11.68 -15.672 1 98.38 134 GLY B O 1
ATOM 2523 N N . PHE B 1 135 ? 4.289 -10.289 -16.656 1 98.81 135 PHE B N 1
ATOM 2524 C CA . PHE B 1 135 ? 3.363 -11.266 -17.219 1 98.81 135 PHE B CA 1
ATOM 2525 C C . PHE B 1 135 ? 2.727 -10.734 -18.5 1 98.81 135 PHE B C 1
ATOM 2527 O O . PHE B 1 135 ? 2.855 -9.555 -18.828 1 98.81 135 PHE B O 1
ATOM 2534 N N . ARG B 1 136 ? 2.121 -11.633 -19.203 1 98.81 136 ARG B N 1
ATOM 2535 C CA . ARG B 1 136 ? 1.471 -11.266 -20.453 1 98.81 136 ARG B CA 1
ATOM 2536 C C . ARG B 1 136 ? 0.058 -10.75 -20.219 1 98.81 136 ARG B C 1
ATOM 2538 O O . ARG B 1 136 ? -0.902 -11.523 -20.219 1 98.81 136 ARG B O 1
ATOM 2545 N N . VAL B 1 137 ? -0.089 -9.445 -20.219 1 98.62 137 VAL B N 1
ATOM 2546 C CA . VAL B 1 137 ? -1.281 -8.75 -19.75 1 98.62 137 VAL B CA 1
ATOM 2547 C C . VAL B 1 137 ? -2.457 -9.055 -20.672 1 98.62 137 VAL B C 1
ATOM 2549 O O . VAL B 1 137 ? -3.549 -9.398 -20.203 1 98.62 137 VAL B O 1
ATOM 2552 N N . GLU B 1 138 ? -2.26 -8.961 -21.938 1 98.44 138 GLU B N 1
ATOM 2553 C CA . GLU B 1 138 ? -3.34 -9.211 -22.891 1 98.44 138 GLU B CA 1
ATOM 2554 C C . GLU B 1 138 ? -3.824 -10.648 -22.812 1 98.44 138 GLU B C 1
ATOM 2556 O O . GLU B 1 138 ? -5.027 -10.914 -22.875 1 98.44 138 GLU B O 1
ATOM 2561 N N . GLU B 1 139 ? -2.91 -11.531 -22.703 1 98.75 139 GLU B N 1
ATOM 2562 C CA . GLU B 1 139 ? -3.291 -12.93 -22.594 1 98.75 139 GLU B CA 1
ATOM 2563 C C . GLU B 1 139 ? -4.062 -13.188 -21.297 1 98.75 139 GLU B C 1
ATOM 2565 O O . GLU B 1 139 ? -5.062 -13.906 -21.297 1 98.75 139 GLU B O 1
ATOM 2570 N N . ALA B 1 140 ? -3.629 -12.633 -20.172 1 98.88 140 ALA B N 1
ATOM 2571 C CA . ALA B 1 140 ? -4.352 -12.766 -18.906 1 98.88 140 ALA B CA 1
ATOM 2572 C C . ALA B 1 140 ? -5.781 -12.25 -19.031 1 98.88 140 ALA B C 1
ATOM 2574 O O . ALA B 1 140 ? -6.723 -12.898 -18.562 1 98.88 140 ALA B O 1
ATOM 2575 N N . SER B 1 141 ? -5.914 -11.078 -19.688 1 98.88 141 SER B N 1
ATOM 2576 C CA . SER B 1 141 ? -7.242 -10.5 -19.875 1 98.88 141 SER B CA 1
ATOM 2577 C C . SER B 1 141 ? -8.148 -11.438 -20.672 1 98.88 141 SER B C 1
ATOM 2579 O O . SER B 1 141 ? -9.32 -11.617 -20.328 1 98.88 141 SER B O 1
ATOM 2581 N N . SER B 1 142 ? -7.559 -11.992 -21.656 1 98.69 142 SER B N 1
ATOM 2582 C CA . SER B 1 142 ? -8.32 -12.914 -22.5 1 98.69 142 SER B CA 1
ATOM 2583 C C . SER B 1 142 ? -8.703 -14.172 -21.734 1 98.69 142 SER B C 1
ATOM 2585 O O . SER B 1 142 ? -9.867 -14.578 -21.734 1 98.69 142 SER B O 1
ATOM 2587 N N . VAL B 1 143 ? -7.801 -14.781 -21.031 1 98.75 143 VAL B N 1
ATOM 2588 C CA . VAL B 1 143 ? -7.98 -16.047 -20.344 1 98.75 143 VAL B CA 1
ATOM 2589 C C . VAL B 1 143 ? -9.031 -15.898 -19.25 1 98.75 143 VAL B C 1
ATOM 2591 O O . VAL B 1 143 ? -9.867 -16.797 -19.047 1 98.75 143 VAL B O 1
ATOM 2594 N N . PHE B 1 144 ? -9.062 -14.781 -18.594 1 98.88 144 PHE B N 1
ATOM 2595 C CA . PHE B 1 144 ? -9.922 -14.648 -17.422 1 98.88 144 PHE B CA 1
ATOM 2596 C C . PHE B 1 144 ? -11.148 -13.805 -17.75 1 98.88 144 PHE B C 1
ATOM 2598 O O . PHE B 1 144 ? -12.016 -13.609 -16.891 1 98.88 144 PHE B O 1
ATOM 2605 N N . GLY B 1 145 ? -11.227 -13.281 -18.953 1 98.88 145 GLY B N 1
ATOM 2606 C CA . GLY B 1 145 ? -12.359 -12.469 -19.344 1 98.88 145 GLY B CA 1
ATOM 2607 C C . GLY B 1 145 ? -12.406 -11.117 -18.641 1 98.88 145 GLY B C 1
ATOM 2608 O O . GLY B 1 145 ? -13.469 -10.664 -18.219 1 98.88 145 GLY B O 1
ATOM 2609 N N . ILE B 1 146 ? -11.328 -10.5 -18.469 1 98.88 146 ILE B N 1
ATOM 2610 C CA . ILE B 1 146 ? -11.25 -9.211 -17.781 1 98.88 146 ILE B CA 1
ATOM 2611 C C . ILE B 1 146 ? -11.766 -8.109 -18.703 1 98.88 146 ILE B C 1
ATOM 2613 O O . ILE B 1 146 ? -11.32 -7.988 -19.844 1 98.88 146 ILE B O 1
ATOM 2617 N N . PRO B 1 147 ? -12.664 -7.27 -18.203 1 98.62 147 PRO B N 1
ATOM 2618 C CA . PRO B 1 147 ? -13.234 -6.211 -19.047 1 98.62 147 PRO B CA 1
ATOM 2619 C C . PRO B 1 147 ? -12.18 -5.215 -19.531 1 98.62 147 PRO B C 1
ATOM 2621 O O . PRO B 1 147 ? -11.141 -5.051 -18.891 1 98.62 147 PRO B O 1
ATOM 2624 N N . GLY B 1 148 ? -12.469 -4.512 -20.562 1 97.88 148 GLY B N 1
ATOM 2625 C CA . GLY B 1 148 ? -11.539 -3.598 -21.203 1 97.88 148 GLY B CA 1
ATOM 2626 C C . GLY B 1 148 ? -11.195 -2.396 -20.344 1 97.88 148 GLY B C 1
ATOM 2627 O O . GLY B 1 148 ? -10.125 -1.799 -20.484 1 97.88 148 GLY B O 1
ATOM 2628 N N . ASN B 1 149 ? -12.031 -1.988 -19.438 1 97.88 149 ASN B N 1
ATOM 2629 C CA . ASN B 1 149 ? -11.789 -0.818 -18.594 1 97.88 149 ASN B CA 1
ATOM 2630 C C . ASN B 1 149 ? -11.07 -1.191 -17.297 1 97.88 149 ASN B C 1
ATOM 2632 O O . ASN B 1 149 ? -10.938 -0.366 -16.391 1 97.88 149 ASN B O 1
ATOM 2636 N N . VAL B 1 150 ? -10.727 -2.467 -17.203 1 98.75 150 VAL B N 1
ATOM 2637 C CA . VAL B 1 150 ? -9.977 -2.971 -16.047 1 98.75 150 VAL B CA 1
ATOM 2638 C C . VAL B 1 150 ? -8.531 -3.246 -16.453 1 98.75 150 VAL B C 1
ATOM 2640 O O . VAL B 1 150 ? -8.281 -3.877 -17.484 1 98.75 150 VAL B O 1
ATOM 2643 N N . ARG B 1 151 ? -7.605 -2.809 -15.711 1 98.56 151 ARG B N 1
ATOM 2644 C CA . ARG B 1 151 ? -6.188 -3.002 -16 1 98.56 151 ARG B CA 1
ATOM 2645 C C . ARG B 1 151 ? -5.574 -4.039 -15.062 1 98.56 151 ARG B C 1
ATOM 2647 O O . ARG B 1 151 ? -5.504 -3.826 -13.852 1 98.56 151 ARG B O 1
ATOM 2654 N N . PRO B 1 152 ? -5.133 -5.176 -15.578 1 98.94 152 PRO B N 1
ATOM 2655 C CA . PRO B 1 152 ? -4.27 -6.043 -14.766 1 98.94 152 PRO B CA 1
ATOM 2656 C C . PRO B 1 152 ? -2.926 -5.395 -14.438 1 98.94 152 PRO B C 1
ATOM 2658 O O . PRO B 1 152 ? -2.275 -4.832 -15.32 1 98.94 152 PRO B O 1
ATOM 2661 N N . LEU B 1 153 ? -2.52 -5.449 -13.195 1 98.88 153 LEU B N 1
ATOM 2662 C CA . LEU B 1 153 ? -1.342 -4.691 -12.789 1 98.88 153 LEU B CA 1
ATOM 2663 C C . LEU B 1 153 ? -0.218 -5.625 -12.352 1 98.88 153 LEU B C 1
ATOM 2665 O O . LEU B 1 153 ? 0.94 -5.426 -12.727 1 98.88 153 LEU B O 1
ATOM 2669 N N . ALA B 1 154 ? -0.536 -6.629 -11.5 1 98.94 154 ALA B N 1
ATOM 2670 C CA . ALA B 1 154 ? 0.512 -7.473 -10.93 1 98.94 154 ALA B CA 1
ATOM 2671 C C . ALA B 1 154 ? -0.026 -8.859 -10.578 1 98.94 154 ALA B C 1
ATOM 2673 O O . ALA B 1 154 ? -1.177 -8.992 -10.156 1 98.94 154 ALA B O 1
ATOM 2674 N N . ILE B 1 155 ? 0.766 -9.844 -10.766 1 99 155 ILE B N 1
ATOM 2675 C CA . ILE B 1 155 ? 0.521 -11.148 -10.148 1 99 155 ILE B CA 1
ATOM 2676 C C . ILE B 1 155 ? 1.387 -11.297 -8.898 1 99 155 ILE B C 1
ATOM 2678 O O . ILE B 1 155 ? 2.605 -11.109 -8.953 1 99 155 ILE B O 1
ATOM 2682 N N . VAL B 1 156 ? 0.751 -11.586 -7.785 1 99 156 VAL B N 1
ATOM 2683 C CA . VAL B 1 156 ? 1.44 -11.719 -6.504 1 99 156 VAL B CA 1
ATOM 2684 C C . VAL B 1 156 ? 1.629 -13.203 -6.176 1 99 156 VAL B C 1
ATOM 2686 O O . VAL B 1 156 ? 0.652 -13.938 -6.008 1 99 156 VAL B O 1
ATOM 2689 N N . ALA B 1 157 ? 2.896 -13.641 -6.082 1 98.94 157 ALA B N 1
ATOM 2690 C CA . ALA B 1 157 ? 3.201 -14.977 -5.559 1 98.94 157 ALA B CA 1
ATOM 2691 C C . ALA B 1 157 ? 3.182 -14.984 -4.031 1 98.94 157 ALA B C 1
ATOM 2693 O O . ALA B 1 157 ? 3.66 -14.039 -3.395 1 98.94 157 ALA B O 1
ATOM 2694 N N . ILE B 1 158 ? 2.604 -16 -3.479 1 98.88 158 ILE B N 1
ATOM 2695 C CA . ILE B 1 158 ? 2.432 -16.094 -2.033 1 98.88 158 ILE B CA 1
ATOM 2696 C C . ILE B 1 158 ? 2.867 -17.469 -1.537 1 98.88 158 ILE B C 1
ATOM 2698 O O . ILE B 1 158 ? 2.486 -18.484 -2.111 1 98.88 158 ILE B O 1
ATOM 2702 N N . GLY B 1 159 ? 3.676 -17.5 -0.488 1 98.31 159 GLY B N 1
ATOM 2703 C CA . GLY B 1 159 ? 4.004 -18.781 0.128 1 98.31 159 GLY B CA 1
ATOM 2704 C C . GLY B 1 159 ? 5.16 -18.688 1.104 1 98.31 159 GLY B C 1
ATOM 2705 O O . GLY B 1 159 ? 5.793 -17.641 1.231 1 98.31 159 GLY B O 1
ATOM 2706 N N . PRO B 1 160 ? 5.34 -19.75 1.82 1 96.81 160 PRO B N 1
ATOM 2707 C CA . PRO B 1 160 ? 6.57 -19.828 2.615 1 96.81 160 PRO B CA 1
ATOM 2708 C C . PRO B 1 160 ? 7.824 -19.953 1.753 1 96.81 160 PRO B C 1
ATOM 2710 O O . PRO B 1 160 ? 7.754 -20.453 0.628 1 96.81 160 PRO B O 1
ATOM 2713 N N . VAL B 1 161 ? 8.883 -19.469 2.287 1 94.31 161 VAL B N 1
ATOM 2714 C CA . VAL B 1 161 ? 10.148 -19.484 1.564 1 94.31 161 VAL B CA 1
ATOM 2715 C C . VAL B 1 161 ? 11.117 -20.453 2.242 1 94.31 161 VAL B C 1
ATOM 2717 O O . VAL B 1 161 ? 11.172 -20.531 3.473 1 94.31 161 VAL B O 1
ATOM 2720 N N . LEU B 1 162 ? 11.852 -21.156 1.436 1 93.25 162 LEU B N 1
ATOM 2721 C CA . LEU B 1 162 ? 12.844 -22.094 1.946 1 93.25 162 LEU B CA 1
ATOM 2722 C C . LEU B 1 162 ? 14.125 -21.375 2.352 1 93.25 162 LEU B C 1
ATOM 2724 O O . LEU B 1 162 ? 14.57 -20.469 1.656 1 93.25 162 LEU B O 1
ATOM 2728 N N . ASP B 1 163 ? 14.664 -21.797 3.447 1 88 163 ASP B N 1
ATOM 2729 C CA . ASP B 1 163 ? 15.961 -21.281 3.877 1 88 163 ASP B CA 1
ATOM 2730 C C . ASP B 1 163 ? 17.094 -21.984 3.152 1 88 163 ASP B C 1
ATOM 2732 O O . ASP B 1 163 ? 18.156 -21.391 2.904 1 88 163 ASP B O 1
ATOM 2736 N N . ASN B 1 164 ? 16.766 -23.203 2.826 1 90.06 164 ASN B N 1
ATOM 2737 C CA . ASN B 1 164 ? 17.734 -24.031 2.1 1 90.06 164 ASN B CA 1
ATOM 2738 C C . ASN B 1 164 ? 17.641 -23.797 0.594 1 90.06 164 ASN B C 1
ATOM 2740 O O . ASN B 1 164 ? 16.578 -23.984 -0.005 1 90.06 164 ASN B O 1
ATOM 2744 N N . TYR B 1 165 ? 18.734 -23.422 -0.04 1 92.94 165 TYR B N 1
ATOM 2745 C CA . TYR B 1 165 ? 18.75 -23.094 -1.461 1 92.94 165 TYR B CA 1
ATOM 2746 C C . TYR B 1 165 ? 19.359 -24.234 -2.275 1 92.94 165 TYR B C 1
ATOM 2748 O O . TYR B 1 165 ? 19.766 -24.031 -3.422 1 92.94 165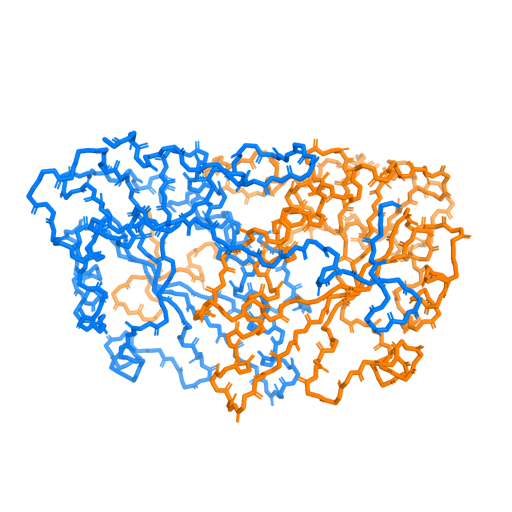 TYR B O 1
ATOM 2756 N N . ASP B 1 166 ? 19.406 -25.344 -1.521 1 91.12 166 ASP B N 1
ATOM 2757 C CA . ASP B 1 166 ? 19.906 -26.5 -2.252 1 91.12 166 ASP B CA 1
ATOM 2758 C C . ASP B 1 166 ? 19.031 -26.812 -3.461 1 91.12 166 ASP B C 1
ATOM 2760 O O . ASP B 1 166 ? 17.812 -26.984 -3.322 1 91.12 166 ASP B O 1
ATOM 2764 N N . GLY B 1 167 ? 19.562 -26.859 -4.641 1 90.19 167 GLY B N 1
ATOM 2765 C CA . GLY B 1 167 ? 18.844 -27.203 -5.852 1 90.19 167 GLY B CA 1
ATOM 2766 C C . GLY B 1 167 ? 18.172 -26 -6.5 1 90.19 167 GLY B C 1
ATOM 2767 O O . GLY B 1 167 ? 17.547 -26.141 -7.559 1 90.19 167 GLY B O 1
ATOM 2768 N N . ALA B 1 168 ? 18.203 -24.859 -5.828 1 92.56 168 ALA B N 1
ATOM 2769 C CA . ALA B 1 168 ? 17.609 -23.656 -6.422 1 92.56 168 ALA B CA 1
ATOM 2770 C C . ALA B 1 168 ? 18.406 -23.203 -7.641 1 92.56 168 ALA B C 1
ATOM 2772 O O . ALA B 1 168 ? 19.625 -23.438 -7.727 1 92.56 168 ALA B O 1
ATOM 2773 N N . GLU B 1 169 ? 17.703 -22.578 -8.539 1 94 169 GLU B N 1
ATOM 2774 C CA . GLU B 1 169 ?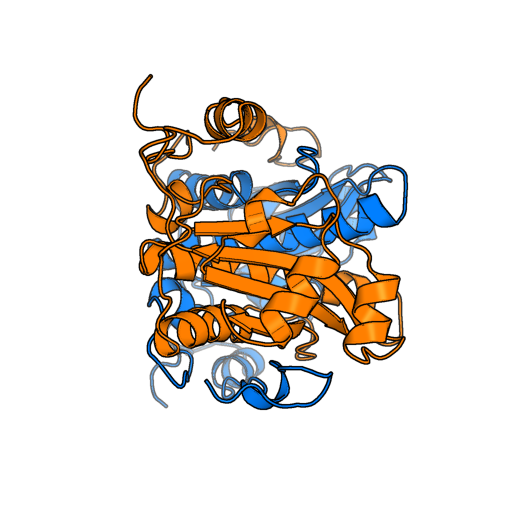 18.391 -21.984 -9.688 1 94 169 GLU B CA 1
ATOM 2775 C C . GLU B 1 169 ? 19.406 -20.938 -9.242 1 94 169 GLU B C 1
ATOM 2777 O O . GLU B 1 169 ? 19.172 -20.188 -8.289 1 94 169 GLU B O 1
ATOM 2782 N N . GLU B 1 170 ? 20.516 -20.891 -9.961 1 94.38 170 GLU B N 1
ATOM 2783 C CA . GLU B 1 170 ? 21.578 -19.953 -9.625 1 94.38 170 GLU B CA 1
ATOM 2784 C C . GLU B 1 170 ? 21.062 -18.516 -9.586 1 94.38 170 GLU B C 1
ATOM 2786 O O . GLU B 1 170 ? 21.422 -17.75 -8.695 1 94.38 170 GLU B O 1
ATOM 2791 N N . SER B 1 171 ? 20.281 -18.219 -10.516 1 94.12 171 SER B N 1
ATOM 2792 C CA . SER B 1 171 ? 19.734 -16.859 -10.57 1 94.12 171 SER B CA 1
ATOM 2793 C C . SER B 1 171 ? 18.906 -16.562 -9.336 1 94.12 171 SER B C 1
ATOM 2795 O O . SER B 1 171 ? 18.938 -15.438 -8.82 1 94.12 171 SER B O 1
ATOM 2797 N N . THR B 1 172 ? 18.156 -17.469 -8.852 1 94.56 172 THR B N 1
ATOM 2798 C CA . THR B 1 172 ? 17.359 -17.312 -7.645 1 94.56 172 THR B CA 1
ATOM 2799 C C . THR B 1 172 ? 18.266 -17.109 -6.43 1 94.56 172 THR B C 1
ATOM 2801 O O . THR B 1 172 ? 18.016 -16.219 -5.613 1 94.56 172 THR B O 1
ATOM 2804 N N . VAL B 1 173 ? 19.266 -17.906 -6.328 1 93.75 173 VAL B N 1
ATOM 2805 C CA . VAL B 1 173 ? 20.234 -17.781 -5.23 1 93.75 173 VAL B CA 1
ATOM 2806 C C . VAL B 1 173 ? 20.859 -16.391 -5.234 1 93.75 173 VAL B C 1
ATOM 2808 O O . VAL B 1 173 ? 20.875 -15.711 -4.203 1 93.75 173 VAL B O 1
ATOM 2811 N N . GLU B 1 174 ? 21.312 -16.016 -6.387 1 93.25 174 GLU B N 1
ATOM 2812 C CA . GLU B 1 174 ? 21.984 -14.727 -6.52 1 93.25 174 GLU B CA 1
ATOM 2813 C C . GLU B 1 174 ? 21.062 -13.578 -6.16 1 93.25 174 GLU B C 1
ATOM 2815 O O . GLU B 1 174 ? 21.406 -12.711 -5.359 1 93.25 174 GLU B O 1
ATOM 2820 N N . ARG B 1 175 ? 19.938 -13.562 -6.719 1 93.31 175 ARG B N 1
ATOM 2821 C CA . ARG B 1 175 ? 19 -12.453 -6.527 1 93.31 175 ARG B CA 1
ATOM 2822 C C . ARG B 1 175 ? 18.469 -12.422 -5.098 1 93.31 175 ARG B C 1
ATOM 2824 O O . ARG B 1 175 ? 18.297 -11.352 -4.52 1 93.31 175 ARG B O 1
ATOM 2831 N N . ASP B 1 176 ? 18.188 -13.547 -4.52 1 94.62 176 ASP B N 1
ATOM 2832 C CA . ASP B 1 176 ? 17.672 -13.594 -3.154 1 94.62 176 ASP B CA 1
ATOM 2833 C C . ASP B 1 176 ? 18.75 -13.211 -2.145 1 94.62 176 ASP B C 1
ATOM 2835 O O . ASP B 1 176 ? 18.438 -12.82 -1.018 1 94.62 176 ASP B O 1
ATOM 2839 N N . HIS B 1 177 ? 19.984 -13.312 -2.5 1 92.75 177 HIS B N 1
ATOM 2840 C CA . HIS B 1 177 ? 21.062 -13.031 -1.562 1 92.75 177 HIS B CA 1
ATOM 2841 C C . HIS B 1 177 ? 21.672 -11.656 -1.825 1 92.75 177 HIS B C 1
ATOM 2843 O O . HIS B 1 177 ? 22.531 -11.203 -1.069 1 92.75 177 HIS B O 1
ATOM 2849 N N . ALA B 1 178 ? 21.25 -11.039 -2.938 1 91.94 178 ALA B N 1
ATOM 2850 C CA . ALA B 1 178 ? 21.75 -9.688 -3.193 1 91.94 178 ALA B CA 1
ATOM 2851 C C . ALA B 1 178 ? 21.359 -8.742 -2.059 1 91.94 178 ALA B C 1
ATOM 2853 O O . ALA B 1 178 ? 20.281 -8.859 -1.48 1 91.94 178 ALA B O 1
ATOM 2854 N N . PRO B 1 179 ? 22.266 -7.832 -1.702 1 90.06 179 PRO B N 1
ATOM 2855 C CA . PRO B 1 179 ? 21.906 -6.875 -0.653 1 90.06 179 PRO B CA 1
ATOM 2856 C C . PRO B 1 179 ? 20.656 -6.07 -0.986 1 90.06 179 PRO B C 1
ATOM 2858 O O . PRO B 1 179 ? 20.438 -5.699 -2.145 1 90.06 179 PRO B O 1
ATOM 2861 N N . ARG B 1 180 ? 19.812 -5.887 0.048 1 91.19 180 ARG B N 1
ATOM 2862 C CA . ARG B 1 180 ? 18.688 -4.977 -0.105 1 91.19 180 ARG B CA 1
ATOM 2863 C C . ARG B 1 180 ? 19.141 -3.523 -0.063 1 91.19 180 ARG B C 1
ATOM 2865 O O . ARG B 1 180 ? 19.844 -3.117 0.861 1 91.19 180 ARG B O 1
ATOM 2872 N N . GLN B 1 181 ? 18.781 -2.844 -1.12 1 90.5 181 GLN B N 1
ATOM 2873 C CA . GLN B 1 181 ? 19.203 -1.45 -1.19 1 90.5 181 GLN B CA 1
ATOM 2874 C C . GLN B 1 181 ? 18.016 -0.526 -1.447 1 90.5 181 GLN B C 1
ATOM 2876 O O . GLN B 1 181 ? 17.125 -0.86 -2.223 1 90.5 181 GLN B O 1
ATOM 2881 N N . ARG B 1 182 ? 17.984 0.545 -0.697 1 96.69 182 ARG B N 1
ATOM 2882 C CA . ARG B 1 182 ? 17.094 1.687 -0.877 1 96.69 182 ARG B CA 1
ATOM 2883 C C . ARG B 1 182 ? 17.859 2.998 -0.834 1 96.69 182 ARG B C 1
ATOM 2885 O O . ARG B 1 182 ? 18.906 3.092 -0.172 1 96.69 182 ARG B O 1
ATOM 2892 N N . PRO B 1 183 ? 17.375 3.988 -1.565 1 97.62 183 PRO B N 1
ATOM 2893 C CA . PRO B 1 183 ? 17.969 5.301 -1.305 1 97.62 183 PRO B CA 1
ATOM 2894 C C . PRO B 1 183 ? 17.891 5.703 0.166 1 97.62 183 PRO B C 1
ATOM 2896 O O . PRO B 1 183 ? 16.984 5.258 0.883 1 97.62 183 PRO B O 1
ATOM 2899 N N . ALA B 1 184 ? 18.891 6.555 0.586 1 97.56 184 ALA B N 1
ATOM 2900 C CA . ALA B 1 184 ? 18.844 7.055 1.958 1 97.56 184 ALA B CA 1
ATOM 2901 C C . ALA B 1 184 ? 17.609 7.902 2.193 1 97.56 184 ALA B C 1
ATOM 2903 O O . ALA B 1 184 ? 17.094 8.539 1.266 1 97.56 184 ALA B O 1
ATOM 2904 N N . LEU B 1 185 ? 17.156 7.891 3.43 1 98.31 185 LEU B N 1
ATOM 2905 C CA . LEU B 1 185 ? 15.953 8.648 3.756 1 98.31 185 LEU B CA 1
ATOM 2906 C C . LEU B 1 185 ? 16.109 10.109 3.361 1 98.31 185 LEU B C 1
ATOM 2908 O O . LEU B 1 185 ? 15.195 10.703 2.791 1 98.31 185 LEU B O 1
ATOM 2912 N N . GLY B 1 186 ? 17.25 10.68 3.559 1 98.19 186 GLY B N 1
ATOM 2913 C CA . GLY B 1 186 ? 17.5 12.078 3.238 1 98.19 186 GLY B CA 1
ATOM 2914 C C . GLY B 1 186 ? 17.469 12.367 1.748 1 98.19 186 GLY B C 1
ATOM 2915 O O . GLY B 1 186 ? 17.375 13.523 1.334 1 98.19 186 GLY B O 1
ATOM 2916 N N . ASP B 1 187 ? 17.594 11.312 0.923 1 98.12 187 ASP B N 1
ATOM 2917 C CA . ASP B 1 187 ? 17.578 11.477 -0.527 1 98.12 187 ASP B CA 1
ATOM 2918 C C . ASP B 1 187 ? 16.156 11.414 -1.076 1 98.12 187 ASP B C 1
ATOM 2920 O O . ASP B 1 187 ? 15.922 11.75 -2.238 1 98.12 187 ASP B O 1
ATOM 2924 N N . ILE B 1 188 ? 15.18 11.039 -0.145 1 98.62 188 ILE B N 1
ATOM 2925 C CA . ILE B 1 188 ? 13.844 10.867 -0.705 1 98.62 188 ILE B CA 1
ATOM 2926 C C . ILE B 1 188 ? 12.844 11.688 0.1 1 98.62 188 ILE B C 1
ATOM 2928 O O . ILE B 1 188 ? 11.695 11.859 -0.317 1 98.62 188 ILE B O 1
ATOM 2932 N N . ALA B 1 189 ? 13.164 12.141 1.207 1 98.88 189 ALA B N 1
ATOM 2933 C CA . ALA B 1 189 ? 12.32 12.984 2.049 1 98.88 189 ALA B CA 1
ATOM 2934 C C . ALA B 1 189 ? 12.914 14.383 2.193 1 98.88 189 ALA B C 1
ATOM 2936 O O . ALA B 1 189 ? 14.109 14.531 2.482 1 98.88 189 ALA B O 1
ATOM 2937 N N . PHE B 1 190 ? 12.031 15.359 1.998 1 98.88 190 PHE B N 1
ATOM 2938 C CA . PHE B 1 190 ? 12.492 16.75 1.948 1 98.88 190 PHE B CA 1
ATOM 2939 C C . PHE B 1 190 ? 11.656 17.625 2.867 1 98.88 190 PHE B C 1
ATOM 2941 O O . PHE B 1 190 ? 10.555 17.25 3.262 1 98.88 190 PHE B O 1
ATOM 2948 N N . THR B 1 191 ? 12.172 18.812 3.242 1 98.56 191 THR B N 1
ATOM 2949 C CA . THR B 1 191 ? 11.492 19.875 3.963 1 98.56 191 THR B CA 1
ATOM 2950 C C . THR B 1 191 ? 11.672 21.219 3.246 1 98.56 191 THR B C 1
ATOM 2952 O O . THR B 1 191 ? 12.672 21.422 2.564 1 98.56 191 THR B O 1
ATOM 2955 N N . GLU B 1 192 ? 10.688 22.047 3.344 1 97.81 192 GLU B N 1
ATOM 2956 C CA . GLU B 1 192 ? 10.664 23.406 2.812 1 97.81 192 GLU B CA 1
ATOM 2957 C C . GLU B 1 192 ? 10.594 23.406 1.287 1 97.81 192 GLU B C 1
ATOM 2959 O O . GLU B 1 192 ? 9.648 23.922 0.699 1 97.81 192 GLU B O 1
ATOM 2964 N N . ARG B 1 193 ? 11.695 22.812 0.669 1 97.69 193 ARG B N 1
ATOM 2965 C CA . ARG B 1 193 ? 11.742 22.734 -0.788 1 97.69 193 ARG B CA 1
ATOM 2966 C C . ARG B 1 193 ? 12.211 21.359 -1.257 1 97.69 193 ARG B C 1
ATOM 2968 O O . ARG B 1 193 ? 12.891 20.656 -0.516 1 97.69 193 ARG B O 1
ATOM 2975 N N . TRP B 1 194 ? 11.914 21.125 -2.535 1 98.44 194 TRP B N 1
ATOM 2976 C CA . TRP B 1 194 ? 12.383 19.906 -3.178 1 98.44 194 TRP B CA 1
ATOM 2977 C C . TRP B 1 194 ? 13.906 19.812 -3.127 1 98.44 194 TRP B C 1
ATOM 2979 O O . TRP B 1 194 ? 14.602 20.75 -3.514 1 98.44 194 TRP B O 1
ATOM 2989 N N . GLY B 1 195 ? 14.367 18.734 -2.588 1 97.75 195 GLY B N 1
ATOM 2990 C CA . GLY B 1 195 ? 15.805 18.531 -2.543 1 97.75 195 GLY B CA 1
ATOM 2991 C C . GLY B 1 195 ? 16.422 18.891 -1.207 1 97.75 195 GLY B C 1
ATOM 2992 O O . GLY B 1 195 ? 17.562 18.547 -0.928 1 97.75 195 GLY B O 1
ATOM 2993 N N . ASN B 1 196 ? 15.719 19.641 -0.344 1 98.5 196 ASN B N 1
ATOM 2994 C CA . ASN B 1 196 ? 16.188 19.938 1.005 1 98.5 196 ASN B CA 1
ATOM 2995 C C . ASN B 1 196 ? 15.938 18.781 1.954 1 98.5 196 ASN B C 1
ATOM 2997 O O . ASN B 1 196 ? 14.836 18.641 2.5 1 98.5 196 ASN B O 1
ATOM 3001 N N . SER B 1 197 ? 16.938 18.047 2.256 1 98.38 197 SER B N 1
ATOM 3002 C CA . SER B 1 197 ? 16.828 16.75 2.912 1 98.38 197 SER B CA 1
ATOM 3003 C C . SER B 1 197 ? 16.156 16.875 4.273 1 98.38 197 SER B C 1
ATOM 3005 O O . SER B 1 197 ? 16.422 17.812 5.027 1 98.38 197 SER B O 1
ATOM 3007 N N . TYR B 1 198 ? 15.297 15.977 4.492 1 97.12 198 TYR B N 1
ATOM 3008 C CA . TYR B 1 198 ? 14.727 15.789 5.82 1 97.12 198 TYR B CA 1
ATOM 3009 C C . TYR B 1 198 ? 15.75 15.195 6.777 1 97.12 198 TYR B C 1
ATOM 3011 O O . TYR B 1 198 ? 16.344 14.148 6.492 1 97.12 198 TYR B O 1
ATOM 3019 N N . SER B 1 199 ? 15.945 15.875 7.949 1 90.31 199 SER B N 1
ATOM 3020 C CA . SER B 1 199 ? 17 15.438 8.859 1 90.31 199 SER B CA 1
ATOM 3021 C C . SER B 1 199 ? 16.406 14.93 10.172 1 90.31 199 SER B C 1
ATOM 3023 O O . SER B 1 199 ? 17.141 14.672 11.133 1 90.31 199 SER B O 1
ATOM 3025 N N . GLY B 1 200 ? 15.164 14.734 10.258 1 87 200 GLY B N 1
ATOM 3026 C CA . GLY B 1 200 ? 14.555 14.258 11.492 1 87 200 GLY B CA 1
ATOM 3027 C C . GLY B 1 200 ? 14.125 15.391 12.414 1 87 200 GLY B C 1
ATOM 3028 O O . GLY B 1 200 ? 14.609 16.516 12.289 1 87 200 GLY B O 1
#

Secondary structure (DSSP, 8-state):
---TT------SS---HHHHT----S-B-TT----HHHHHHHHHHHHTS--GGG---EEEEEEETTSHHHHHHHHTB-GGGGGGGGSSEEEEEEEE--SSHHHHHHHHHHHHHHHHHHHHHHHHTT-EEEEE--B-HHHHHHHHT--TTEEEEEEEEEE-B-S--TT--HHHHHHHHSPP----HHHHEESSSTT-B---/---TT------SS---HHHHT----S-B-TT----HHHHHHHHHHHHTS--GGG---EEEEEEETTSHHHHHHHHTB-GGGGGGGGSSEEEEEEEE--SSHHHHHHHHHHHHHHHHHHHHHHHHTT-EEEEE--B-HHHHHHHHT--TTEEEEEEEEEE-B-S--TT--HHHHHHHHSPP----HHHHEESSSTT-B---

Sequence (400 aa):
MGNPTERIANTTVPIQPLIASRWSPRNFDPDADLAPETLTALLEAGRWAASWGKRFPVRYIVGRRGDATYEALADVLNRGNTYAKVAAALVLVSTDLGDDDNTAVYATVDAGLAIAQLGVEARSHGLHTHPMAGFRVEEASSVFGIPGNVRPLAIVAIGPVLDNYDGAEESTVERDHAPRQRPALGDIAFTERWGNSYSGMGNPTERIANTTVPIQPLIASRWSPRNFDPDADLAPETLTALLEAGRWAASWGKRFPVRYIVGRRGDATYEALADVLNRGNTYAKVAAALVLVSTDLGDDDNTAVYATVDAGLAIAQLGVEARSHGLHTHPMAGFRVEEASSVFGIPGNVRPLAIVAIGPVLDNYDGAEESTVERDHAPRQRPALGDIAFTERWGNSYSG

Foldseek 3Di:
DPLLQAQFADDPDDDDRLVRRADAALFFDLPDADDPVLLVQLQVQLQPFDAPPPPSFKDKQKFAPPDPSLVQQLVQADPVNNSLNSFGMKMWIKGQCDDDNVSNVRSVVSSVRSVVRSQSSLVVVQKHKHWDQGGRFVSSCVVVVPDPRMGTGTMMGMHHGDSDCVPPDPVSVCVSPPDDDDPDQQCPDAPPDPNHGDDD/DPLLQAQFDDDPDDDDRLVRRADAALFFDLPDADDPVLLVQLQVQLQPFDAPPPPSFKDKQKFAPPDPSLVQQQVQADPVNNSLNSFGMKMWIKGQCDDDNVSNVRSVVSSVRSVVRSQSSLVVVQKHKHWDQGGRFVSSCVVVVPDPRMGTGTMMGMHHGDSDCVPPDPVSVPVSPPDDDDDDQQCPDAPPDPNHGDDD

pLDDT: mean 95.78, std 8.45, range [34.84, 99.0]

InterPro domains:
  IPR000415 Nitroreductase-like [G3DSA:3.40.109.10] (6-198)
  IPR000415 Nitroreductase-like [SSF55469] (10-197)
  IPR029479 Nitroreductase [PF00881] (19-159)

Solvent-accessible surface area (backbone atoms only — not comparable to full-atom values): 21020 Å² total; per-residue (Å²): 128,78,60,59,70,76,50,63,64,90,56,99,52,83,60,54,62,50,61,31,52,53,57,68,66,52,53,40,32,71,81,53,78,68,55,49,67,59,55,46,24,25,50,48,37,23,64,61,34,71,54,65,86,80,61,68,40,54,34,36,40,52,14,44,62,92,42,70,34,19,52,55,56,49,67,36,40,32,80,92,46,56,57,49,66,35,23,22,26,39,33,38,39,26,22,41,27,71,92,46,70,69,46,29,50,45,24,36,23,29,39,14,15,17,52,34,34,21,40,39,39,28,35,76,72,66,28,40,38,31,77,35,68,60,45,44,59,70,58,47,30,62,71,26,56,50,57,88,62,42,46,79,59,32,41,31,27,30,32,44,66,48,64,69,63,80,87,53,53,66,67,50,54,52,62,55,62,46,82,88,81,67,82,54,66,46,77,35,26,13,34,65,34,61,82,35,51,41,83,106,127,77,62,60,71,75,48,62,64,90,59,98,50,84,59,54,63,50,62,30,51,52,59,68,68,50,54,40,32,71,81,54,80,68,55,50,67,58,55,46,24,24,52,47,38,24,64,60,33,71,56,67,87,81,61,68,39,53,33,35,41,53,14,42,63,92,40,70,35,20,52,54,55,49,67,33,39,32,81,92,47,55,57,49,66,36,22,22,26,39,34,37,39,25,21,40,27,72,92,44,69,68,46,28,50,45,23,37,21,30,40,15,15,17,52,33,35,22,38,39,40,29,35,76,72,67,27,39,38,29,78,35,68,60,45,43,60,69,59,49,30,62,71,25,57,51,58,89,63,42,46,77,59,29,42,30,26,29,31,44,67,48,64,70,64,81,89,53,54,68,67,48,54,51,61,55,61,47,81,88,80,68,83,55,66,45,78,34,28,13,33,67,34,62,82,34,51,43,82,105